Protein AF-0000000068234761 (afdb_homodimer)

pLDDT: mean 74.96, std 21.93, range [26.86, 98.69]

InterPro domains:
  IPR003615 HNH nuclease [PF13391] (82-172)

Radius of gyration: 23.42 Å; Cα contacts (8 Å, |Δi|>4): 892; chains: 2; bounding box: 44×59×68 Å

Structure (mmCIF, N/CA/C/O backbone):
data_AF-0000000068234761-model_v1
#
loop_
_entity.id
_entity.type
_entity.pdbx_description
1 polymer 'HNH nuclease domain-containing protein'
#
loop_
_atom_site.group_PDB
_atom_site.id
_atom_site.type_symbol
_atom_site.label_atom_id
_atom_site.label_alt_id
_atom_site.label_comp_id
_atom_site.label_asym_id
_atom_site.label_entity_id
_atom_site.label_seq_id
_atom_site.pdbx_PDB_ins_code
_atom_site.Cartn_x
_atom_site.Cartn_y
_atom_site.Cartn_z
_atom_site.occupancy
_atom_site.B_iso_or_equiv
_atom_site.auth_seq_id
_atom_site.auth_comp_id
_atom_site.auth_asym_id
_atom_site.auth_atom_id
_atom_site.pdbx_PDB_model_num
ATOM 1 N N . MET A 1 1 ? 6.27 -24.312 -23.391 1 26.86 1 MET A N 1
ATOM 2 C CA . MET A 1 1 ? 5.188 -24.828 -22.547 1 26.86 1 MET A CA 1
ATOM 3 C C . MET A 1 1 ? 3.932 -23.969 -22.719 1 26.86 1 MET A C 1
ATOM 5 O O . MET A 1 1 ? 2.818 -24.5 -22.719 1 26.86 1 MET A O 1
ATOM 9 N N . LEU A 1 2 ? 4.098 -22.625 -22.75 1 35.12 2 LEU A N 1
ATOM 10 C CA . LEU A 1 2 ? 2.963 -21.781 -23.094 1 35.12 2 LEU A CA 1
ATOM 11 C C . LEU A 1 2 ? 2.359 -22.203 -24.438 1 35.12 2 LEU A C 1
ATOM 13 O O . LEU A 1 2 ? 1.186 -21.922 -24.703 1 35.12 2 LEU A O 1
ATOM 17 N N . THR A 1 3 ? 3.229 -22.812 -25.172 1 36.31 3 THR A N 1
ATOM 18 C CA . THR A 1 3 ? 2.803 -23.234 -26.5 1 36.31 3 THR A CA 1
ATOM 19 C C . THR A 1 3 ? 1.613 -24.188 -26.406 1 36.31 3 THR A C 1
ATOM 21 O O . THR A 1 3 ? 0.847 -24.312 -27.375 1 36.31 3 THR A O 1
ATOM 24 N N . LYS A 1 4 ? 1.806 -24.984 -25.438 1 36.38 4 LYS A N 1
ATOM 25 C CA . LYS A 1 4 ? 0.816 -26.062 -25.562 1 36.38 4 LYS A CA 1
ATOM 26 C C . LYS A 1 4 ? -0.601 -25.5 -25.594 1 36.38 4 LYS A C 1
ATOM 28 O O . LYS A 1 4 ? -1.48 -26.047 -26.25 1 36.38 4 LYS A O 1
ATOM 33 N N . TYR A 1 5 ? -0.929 -24.75 -24.594 1 35.59 5 TYR A N 1
ATOM 34 C CA . TYR A 1 5 ? -2.352 -24.453 -24.484 1 35.59 5 TYR A CA 1
ATOM 35 C C . TYR A 1 5 ? -2.74 -23.344 -25.469 1 35.59 5 TYR A C 1
ATOM 37 O O . TYR A 1 5 ? -3.91 -23.219 -25.844 1 35.59 5 TYR A O 1
ATOM 45 N N . ILE A 1 6 ? -1.931 -22.234 -25.531 1 39.19 6 ILE A N 1
ATOM 46 C CA . ILE A 1 6 ? -2.455 -21.156 -26.375 1 39.19 6 ILE A CA 1
ATOM 47 C C . ILE A 1 6 ? -2.059 -21.391 -27.828 1 39.19 6 ILE A C 1
ATOM 49 O O . ILE A 1 6 ? -0.892 -21.234 -28.188 1 39.19 6 ILE A O 1
ATOM 53 N N . ASN A 1 7 ? -2.279 -22.438 -28.328 1 35.84 7 ASN A N 1
ATOM 54 C CA . ASN A 1 7 ? -2.266 -22.328 -29.781 1 35.84 7 ASN A CA 1
ATOM 55 C C . ASN A 1 7 ? -2.943 -21.047 -30.266 1 35.84 7 ASN A C 1
ATOM 57 O O . ASN A 1 7 ? -4.07 -21.078 -30.766 1 35.84 7 ASN A O 1
ATOM 61 N N . VAL A 1 8 ? -2.973 -20.031 -29.422 1 40.19 8 VAL A N 1
ATOM 62 C CA . VAL A 1 8 ? -3.609 -18.812 -29.906 1 40.19 8 VAL A CA 1
ATOM 63 C C . VAL A 1 8 ? -2.908 -18.328 -31.172 1 40.19 8 VAL A C 1
ATOM 65 O O . VAL A 1 8 ? -1.816 -17.766 -31.109 1 40.19 8 VAL A O 1
ATOM 68 N N . SER A 1 9 ? -2.857 -18.969 -32.125 1 40.12 9 SER A N 1
ATOM 69 C CA . SER A 1 9 ? -2.365 -18.516 -33.406 1 40.12 9 SER A CA 1
ATOM 70 C C . SER A 1 9 ? -2.744 -17.062 -33.688 1 40.12 9 SER A C 1
ATOM 72 O O . SER A 1 9 ? -2.074 -16.375 -34.438 1 40.12 9 SER A O 1
ATOM 74 N N . ASN A 1 10 ? -4.059 -16.641 -33.438 1 45 10 ASN A N 1
ATOM 75 C CA . ASN A 1 10 ? -4.453 -15.328 -33.938 1 45 10 ASN A CA 1
ATOM 76 C C . ASN A 1 10 ? -4.348 -14.273 -32.844 1 45 10 ASN A C 1
ATOM 78 O O . ASN A 1 10 ? -4.801 -14.492 -31.703 1 45 10 ASN A O 1
ATOM 82 N N . ASP A 1 11 ? -3.455 -13.242 -32.969 1 51.03 11 ASP A N 1
ATOM 83 C CA . ASP A 1 11 ? -3.203 -12.039 -32.156 1 51.03 11 ASP A CA 1
ATOM 84 C C . ASP A 1 11 ? -4.48 -11.562 -31.484 1 51.03 11 ASP A C 1
ATOM 86 O O . ASP A 1 11 ? -4.445 -11.125 -30.328 1 51.03 11 ASP A O 1
ATOM 90 N N . ASP A 1 12 ? -5.562 -11.695 -32.188 1 50.31 12 ASP A N 1
ATOM 91 C CA . ASP A 1 12 ? -6.84 -11.219 -31.672 1 50.31 12 ASP A CA 1
ATOM 92 C C . ASP A 1 12 ? -7.297 -12.062 -30.484 1 50.31 12 ASP A C 1
ATOM 94 O O . ASP A 1 12 ? -7.863 -11.539 -29.531 1 50.31 12 ASP A O 1
ATOM 98 N N . ASN A 1 13 ? -6.863 -13.312 -30.516 1 55.97 13 ASN A N 1
ATOM 99 C CA . ASN A 1 13 ? -7.305 -14.219 -29.469 1 55.97 13 ASN A CA 1
ATOM 100 C C . ASN A 1 13 ? -6.523 -14.008 -28.172 1 55.97 13 ASN A C 1
ATOM 102 O O . ASN A 1 13 ? -7.102 -14.031 -27.078 1 55.97 13 ASN A O 1
ATOM 106 N N . LEU A 1 14 ? -5.359 -13.688 -28.344 1 59.28 14 LEU A N 1
ATOM 107 C CA . LEU A 1 14 ? -4.543 -13.445 -27.156 1 59.28 14 LEU A CA 1
ATOM 108 C C . LEU A 1 14 ? -4.996 -12.18 -26.438 1 59.28 14 LEU A C 1
ATOM 110 O O . LEU A 1 14 ? -5.027 -12.148 -25.203 1 59.28 14 LEU A O 1
ATOM 114 N N . PHE A 1 15 ? -5.355 -11.273 -27.234 1 62.88 15 PHE A N 1
ATOM 115 C CA . PHE A 1 15 ? -5.848 -10.023 -26.656 1 62.88 15 PHE A CA 1
ATOM 116 C C . PHE A 1 15 ? -7.145 -10.25 -25.891 1 62.88 15 PHE A C 1
ATOM 118 O O . PHE A 1 15 ? -7.305 -9.742 -24.781 1 62.88 15 PHE A O 1
ATOM 125 N N . ASP A 1 16 ? -7.957 -10.977 -26.438 1 63.12 16 ASP A N 1
ATOM 126 C CA . ASP A 1 16 ? -9.234 -11.25 -25.781 1 63.12 16 ASP A CA 1
ATOM 127 C C . ASP A 1 16 ? -9.039 -12.062 -24.516 1 63.12 16 ASP A C 1
ATOM 129 O O . ASP A 1 16 ? -9.711 -11.828 -23.5 1 63.12 16 ASP A O 1
ATOM 133 N N . LEU A 1 17 ? -8.195 -12.906 -24.609 1 66.12 17 LEU A N 1
ATOM 134 C CA . LEU A 1 17 ? -7.895 -13.711 -23.438 1 66.12 17 LEU A CA 1
ATOM 135 C C . LEU A 1 17 ? -7.277 -12.859 -22.328 1 66.12 17 LEU A C 1
ATOM 137 O O . LEU A 1 17 ? -7.684 -12.945 -21.172 1 66.12 17 LEU A O 1
ATOM 141 N N . ALA A 1 18 ? -6.395 -12.125 -22.766 1 65.5 18 ALA A N 1
ATOM 142 C CA . ALA A 1 18 ? -5.746 -11.234 -21.812 1 65.5 18 ALA A CA 1
ATOM 143 C C . ALA A 1 18 ? -6.754 -10.289 -21.172 1 65.5 18 ALA A C 1
ATOM 145 O O . ALA A 1 18 ? -6.727 -10.07 -19.953 1 65.5 18 ALA A O 1
ATOM 146 N N . HIS A 1 19 ? -7.543 -9.852 -21.984 1 65.94 19 HIS A N 1
ATOM 147 C CA . HIS A 1 19 ? -8.578 -8.953 -21.5 1 65.94 19 HIS A CA 1
ATOM 148 C C . HIS A 1 19 ? -9.516 -9.664 -20.531 1 65.94 19 HIS A C 1
ATOM 150 O O . HIS A 1 19 ? -9.93 -9.094 -19.516 1 65.94 19 HIS A O 1
ATOM 156 N N . HIS A 1 20 ? -9.82 -10.781 -20.875 1 65.38 20 HIS A N 1
ATOM 157 C CA . HIS A 1 20 ? -10.648 -11.594 -19.984 1 65.38 20 HIS A CA 1
ATOM 158 C C . HIS A 1 20 ? -9.945 -11.859 -18.656 1 65.38 20 HIS A C 1
ATOM 160 O O . HIS A 1 20 ? -10.523 -11.672 -17.594 1 65.38 20 HIS A O 1
ATOM 166 N N . LEU A 1 21 ? -8.773 -12.242 -18.75 1 68.06 21 LEU A N 1
ATOM 167 C CA . LEU A 1 21 ? -8 -12.547 -17.562 1 68.06 21 LEU A CA 1
ATOM 168 C C . LEU A 1 21 ? -7.82 -11.305 -16.688 1 68.06 21 LEU A C 1
ATOM 170 O O . LEU A 1 21 ? -7.895 -11.383 -15.461 1 68.06 21 LEU A O 1
ATOM 174 N N . GLN A 1 22 ? -7.605 -10.242 -17.375 1 65.75 22 GLN A N 1
ATOM 175 C CA . GLN A 1 22 ? -7.453 -8.969 -16.688 1 65.75 22 GLN A CA 1
ATOM 176 C C . GLN A 1 22 ? -8.719 -8.617 -15.898 1 65.75 22 GLN A C 1
ATOM 178 O O . GLN A 1 22 ? -8.641 -8.234 -14.727 1 65.75 22 GLN A O 1
ATOM 183 N N . THR A 1 23 ? -9.734 -8.742 -16.516 1 63.03 23 THR A N 1
ATOM 184 C CA . THR A 1 23 ? -11 -8.352 -15.906 1 63.03 23 THR A CA 1
ATOM 185 C C . THR A 1 23 ? -11.422 -9.367 -14.844 1 63.03 23 THR A C 1
ATOM 187 O O . THR A 1 23 ? -12.07 -9.016 -13.859 1 63.03 23 THR A O 1
ATOM 190 N N . THR A 1 24 ? -11.078 -10.555 -15.102 1 60.44 24 THR A N 1
ATOM 191 C CA . THR A 1 24 ? -11.539 -11.617 -14.227 1 60.44 24 THR A CA 1
ATOM 192 C C . THR A 1 24 ? -10.641 -11.742 -13 1 60.44 24 THR A C 1
ATOM 194 O O . THR A 1 24 ? -11.117 -11.992 -11.891 1 60.44 24 THR A O 1
ATOM 197 N N . ILE A 1 25 ? -9.43 -11.68 -13.242 1 60.09 25 ILE A N 1
ATOM 198 C CA . ILE A 1 25 ? -8.5 -12 -12.164 1 60.09 25 ILE A CA 1
ATOM 199 C C . ILE A 1 25 ? -8.125 -10.727 -11.406 1 60.09 25 ILE A C 1
ATOM 201 O O . ILE A 1 25 ? -7.996 -10.75 -10.18 1 60.09 25 ILE A O 1
ATOM 205 N N . LEU A 1 26 ? -8.039 -9.688 -12.117 1 58.31 26 LEU A N 1
ATOM 206 C CA . LEU A 1 26 ? -7.516 -8.484 -11.484 1 58.31 26 LEU A CA 1
ATOM 207 C C . LEU A 1 26 ? -8.648 -7.641 -10.906 1 58.31 26 LEU A C 1
ATOM 209 O O . LEU A 1 26 ? -8.461 -6.938 -9.914 1 58.31 26 LEU A O 1
ATOM 213 N N . ILE A 1 27 ? -9.906 -7.711 -11.492 1 50.94 27 ILE A N 1
ATOM 214 C CA . ILE A 1 27 ? -10.906 -6.668 -11.281 1 50.94 27 ILE A CA 1
ATOM 215 C C . ILE A 1 27 ? -11.859 -7.09 -10.164 1 50.94 27 ILE A C 1
ATOM 217 O O . ILE A 1 27 ? -12.305 -6.254 -9.367 1 50.94 27 ILE A O 1
ATOM 221 N N . PRO A 1 28 ? -12.172 -8.398 -10.078 1 43.12 28 PRO A N 1
ATOM 222 C CA . PRO A 1 28 ? -13.367 -8.562 -9.25 1 43.12 28 PRO A CA 1
ATOM 223 C C . PRO A 1 28 ? -13.281 -7.82 -7.922 1 43.12 28 PRO A C 1
ATOM 225 O O . PRO A 1 28 ? -14.297 -7.617 -7.254 1 43.12 28 PRO A O 1
ATOM 228 N N . CYS A 1 29 ? -12.203 -7.723 -7.305 1 40.12 29 CYS A N 1
ATOM 229 C CA . CYS A 1 29 ? -12.234 -7.336 -5.898 1 40.12 29 CYS A CA 1
ATOM 230 C C . CYS A 1 29 ? -12.805 -5.934 -5.73 1 40.12 29 CYS A C 1
ATOM 232 O O . CYS A 1 29 ? -13.148 -5.527 -4.617 1 40.12 29 CYS A O 1
ATOM 234 N N . THR A 1 30 ? -12.734 -5.18 -6.695 1 36.56 30 THR A N 1
ATOM 235 C CA . THR A 1 30 ? -13.031 -3.766 -6.484 1 36.56 30 THR A CA 1
ATOM 236 C C . THR A 1 30 ? -14.539 -3.52 -6.523 1 36.56 30 THR A C 1
ATOM 238 O O . THR A 1 30 ? -14.992 -2.385 -6.352 1 36.56 30 THR A O 1
ATOM 241 N N . ALA A 1 31 ? -15.398 -4.41 -7.145 1 34.34 31 ALA A N 1
ATOM 242 C CA . ALA A 1 31 ? -16.766 -4.02 -7.477 1 34.34 31 ALA A CA 1
ATOM 243 C C . ALA A 1 31 ? -17.609 -3.818 -6.215 1 34.34 31 ALA A C 1
ATOM 245 O O . ALA A 1 31 ? -18.453 -4.652 -5.883 1 34.34 31 ALA A O 1
ATOM 246 N N . GLN A 1 32 ? -17.125 -3.811 -5.227 1 33.16 32 GLN A N 1
ATOM 247 C CA . GLN A 1 32 ? -18.25 -3.779 -4.297 1 33.16 32 GLN A CA 1
ATOM 248 C C . GLN A 1 32 ? -19.281 -2.744 -4.727 1 33.16 32 GLN A C 1
ATOM 250 O O . GLN A 1 32 ? -20.484 -3.012 -4.695 1 33.16 32 GLN A O 1
ATOM 255 N N . GLY A 1 33 ? -19.047 -1.447 -4.445 1 32.91 33 GLY A N 1
ATOM 256 C CA . GLY A 1 33 ? -20.172 -0.531 -4.539 1 32.91 33 GLY A CA 1
ATOM 257 C C . GLY A 1 33 ? -20.625 -0.273 -5.965 1 32.91 33 GLY A C 1
ATOM 258 O O . GLY A 1 33 ? -21.672 0.338 -6.195 1 32.91 33 GLY A O 1
ATOM 259 N N . GLY A 1 34 ? -19.625 -0.174 -6.93 1 34.91 34 GLY A N 1
ATOM 260 C CA . GLY A 1 34 ? -20.062 -0.025 -8.312 1 34.91 34 GLY A CA 1
ATOM 261 C C . GLY A 1 34 ? -20.125 -1.34 -9.062 1 34.91 34 GLY A C 1
ATOM 262 O O . GLY A 1 34 ? -19.797 -2.393 -8.508 1 34.91 34 GLY A O 1
ATOM 263 N N . LYS A 1 35 ? -20.719 -1.387 -10.453 1 37 35 LYS A N 1
ATOM 264 C CA . LYS A 1 35 ? -20.875 -2.551 -11.312 1 37 35 LYS A CA 1
ATOM 265 C C . LYS A 1 35 ? -19.547 -3.266 -11.531 1 37 35 LYS A C 1
ATOM 267 O O . LYS A 1 35 ? -18.562 -2.645 -11.938 1 37 35 LYS A O 1
ATOM 272 N N . THR A 1 36 ? -19.203 -4.168 -10.703 1 41.38 36 THR A N 1
ATOM 273 C CA . THR A 1 36 ? -18.125 -5.082 -11.055 1 41.38 36 THR A CA 1
ATOM 274 C C . THR A 1 36 ? -17.938 -5.152 -12.57 1 41.38 36 THR A C 1
ATOM 276 O O . THR A 1 36 ? -18.906 -5.375 -13.305 1 41.38 36 THR A O 1
ATOM 279 N N . PRO A 1 37 ? -16.891 -4.469 -13.141 1 43.72 37 PRO A N 1
ATOM 280 C CA . PRO A 1 37 ? -16.797 -4.715 -14.578 1 43.72 37 PRO A CA 1
ATOM 281 C C . PRO A 1 37 ? -17.219 -6.133 -14.969 1 43.72 37 PRO A C 1
ATOM 283 O O . PRO A 1 37 ? -17.016 -7.07 -14.195 1 43.72 37 PRO A O 1
ATOM 286 N N . GLN A 1 38 ? -18.234 -6.133 -15.781 1 46.78 38 GLN A N 1
ATOM 287 C CA . GLN A 1 38 ? -18.672 -7.434 -16.281 1 46.78 38 GLN A CA 1
ATOM 288 C C . GLN A 1 38 ? -17.5 -8.258 -16.797 1 46.78 38 GLN A C 1
ATOM 290 O O . GLN A 1 38 ? -16.641 -7.738 -17.516 1 46.78 38 GLN A O 1
ATOM 295 N N . VAL A 1 39 ? -17.109 -9.188 -15.961 1 51.81 39 VAL A N 1
ATOM 296 C CA . VAL A 1 39 ? -16.172 -10.172 -16.516 1 51.81 39 VAL A CA 1
ATOM 297 C C . VAL A 1 39 ? -16.5 -10.422 -17.984 1 51.81 39 VAL A C 1
ATOM 299 O O . VAL A 1 39 ? -17.672 -10.625 -18.344 1 51.81 39 VAL A O 1
ATOM 302 N N . THR A 1 40 ? -15.516 -9.906 -18.828 1 55.19 40 THR A N 1
ATOM 303 C CA . THR A 1 40 ? -15.727 -10.188 -20.234 1 55.19 40 THR A CA 1
ATOM 304 C C . THR A 1 40 ? -15.859 -11.688 -20.484 1 55.19 40 THR A C 1
ATOM 306 O O . THR A 1 40 ? -15.227 -12.492 -19.781 1 55.19 40 THR A O 1
ATOM 309 N N . ALA A 1 41 ? -16.719 -12.047 -21.484 1 56.19 41 ALA A N 1
ATOM 310 C CA . ALA A 1 41 ? -16.953 -13.453 -21.828 1 56.19 41 ALA A CA 1
ATOM 311 C C . ALA A 1 41 ? -15.641 -14.156 -22.188 1 56.19 41 ALA A C 1
ATOM 313 O O . ALA A 1 41 ? -14.781 -13.57 -22.844 1 56.19 41 ALA A O 1
ATOM 314 N N . SER A 1 42 ? -15.43 -15.273 -21.547 1 56.22 42 SER A N 1
ATOM 315 C CA . SER A 1 42 ? -14.258 -16.078 -21.891 1 56.22 42 SER A CA 1
ATOM 316 C C . SER A 1 42 ? -14.273 -16.469 -23.359 1 56.22 42 SER A C 1
ATOM 318 O O . SER A 1 42 ? -15.312 -16.844 -23.891 1 56.22 42 SER A O 1
ATOM 320 N N . PRO A 1 43 ? -13.18 -16.062 -24.016 1 53.12 43 PRO A N 1
ATOM 321 C CA . PRO A 1 43 ? -13.148 -16.531 -25.406 1 53.12 43 PRO A CA 1
ATOM 322 C C . PRO A 1 43 ? -13.125 -18.047 -25.531 1 53.12 43 PRO A C 1
ATOM 324 O O . PRO A 1 43 ? -13.25 -18.578 -26.625 1 53.12 43 PRO A O 1
ATOM 327 N N . LEU A 1 44 ? -12.844 -18.656 -24.422 1 54.75 44 LEU A N 1
ATOM 328 C CA . LEU A 1 44 ? -12.797 -20.109 -24.453 1 54.75 44 LEU A CA 1
ATOM 329 C C . LEU A 1 44 ? -14.188 -20.703 -24.25 1 54.75 44 LEU A C 1
ATOM 331 O O . LEU A 1 44 ? -15.039 -20.094 -23.609 1 54.75 44 LEU A O 1
ATOM 335 N N . SER A 1 45 ? -14.75 -21.547 -25.219 1 49.41 45 SER A N 1
ATOM 336 C CA . SER A 1 45 ? -16.062 -22.172 -25.297 1 49.41 45 SER A CA 1
ATOM 337 C C . SER A 1 45 ? -16.438 -22.812 -23.969 1 49.41 45 SER A C 1
ATOM 339 O O . SER A 1 45 ? -15.852 -23.828 -23.578 1 49.41 45 SER A O 1
ATOM 341 N N . ALA A 1 46 ? -16.406 -22.234 -22.906 1 54 46 ALA A N 1
ATOM 342 C CA . ALA A 1 46 ? -16.922 -22.922 -21.719 1 54 46 ALA A CA 1
ATOM 343 C C . ALA A 1 46 ? -18.438 -22.875 -21.672 1 54 46 ALA A C 1
ATOM 345 O O . ALA A 1 46 ? -19.062 -21.891 -22.109 1 54 46 ALA A O 1
ATOM 346 N N . THR A 1 47 ? -19.078 -24.109 -21.578 1 54.84 47 THR A N 1
ATOM 347 C CA . THR A 1 47 ? -20.531 -24.219 -21.516 1 54.84 47 THR A CA 1
ATOM 348 C C . THR A 1 47 ? -21.078 -23.625 -20.219 1 54.84 47 THR A C 1
ATOM 350 O O . THR A 1 47 ? -20.359 -23.547 -19.219 1 54.84 47 THR A O 1
ATOM 353 N N . ASP A 1 48 ? -22.188 -22.969 -20.328 1 56.88 48 ASP A N 1
ATOM 354 C CA . ASP A 1 48 ? -22.969 -22.5 -19.188 1 56.88 48 ASP A CA 1
ATOM 355 C C . ASP A 1 48 ? -23.031 -23.562 -18.094 1 56.88 48 ASP A C 1
ATOM 357 O O . ASP A 1 48 ? -23.094 -23.234 -16.906 1 56.88 48 ASP A O 1
ATOM 361 N N . ILE A 1 49 ? -22.859 -24.781 -18.484 1 51.03 49 ILE A N 1
ATOM 362 C CA . ILE A 1 49 ? -22.953 -25.875 -17.531 1 51.03 49 ILE A CA 1
ATOM 363 C C . ILE A 1 49 ? -21.734 -25.859 -16.594 1 51.03 49 ILE A C 1
ATOM 365 O O . ILE A 1 49 ? -21.875 -26 -15.383 1 51.03 49 ILE A O 1
ATOM 369 N N . THR A 1 50 ? -20.609 -25.594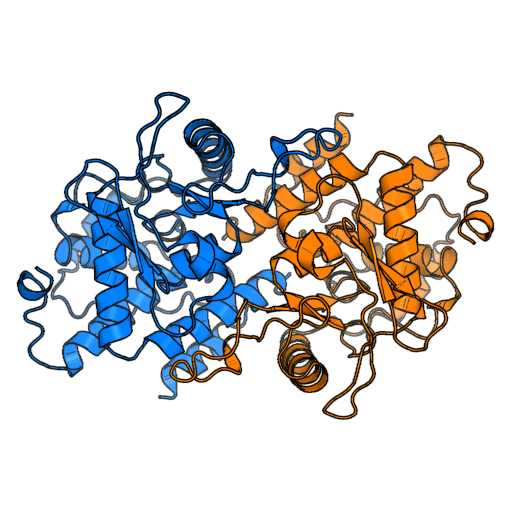 -17.109 1 60.72 50 THR A N 1
ATOM 370 C CA . THR A 1 50 ? -19.406 -25.609 -16.281 1 60.72 50 THR A CA 1
ATOM 371 C C . THR A 1 50 ? -19.391 -24.438 -15.312 1 60.72 50 THR A C 1
ATOM 373 O O . THR A 1 50 ? -18.984 -24.594 -14.156 1 60.72 50 THR A O 1
ATOM 376 N N . ARG A 1 51 ? -19.984 -23.422 -15.844 1 70 51 ARG A N 1
ATOM 377 C CA . ARG A 1 51 ? -20.062 -22.25 -14.984 1 70 51 ARG A CA 1
ATOM 378 C C . ARG A 1 51 ? -21 -22.5 -13.797 1 70 51 ARG A C 1
ATOM 380 O O . ARG A 1 51 ? -20.688 -22.125 -12.672 1 70 51 ARG A O 1
ATOM 387 N N . ASP A 1 52 ? -22.109 -23.047 -14.109 1 70.12 52 ASP A N 1
ATOM 388 C CA . ASP A 1 52 ? -23.078 -23.344 -13.062 1 70.12 52 ASP A CA 1
ATOM 389 C C . ASP A 1 52 ? -22.516 -24.328 -12.047 1 70.12 52 ASP A C 1
ATOM 391 O O . ASP A 1 52 ? -22.781 -24.203 -10.844 1 70.12 52 ASP A O 1
ATOM 395 N N . ASN A 1 53 ? -21.797 -25.297 -12.562 1 69.19 53 ASN A N 1
ATOM 396 C CA . ASN A 1 53 ? -21.172 -26.25 -11.664 1 69.19 53 ASN A CA 1
ATOM 397 C C . ASN A 1 53 ? -20.156 -25.578 -10.742 1 69.19 53 ASN A C 1
ATOM 399 O O . ASN A 1 53 ? -20.094 -25.891 -9.555 1 69.19 53 ASN A O 1
ATOM 403 N N . MET A 1 54 ? -19.469 -24.703 -11.383 1 72.81 54 MET A N 1
ATOM 404 C CA . MET A 1 54 ? -18.516 -23.953 -10.586 1 72.81 54 MET A CA 1
ATOM 405 C C . MET A 1 54 ? -19.219 -23.141 -9.516 1 72.81 54 MET A C 1
ATOM 407 O O . MET A 1 54 ? -18.828 -23.141 -8.352 1 72.81 54 MET A O 1
ATOM 411 N N . ALA A 1 55 ? -20.203 -22.484 -9.867 1 72.56 55 ALA A N 1
ATOM 412 C CA . ALA A 1 55 ? -20.953 -21.625 -8.961 1 72.56 55 ALA A CA 1
ATOM 413 C C . ALA A 1 55 ? -21.594 -22.438 -7.832 1 72.56 55 ALA A C 1
ATOM 415 O O . ALA A 1 55 ? -21.672 -21.969 -6.695 1 72.56 55 ALA A O 1
ATOM 416 N N . SER A 1 56 ? -22.047 -23.578 -8.203 1 69.69 56 SER A N 1
ATOM 417 C CA . SER A 1 56 ? -22.719 -24.422 -7.211 1 69.69 56 SER A CA 1
ATOM 418 C C . SER A 1 56 ? -21.766 -24.828 -6.09 1 69.69 56 SER A C 1
ATOM 420 O O . SER A 1 56 ? -22.188 -25.047 -4.957 1 69.69 56 SER A O 1
ATOM 422 N N . GLY A 1 57 ? -20.484 -24.844 -6.344 1 68.75 57 GLY A N 1
ATOM 423 C CA . GLY A 1 57 ? -19.5 -25.203 -5.336 1 68.75 57 GLY A CA 1
ATOM 424 C C . GLY A 1 57 ? -19.031 -24.016 -4.512 1 68.75 57 GLY A C 1
ATOM 425 O O . GLY A 1 57 ? -18.312 -24.188 -3.527 1 68.75 57 GLY A O 1
ATOM 426 N N . MET A 1 58 ? -19.469 -22.891 -4.938 1 72.56 58 MET A N 1
ATOM 427 C CA . MET A 1 58 ? -19.109 -21.656 -4.246 1 72.56 58 MET A CA 1
ATOM 428 C C . MET A 1 58 ? -20.062 -21.375 -3.09 1 72.56 58 MET A C 1
ATOM 430 O O . MET A 1 58 ? -20.875 -20.453 -3.16 1 72.56 58 MET A O 1
ATOM 434 N N . THR A 1 59 ? -19.938 -22.109 -1.997 1 67.44 59 THR A N 1
ATOM 435 C CA . THR A 1 59 ? -20.875 -22.188 -0.89 1 67.44 59 THR A CA 1
ATOM 436 C C . THR A 1 59 ? -20.609 -21.062 0.118 1 67.44 59 THR A C 1
ATOM 438 O O . THR A 1 59 ? -21.531 -20.578 0.762 1 67.44 59 THR A O 1
ATOM 441 N N . GLN A 1 60 ? -19.297 -20.797 0.392 1 66.44 60 GLN A N 1
ATOM 442 C CA . GLN A 1 60 ? -18.984 -19.766 1.379 1 66.44 60 GLN A CA 1
ATOM 443 C C . GLN A 1 60 ? -17.859 -18.859 0.888 1 66.44 60 GLN A C 1
ATOM 445 O O . GLN A 1 60 ? -16.797 -19.344 0.491 1 66.44 60 GLN A O 1
ATOM 450 N N . SER A 1 61 ? -18.188 -17.609 0.958 1 69.38 61 SER A N 1
ATOM 451 C CA . SER A 1 61 ? -17.188 -16.625 0.565 1 69.38 61 SER A CA 1
ATOM 452 C C . SER A 1 61 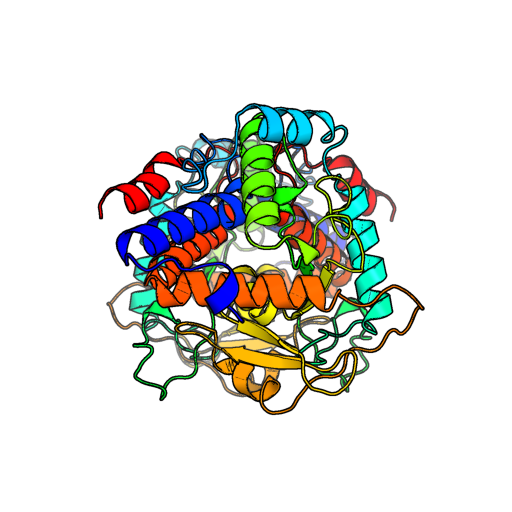? -16.141 -16.438 1.651 1 69.38 61 SER A C 1
ATOM 454 O O . SER A 1 61 ? -16.406 -16.703 2.828 1 69.38 61 SER A O 1
ATOM 456 N N . SER A 1 62 ? -14.922 -16.203 1.28 1 69.56 62 SER A N 1
ATOM 457 C CA . SER A 1 62 ? -13.82 -15.969 2.215 1 69.56 62 SER A CA 1
ATOM 458 C C . SER A 1 62 ? -14.172 -14.875 3.215 1 69.56 62 SER A C 1
ATOM 460 O O . SER A 1 62 ? -14.914 -13.938 2.889 1 69.56 62 SER A O 1
ATOM 462 N N . THR A 1 63 ? -13.664 -15.094 4.434 1 66.69 63 THR A N 1
ATOM 463 C CA . THR A 1 63 ? -13.953 -14.156 5.516 1 66.69 63 THR A CA 1
ATOM 464 C C . THR A 1 63 ? -12.68 -13.438 5.961 1 66.69 63 THR A C 1
ATOM 466 O O . THR A 1 63 ? -11.578 -13.914 5.715 1 66.69 63 THR A O 1
ATOM 469 N N . ARG A 1 64 ? -12.859 -12.414 6.625 1 64.25 64 ARG A N 1
ATOM 470 C CA . ARG A 1 64 ? -11.781 -11.625 7.211 1 64.25 64 ARG A CA 1
ATOM 471 C C . ARG A 1 64 ? -10.984 -12.453 8.211 1 64.25 64 ARG A C 1
ATOM 473 O O . ARG A 1 64 ? -9.758 -12.336 8.281 1 64.25 64 ARG A O 1
ATOM 480 N N . ASN A 1 65 ? -11.711 -13.148 8.945 1 69.25 65 ASN A N 1
ATOM 481 C CA . ASN A 1 65 ? -11.062 -13.977 9.945 1 69.25 65 ASN A CA 1
ATOM 482 C C . ASN A 1 65 ? -10.094 -14.969 9.305 1 69.25 65 ASN A C 1
ATOM 484 O O . ASN A 1 65 ? -9.008 -15.219 9.836 1 69.25 65 ASN A O 1
ATOM 488 N N . LEU A 1 66 ? -10.492 -15.43 8.195 1 78.31 66 LEU A N 1
ATOM 489 C CA . LEU A 1 66 ? -9.633 -16.375 7.5 1 78.31 66 LEU A CA 1
ATOM 490 C C . LEU A 1 66 ? -8.391 -15.68 6.961 1 78.31 66 LEU A C 1
ATOM 492 O O . LEU A 1 66 ? -7.297 -16.266 6.957 1 78.31 66 LEU A O 1
ATOM 496 N N . LEU A 1 67 ? -8.547 -14.477 6.621 1 79.38 67 LEU A N 1
ATOM 497 C CA . LEU A 1 67 ? -7.414 -13.711 6.109 1 79.38 67 LEU A CA 1
ATOM 498 C C . LEU A 1 67 ? -6.406 -13.422 7.219 1 79.38 67 LEU A C 1
ATOM 500 O O . LEU A 1 67 ? -5.195 -13.547 7.004 1 79.38 67 LEU A O 1
ATOM 504 N N . GLU A 1 68 ? -6.91 -13.031 8.336 1 78.56 68 GLU A N 1
ATOM 505 C CA . GLU A 1 68 ? -6.035 -12.758 9.469 1 78.56 68 GLU A CA 1
ATOM 506 C C . GLU A 1 68 ? -5.27 -14.016 9.891 1 78.56 68 GLU A C 1
ATOM 508 O O . GLU A 1 68 ? -4.07 -13.953 10.164 1 78.56 68 GLU A O 1
ATOM 513 N N . TRP A 1 69 ? -6.008 -15.07 9.953 1 87.44 69 TRP A N 1
ATOM 514 C CA . TRP A 1 69 ? -5.367 -16.344 10.25 1 87.44 69 TRP A CA 1
ATOM 515 C C . TRP A 1 69 ? -4.277 -16.656 9.234 1 87.44 69 TRP A C 1
ATOM 517 O O . TRP A 1 69 ? -3.15 -17 9.609 1 87.44 69 TRP A O 1
ATOM 527 N N . LEU A 1 70 ? -4.598 -16.547 7.988 1 92.38 70 LEU A N 1
ATOM 528 C CA . LEU A 1 70 ? -3.656 -16.859 6.922 1 92.38 70 LEU A CA 1
ATOM 529 C C . LEU A 1 70 ? -2.432 -15.961 6.98 1 92.38 70 LEU A C 1
ATOM 531 O O . LEU A 1 70 ? -1.303 -16.422 6.789 1 92.38 70 LEU A O 1
ATOM 535 N N . LYS A 1 71 ? -2.678 -14.719 7.27 1 89.12 71 LYS A N 1
ATOM 536 C CA . LYS A 1 71 ? -1.57 -13.773 7.387 1 89.12 71 LYS A CA 1
ATOM 537 C C . LYS A 1 71 ? -0.597 -14.195 8.477 1 89.12 71 LYS A C 1
ATOM 539 O O . LYS A 1 71 ? 0.618 -14.211 8.266 1 89.12 71 LYS A O 1
ATOM 544 N N . ASN A 1 72 ? -1.112 -14.609 9.562 1 90.56 72 ASN A N 1
ATOM 545 C CA . ASN A 1 72 ? -0.27 -15.008 10.688 1 90.56 72 ASN A CA 1
ATOM 546 C C . ASN A 1 72 ? 0.492 -16.297 10.391 1 90.56 72 ASN A C 1
ATOM 548 O O . ASN A 1 72 ? 1.68 -16.406 10.695 1 90.56 72 ASN A O 1
ATOM 552 N N . ILE A 1 73 ? -0.179 -17.203 9.773 1 95.94 73 ILE A N 1
ATOM 553 C CA . ILE A 1 73 ? 0.443 -18.469 9.445 1 95.94 73 ILE A CA 1
ATOM 554 C C . ILE A 1 73 ? 1.582 -18.25 8.453 1 95.94 73 ILE A C 1
ATOM 556 O O . ILE A 1 73 ? 2.65 -18.859 8.578 1 95.94 73 ILE A O 1
ATOM 560 N N . CYS A 1 74 ? 1.403 -17.406 7.5 1 97.06 74 CYS A N 1
ATOM 561 C CA . CYS A 1 74 ? 2.422 -17.156 6.488 1 97.06 74 CYS A CA 1
ATOM 562 C C . CYS A 1 74 ? 3.59 -16.359 7.074 1 97.06 74 CYS A C 1
ATOM 564 O O . CYS A 1 74 ? 4.746 -16.594 6.711 1 97.06 74 CYS A O 1
ATOM 566 N N . LEU A 1 75 ? 3.254 -15.445 7.961 1 95.94 75 LEU A N 1
ATOM 567 C CA . LEU A 1 75 ? 4.32 -14.719 8.641 1 95.94 75 LEU A CA 1
ATOM 568 C C . LEU A 1 75 ? 5.234 -15.672 9.398 1 95.94 75 LEU A C 1
ATOM 570 O O . LEU A 1 75 ? 6.457 -15.609 9.258 1 95.94 75 LEU A O 1
ATOM 574 N N . GLU A 1 76 ? 4.656 -16.562 10.117 1 97.25 76 GLU A N 1
ATOM 575 C CA . GLU A 1 76 ? 5.434 -17.531 10.867 1 97.25 76 GLU A CA 1
ATOM 576 C C . GLU A 1 76 ? 6.191 -18.469 9.93 1 97.25 76 GLU A C 1
ATOM 578 O O . GLU A 1 76 ? 7.375 -18.75 10.141 1 97.25 76 GLU A O 1
ATOM 583 N N . ARG A 1 77 ? 5.484 -18.922 8.953 1 98.31 77 ARG A N 1
ATOM 584 C CA . ARG A 1 77 ? 6.098 -19.828 7.988 1 98.31 77 ARG A CA 1
ATOM 585 C C . ARG A 1 77 ? 7.32 -19.188 7.34 1 98.31 77 ARG A C 1
ATOM 587 O O . ARG A 1 77 ? 8.352 -19.828 7.18 1 98.31 77 ARG A O 1
ATOM 594 N N . ASP A 1 78 ? 7.219 -17.891 6.988 1 98.06 78 ASP A N 1
ATOM 595 C CA . ASP A 1 78 ? 8.242 -17.172 6.234 1 98.06 78 ASP A CA 1
ATOM 596 C C . ASP A 1 78 ? 9.234 -16.484 7.168 1 98.06 78 ASP A C 1
ATOM 598 O O . ASP A 1 78 ? 9.961 -15.586 6.754 1 98.06 78 ASP A O 1
ATOM 602 N N . ASN A 1 79 ? 9.242 -16.844 8.461 1 97.38 79 ASN A N 1
ATOM 603 C CA . ASN A 1 79 ? 10.164 -16.344 9.477 1 97.38 79 ASN A CA 1
ATOM 604 C C . ASN A 1 79 ? 10 -14.836 9.688 1 97.38 79 ASN A C 1
ATOM 606 O O . ASN A 1 79 ? 10.984 -14.125 9.922 1 97.38 79 ASN A O 1
ATOM 610 N N . TYR A 1 80 ? 8.797 -14.312 9.43 1 95.88 80 TYR A N 1
ATOM 611 C CA . TYR A 1 80 ? 8.445 -12.906 9.586 1 95.88 80 TYR A CA 1
ATOM 612 C C . TYR A 1 80 ? 9.234 -12.031 8.625 1 95.88 80 TYR A C 1
ATOM 614 O O . TYR A 1 80 ? 9.547 -10.883 8.93 1 95.88 80 TYR A O 1
ATOM 622 N N . GLN A 1 81 ? 9.648 -12.656 7.551 1 97.44 81 GLN A N 1
ATOM 623 C CA . GLN A 1 81 ? 10.367 -11.953 6.496 1 97.44 81 GLN A CA 1
ATOM 624 C C . GLN A 1 81 ? 9.609 -12.016 5.176 1 97.44 81 GLN A C 1
ATOM 626 O O . GLN A 1 81 ? 8.82 -12.938 4.949 1 97.44 81 GLN A O 1
ATOM 631 N N . CYS A 1 82 ? 9.75 -10.977 4.391 1 98.06 82 CYS A N 1
ATOM 632 C CA . CYS A 1 82 ? 9.367 -11.148 2.992 1 98.06 82 CYS A CA 1
ATOM 633 C C . CYS A 1 82 ? 10.07 -12.359 2.379 1 98.06 82 CYS A C 1
ATOM 635 O O . CYS A 1 82 ? 11.289 -12.5 2.496 1 98.06 82 CYS A O 1
ATOM 637 N N . ILE A 1 83 ? 9.375 -13.164 1.687 1 97.88 83 ILE A N 1
ATOM 638 C CA . ILE A 1 83 ? 9.93 -14.406 1.174 1 97.88 83 ILE A CA 1
ATOM 639 C C . ILE A 1 83 ? 10.898 -14.109 0.036 1 97.88 83 ILE A C 1
ATOM 641 O O . ILE A 1 83 ? 11.773 -14.922 -0.271 1 97.88 83 ILE A O 1
ATOM 645 N N . VAL A 1 84 ? 10.844 -12.906 -0.569 1 97.88 84 VAL A N 1
ATOM 646 C CA . VAL A 1 84 ? 11.656 -12.531 -1.725 1 97.88 84 VAL A CA 1
ATOM 647 C C . VAL A 1 84 ? 12.844 -11.695 -1.271 1 97.88 84 VAL A C 1
ATOM 649 O O . VAL A 1 84 ? 14 -12.039 -1.552 1 97.88 84 VAL A O 1
ATOM 652 N N . THR A 1 85 ? 12.641 -10.641 -0.492 1 97.56 85 THR A N 1
ATOM 653 C CA . THR A 1 85 ? 13.688 -9.672 -0.18 1 97.56 85 THR A CA 1
ATOM 654 C C . THR A 1 85 ? 14.398 -10.047 1.116 1 97.56 85 THR A C 1
ATOM 656 O O . THR A 1 85 ? 15.484 -9.531 1.401 1 97.56 85 THR A O 1
ATOM 659 N N . LYS A 1 86 ? 13.75 -10.844 1.944 1 96.94 86 LYS A N 1
ATOM 660 C CA . LYS A 1 86 ? 14.227 -11.258 3.26 1 96.94 86 LYS A CA 1
ATOM 661 C C . LYS A 1 86 ? 14.242 -10.094 4.238 1 96.94 86 LYS A C 1
ATOM 663 O O . LYS A 1 86 ? 14.844 -10.18 5.312 1 96.94 86 LYS A O 1
ATOM 668 N N . LEU A 1 87 ? 13.641 -8.977 3.838 1 96.5 87 LEU A N 1
ATOM 669 C CA . LEU A 1 87 ? 13.398 -7.91 4.805 1 96.5 87 LEU A CA 1
ATOM 670 C C . LEU A 1 87 ? 12.477 -8.391 5.918 1 96.5 87 LEU A C 1
ATOM 672 O O . LEU A 1 87 ? 11.508 -9.117 5.664 1 96.5 87 LEU A O 1
ATOM 676 N N . TRP A 1 88 ? 12.727 -7.957 7.113 1 95.88 88 TRP A N 1
ATOM 677 C CA . TRP A 1 88 ? 11.922 -8.344 8.266 1 95.88 88 TRP A CA 1
ATOM 678 C C . TRP A 1 88 ? 10.664 -7.484 8.359 1 95.88 88 TRP A C 1
ATOM 680 O O . TRP A 1 88 ? 10.711 -6.273 8.125 1 95.88 88 TRP A O 1
ATOM 690 N N . ASP A 1 89 ? 9.57 -8.156 8.664 1 93.38 89 ASP A N 1
ATOM 691 C CA . ASP A 1 89 ? 8.398 -7.383 9.07 1 93.38 89 ASP A CA 1
ATOM 692 C C . ASP A 1 89 ? 8.656 -6.641 10.375 1 93.38 89 ASP A C 1
ATOM 694 O O . ASP A 1 89 ? 9.18 -7.219 11.328 1 93.38 89 ASP A O 1
ATOM 698 N N . PRO A 1 90 ? 8.273 -5.418 10.383 1 88.25 90 PRO A N 1
ATOM 699 C CA . PRO A 1 90 ? 8.555 -4.637 11.586 1 88.25 90 PRO A CA 1
ATOM 700 C C . PRO A 1 90 ? 7.977 -5.27 12.852 1 88.25 90 PRO A C 1
ATOM 702 O O . PRO A 1 90 ? 8.492 -5.047 13.953 1 88.25 90 PRO A O 1
ATOM 705 N N . VAL A 1 91 ? 6.957 -6.086 12.734 1 82.88 91 VAL A N 1
ATOM 706 C CA . VAL A 1 91 ? 6.293 -6.672 13.891 1 82.88 91 VAL A CA 1
ATOM 707 C C . VAL A 1 91 ? 7.242 -7.629 14.602 1 82.88 91 VAL A C 1
ATOM 709 O O . VAL A 1 91 ? 7.102 -7.875 15.805 1 82.88 91 VAL A O 1
ATOM 712 N N . ALA A 1 92 ? 8.172 -8.109 13.891 1 84.75 92 ALA A N 1
ATOM 713 C CA . ALA A 1 92 ? 9.055 -9.133 14.445 1 84.75 92 ALA A CA 1
ATOM 714 C C . ALA A 1 92 ? 10.273 -8.492 15.109 1 84.75 92 ALA A C 1
ATOM 716 O O . ALA A 1 92 ? 11.086 -9.188 15.734 1 84.75 92 ALA A O 1
ATOM 717 N N . VAL A 1 93 ? 10.367 -7.23 14.922 1 82.5 93 VAL A N 1
ATOM 718 C CA . VAL A 1 93 ? 11.633 -6.637 15.352 1 82.5 93 VAL A CA 1
ATOM 719 C C . VAL A 1 93 ? 11.398 -5.738 16.562 1 82.5 93 VAL A C 1
ATOM 721 O O . VAL A 1 93 ? 10.422 -4.984 16.609 1 82.5 93 VAL A O 1
ATOM 724 N N . ASN A 1 94 ? 12.211 -6.074 17.531 1 75.81 94 ASN A N 1
ATOM 725 C CA . ASN A 1 94 ? 12.289 -5.133 18.641 1 75.81 94 ASN A CA 1
ATOM 726 C C . ASN A 1 94 ? 12.922 -3.809 18.219 1 75.81 94 ASN A C 1
ATOM 728 O O . ASN A 1 94 ? 14.055 -3.779 17.75 1 75.81 94 ASN A O 1
ATOM 732 N N . PRO A 1 95 ? 12.133 -2.826 18.328 1 68.06 95 PRO A N 1
ATOM 733 C CA . PRO A 1 95 ? 12.633 -1.533 17.859 1 68.06 95 PRO A CA 1
ATOM 734 C C . PRO A 1 95 ? 13.992 -1.172 18.453 1 68.06 95 PRO A C 1
ATOM 736 O O . PRO A 1 95 ? 14.742 -0.404 17.844 1 68.06 95 PRO A O 1
ATOM 739 N N . GLN A 1 96 ? 14.312 -1.771 19.484 1 67.69 96 GLN A N 1
ATOM 740 C CA . GLN A 1 96 ? 15.578 -1.463 20.125 1 67.69 96 GLN A CA 1
ATOM 741 C C . GLN A 1 96 ? 16.719 -2.277 19.516 1 67.69 96 GLN A C 1
ATOM 743 O O . GLN A 1 96 ? 17.891 -1.93 19.672 1 67.69 96 GLN A O 1
ATOM 748 N N . GLU A 1 97 ? 16.375 -3.344 18.75 1 65.62 97 GLU A N 1
ATOM 749 C CA . GLU A 1 97 ? 17.406 -4.164 18.109 1 65.62 97 GLU A CA 1
ATOM 750 C C . GLU A 1 97 ? 17.609 -3.742 16.656 1 65.62 97 GLU A C 1
ATOM 752 O O . GLU A 1 97 ? 16.703 -3.867 15.828 1 65.62 97 GLU A O 1
ATOM 757 N N . GLN A 1 98 ? 18.453 -2.887 16.359 1 63.66 98 GLN A N 1
ATOM 758 C CA . GLN A 1 98 ? 18.609 -2.201 15.086 1 63.66 98 GLN A CA 1
ATOM 759 C C . GLN A 1 98 ? 19.359 -3.07 14.086 1 63.66 98 GLN A C 1
ATOM 761 O O . GLN A 1 98 ? 19.656 -2.631 12.969 1 63.66 98 GLN A O 1
ATOM 766 N N . CYS A 1 99 ? 19.375 -4.352 14.219 1 76.06 99 CYS A N 1
ATOM 767 C CA . CYS A 1 99 ? 20.266 -5.066 13.32 1 76.06 99 CYS A CA 1
ATOM 768 C C . CYS A 1 99 ? 19.5 -5.664 12.148 1 76.06 99 CYS A C 1
ATOM 770 O O . CYS A 1 99 ? 20.094 -6.082 11.156 1 76.06 99 CYS A O 1
ATOM 772 N N . LYS A 1 100 ? 18.266 -5.488 12.164 1 87.75 100 LYS A N 1
ATOM 773 C CA . LYS A 1 100 ? 17.469 -6.082 11.094 1 87.75 100 LYS A CA 1
ATOM 774 C C . LYS A 1 100 ? 16.844 -5.008 10.203 1 87.75 100 LYS A C 1
ATOM 776 O O . LYS A 1 100 ? 16.312 -4.02 10.711 1 87.75 100 LYS A O 1
ATOM 781 N N . MET A 1 101 ? 17.094 -5.156 8.914 1 93.31 101 MET A N 1
ATOM 782 C CA . MET A 1 101 ? 16.453 -4.246 7.973 1 93.31 101 MET A CA 1
ATOM 783 C C . MET A 1 101 ? 14.969 -4.582 7.82 1 93.31 101 MET A C 1
ATOM 785 O O . MET A 1 101 ? 14.617 -5.727 7.523 1 93.31 101 MET A O 1
ATOM 789 N N . THR A 1 102 ? 14.102 -3.568 8.055 1 94.88 102 THR A N 1
ATOM 790 C CA . THR A 1 102 ? 12.672 -3.842 8.117 1 94.88 102 THR A CA 1
ATOM 791 C C . THR A 1 102 ? 11.938 -3.141 6.977 1 94.88 102 THR A C 1
ATOM 793 O O . THR A 1 102 ? 12.359 -2.072 6.523 1 94.88 102 THR A O 1
ATOM 796 N N . GLY A 1 103 ? 10.938 -3.762 6.457 1 94.38 103 GLY A N 1
ATOM 797 C CA . GLY A 1 103 ? 9.93 -3.268 5.527 1 94.38 103 GLY A CA 1
ATOM 798 C C . GLY A 1 103 ? 8.57 -3.902 5.73 1 94.38 103 GLY A C 1
ATOM 799 O O . GLY A 1 103 ? 8.469 -5.094 6.031 1 94.38 103 GLY A O 1
ATOM 800 N N . ASN A 1 104 ? 7.539 -3.088 5.59 1 91.75 104 ASN A N 1
ATOM 801 C CA . ASN A 1 104 ? 6.191 -3.619 5.766 1 91.75 104 ASN A CA 1
ATOM 802 C C . ASN A 1 104 ? 5.902 -4.746 4.781 1 91.75 104 ASN A C 1
ATOM 804 O O . ASN A 1 104 ? 6.184 -4.625 3.588 1 91.75 104 ASN A O 1
ATOM 808 N N . THR A 1 105 ? 5.395 -5.805 5.336 1 93.12 105 THR A N 1
ATOM 809 C CA . THR A 1 105 ? 5.02 -6.922 4.473 1 93.12 105 THR A CA 1
ATOM 810 C C . THR A 1 105 ? 3.504 -7.066 4.406 1 93.12 105 THR A C 1
ATOM 812 O O . THR A 1 105 ? 2.787 -6.559 5.273 1 93.12 105 THR A O 1
ATOM 815 N N . GLN A 1 106 ? 3.068 -7.676 3.344 1 88.88 106 GLN A N 1
ATOM 816 C CA . GLN A 1 106 ? 1.662 -7.973 3.098 1 88.88 106 GLN A CA 1
ATOM 817 C C . GLN A 1 106 ? 1.474 -9.422 2.664 1 88.88 106 GLN A C 1
ATOM 819 O O . GLN A 1 106 ? 2.414 -10.062 2.186 1 88.88 106 GLN A O 1
ATOM 824 N N . LEU A 1 107 ? 0.268 -9.844 3.031 1 90.25 107 LEU A N 1
ATOM 825 C CA . LEU A 1 107 ? -0.12 -11.164 2.541 1 90.25 107 LEU A CA 1
ATOM 826 C C . LEU A 1 107 ? -0.417 -11.125 1.046 1 90.25 107 LEU A C 1
ATOM 828 O O . LEU A 1 107 ? -1.288 -10.375 0.602 1 90.25 107 LEU A O 1
ATOM 832 N N . ALA A 1 108 ? 0.36 -11.883 0.265 1 92 108 ALA A N 1
ATOM 833 C CA . ALA A 1 108 ? 0.187 -11.93 -1.185 1 92 108 ALA A CA 1
ATOM 834 C C . ALA A 1 108 ? -0.409 -13.266 -1.626 1 92 108 ALA A C 1
ATOM 836 O O . ALA A 1 108 ? 0.176 -14.32 -1.385 1 92 108 ALA A O 1
ATOM 837 N N . HIS A 1 109 ? -1.568 -13.188 -2.184 1 92.06 109 HIS A N 1
ATOM 838 C CA . HIS A 1 109 ? -2.143 -14.375 -2.799 1 92.06 109 HIS A CA 1
ATOM 839 C C . HIS A 1 109 ? -1.577 -14.602 -4.195 1 92.06 109 HIS A C 1
ATOM 841 O O . HIS A 1 109 ? -1.384 -13.648 -4.953 1 92.06 109 HIS A O 1
ATOM 847 N N . ILE A 1 110 ? -1.32 -15.836 -4.52 1 95.94 110 ILE A N 1
ATOM 848 C CA . ILE A 1 110 ? -0.882 -16.172 -5.871 1 95.94 110 ILE A CA 1
ATOM 849 C C . ILE A 1 110 ? -2.055 -16.047 -6.84 1 95.94 110 ILE A C 1
ATOM 851 O O . ILE A 1 110 ? -1.972 -15.305 -7.828 1 95.94 110 ILE A O 1
ATOM 855 N N . ILE A 1 111 ? -3.08 -16.844 -6.574 1 89.94 111 ILE A N 1
ATOM 856 C CA . ILE A 1 111 ? -4.391 -16.578 -7.152 1 89.94 111 ILE A CA 1
ATOM 857 C C . ILE A 1 111 ? -5.137 -15.562 -6.289 1 89.94 111 ILE A C 1
ATOM 859 O O . ILE A 1 111 ? -5.336 -15.781 -5.094 1 89.94 111 ILE A O 1
ATOM 863 N N . PRO A 1 112 ? -5.5 -14.5 -6.844 1 83.31 112 PRO A N 1
ATOM 864 C CA . PRO A 1 112 ? -5.965 -13.359 -6.055 1 83.31 112 PRO A CA 1
ATOM 865 C C . PRO A 1 112 ? -7.129 -13.711 -5.133 1 83.31 112 PRO A C 1
ATOM 867 O O . PRO A 1 112 ? -8.008 -14.484 -5.512 1 83.31 112 PRO A O 1
ATOM 870 N N . PHE A 1 113 ? -7.168 -13.023 -4.008 1 77.81 113 PHE A N 1
ATOM 871 C CA . PHE A 1 113 ? -8.195 -13.188 -2.982 1 77.81 113 PHE A CA 1
ATOM 872 C C . PHE A 1 113 ? -9.586 -12.969 -3.566 1 77.81 113 PHE A C 1
ATOM 874 O O . PHE A 1 113 ? -10.539 -13.633 -3.158 1 77.81 113 PHE A O 1
ATOM 881 N N . SER A 1 114 ? -9.648 -12.07 -4.496 1 70.75 114 SER A N 1
ATOM 882 C CA . SER A 1 114 ? -10.938 -11.703 -5.086 1 70.75 114 SER A CA 1
ATOM 883 C C . SER A 1 114 ? -11.586 -12.898 -5.773 1 70.75 114 SER A C 1
ATOM 885 O O . SER A 1 114 ? -12.805 -12.93 -5.949 1 70.75 114 SER A O 1
ATOM 887 N N . MET A 1 115 ? -10.82 -13.914 -6.125 1 80.94 115 MET A N 1
ATOM 888 C CA . MET A 1 115 ? -11.328 -15.102 -6.797 1 80.94 115 MET A CA 1
ATOM 889 C C . MET A 1 115 ? -12.039 -16.031 -5.812 1 80.94 115 MET A C 1
ATOM 891 O O . MET A 1 115 ? -12.711 -16.969 -6.219 1 80.94 115 MET A O 1
ATOM 895 N N . GLY A 1 116 ? -11.945 -15.758 -4.566 1 79.25 116 GLY A N 1
ATOM 896 C CA . GLY A 1 116 ? -12.609 -16.562 -3.551 1 79.25 116 GLY A CA 1
ATOM 897 C C . GLY A 1 116 ? -13.617 -15.781 -2.736 1 79.25 116 GLY A C 1
ATOM 898 O O . GLY A 1 116 ? -14.172 -16.297 -1.763 1 79.25 116 GLY A O 1
ATOM 899 N N . HIS A 1 117 ? -13.742 -14.555 -3.096 1 74.44 117 HIS A N 1
ATOM 900 C CA . HIS A 1 117 ? -14.688 -13.68 -2.424 1 74.44 117 HIS A CA 1
ATOM 901 C C . HIS A 1 117 ? -15.766 -13.188 -3.387 1 74.44 117 HIS A C 1
ATOM 903 O O . HIS A 1 117 ? -15.461 -12.586 -4.414 1 74.44 117 HIS A O 1
ATOM 909 N N . TRP A 1 118 ? -17.062 -13.57 -3.037 1 69.38 118 TRP A N 1
ATOM 910 C CA . TRP A 1 118 ? -18.125 -13.156 -3.938 1 69.38 118 TRP A CA 1
ATOM 911 C C . TRP A 1 118 ? -19.359 -12.727 -3.152 1 69.38 118 TRP A C 1
ATOM 913 O O . TRP A 1 118 ? -19.562 -13.172 -2.018 1 69.38 118 TRP A O 1
ATOM 923 N N . GLY A 1 119 ? -19.906 -11.703 -3.748 1 73 119 GLY A N 1
ATOM 924 C CA . GLY A 1 119 ? -21.25 -11.328 -3.395 1 73 119 GLY A CA 1
ATOM 925 C C . GLY A 1 119 ? -22.25 -11.555 -4.516 1 73 119 GLY A C 1
ATOM 926 O O . GLY A 1 119 ? -22.469 -12.695 -4.938 1 73 119 GLY A O 1
ATOM 927 N N . ASN A 1 120 ? -22.641 -10.391 -5.102 1 65 120 ASN A N 1
ATOM 928 C CA . ASN A 1 120 ? -23.578 -10.461 -6.215 1 65 120 ASN A CA 1
ATOM 929 C C . ASN A 1 120 ? -22.891 -10.867 -7.512 1 65 120 ASN A C 1
ATOM 931 O O . ASN A 1 120 ? -23.547 -11.133 -8.516 1 65 120 ASN A O 1
ATOM 935 N N . ASP A 1 121 ? -21.578 -11.023 -7.445 1 66.5 121 ASP A N 1
ATOM 936 C CA . ASP A 1 121 ? -20.781 -11.32 -8.633 1 66.5 121 ASP A CA 1
ATOM 937 C C . ASP A 1 121 ? -20.375 -12.789 -8.664 1 66.5 121 ASP A C 1
ATOM 939 O O . ASP A 1 121 ? -19.359 -13.141 -9.273 1 66.5 121 ASP A O 1
ATOM 943 N N . GLN A 1 122 ? -21.125 -13.641 -8.094 1 76.25 122 GLN A N 1
ATOM 944 C CA . GLN A 1 122 ? -20.812 -15.062 -7.984 1 76.25 122 GLN A CA 1
ATOM 945 C C . GLN A 1 122 ? -20.672 -15.703 -9.359 1 76.25 122 GLN A C 1
ATOM 947 O O . GLN A 1 122 ? -19.766 -16.5 -9.586 1 76.25 122 GLN A O 1
ATOM 952 N N . LYS A 1 123 ? -21.516 -15.367 -10.227 1 73.94 123 LYS A N 1
ATOM 953 C CA . LYS A 1 123 ? -21.5 -15.945 -11.562 1 73.94 123 LYS A CA 1
ATOM 954 C C . LYS A 1 123 ? -20.25 -15.523 -12.336 1 73.94 123 LYS A C 1
ATOM 956 O O . LYS A 1 123 ? -19.672 -16.328 -13.07 1 73.94 123 LYS A O 1
ATOM 961 N N . GLU A 1 124 ? -19.812 -14.266 -12.148 1 72.25 124 GLU A N 1
ATOM 962 C CA . GLU A 1 124 ? -18.609 -13.758 -12.805 1 72.25 124 GLU A CA 1
ATOM 963 C C . GLU A 1 124 ? -17.359 -14.461 -12.289 1 72.25 124 GLU A C 1
ATOM 965 O O . GLU A 1 124 ? -16.453 -14.797 -13.07 1 72.25 124 GLU A O 1
ATOM 970 N N . ILE A 1 125 ? -17.391 -14.656 -11.039 1 76.62 125 ILE A N 1
ATOM 971 C CA . ILE A 1 125 ? -16.25 -15.344 -10.438 1 76.62 125 ILE A CA 1
ATOM 972 C C . ILE A 1 125 ? -16.203 -16.797 -10.914 1 76.62 125 ILE A C 1
ATOM 974 O O . ILE A 1 125 ? -15.141 -17.312 -11.234 1 76.62 125 ILE A O 1
ATOM 978 N N . ALA A 1 126 ? -17.375 -17.406 -11 1 80.38 126 ALA A N 1
ATOM 979 C CA . ALA A 1 126 ? -17.453 -18.766 -11.492 1 80.38 126 ALA A CA 1
ATOM 980 C C . ALA A 1 126 ? -16.922 -18.875 -12.922 1 80.38 126 ALA A C 1
ATOM 982 O O . ALA A 1 126 ? -16.203 -19.812 -13.258 1 80.38 126 ALA A O 1
ATOM 983 N N . GLN A 1 127 ? -17.219 -17.922 -13.703 1 74.88 127 GLN A N 1
ATOM 984 C CA . GLN A 1 127 ? -16.75 -17.891 -15.078 1 74.88 127 GLN A CA 1
ATOM 985 C C . GLN A 1 127 ? -15.234 -17.75 -15.133 1 74.88 127 GLN A C 1
ATOM 987 O O . GLN A 1 127 ? -14.578 -18.359 -15.984 1 74.88 127 GLN A O 1
ATOM 992 N N . SER A 1 128 ? -14.742 -16.938 -14.266 1 77.56 128 SER A N 1
ATOM 993 C CA . SER A 1 128 ? -13.297 -16.75 -14.203 1 77.56 128 SER A CA 1
ATOM 994 C C . SER A 1 128 ? -12.586 -18.047 -13.844 1 77.56 128 SER A C 1
ATOM 996 O O . SER A 1 128 ? -11.547 -18.375 -14.422 1 77.56 128 SER A O 1
ATOM 998 N N . TRP A 1 129 ? -13.141 -18.766 -12.984 1 83.62 129 TRP A N 1
ATOM 999 C CA . TRP A 1 129 ? -12.547 -20.031 -12.57 1 83.62 129 TRP A CA 1
ATOM 1000 C C . TRP A 1 129 ? -12.625 -21.062 -13.703 1 83.62 129 TRP A C 1
ATOM 1002 O O . TRP A 1 129 ? -11.68 -21.828 -13.922 1 83.62 129 TRP A O 1
ATOM 1012 N N . GLU A 1 130 ? -13.711 -21.016 -14.344 1 78.69 130 GLU A N 1
ATOM 1013 C CA . GLU A 1 130 ? -13.836 -21.906 -15.492 1 78.69 130 GLU A CA 1
ATOM 1014 C C . GLU A 1 130 ? -12.727 -21.672 -16.516 1 78.69 130 GLU A C 1
ATOM 1016 O O . GLU A 1 130 ? -12.086 -22.609 -16.969 1 78.69 130 GLU A O 1
ATOM 1021 N N . THR A 1 131 ? -12.5 -20.453 -16.828 1 75.62 131 THR A N 1
ATOM 1022 C CA . THR A 1 131 ? -11.453 -20.078 -17.766 1 75.62 131 THR A CA 1
ATOM 1023 C C . THR A 1 131 ? -10.078 -20.484 -17.234 1 75.62 131 THR A C 1
ATOM 1025 O O . THR A 1 131 ? -9.25 -21.016 -17.984 1 75.62 131 THR A O 1
ATOM 1028 N N . LEU A 1 132 ? -9.906 -20.234 -15.992 1 83.12 132 LEU A N 1
ATOM 1029 C CA . LEU A 1 132 ? -8.625 -20.531 -15.367 1 83.12 132 LEU A CA 1
ATOM 1030 C C . LEU A 1 132 ? -8.32 -22.031 -15.445 1 83.12 132 LEU A C 1
ATOM 1032 O O . LEU A 1 132 ? -7.211 -22.422 -15.812 1 83.12 132 LEU A O 1
ATOM 1036 N N . TYR A 1 133 ? -9.32 -22.859 -15.172 1 83 133 TYR A N 1
ATOM 1037 C CA . TYR A 1 133 ? -9.133 -24.297 -15.18 1 83 133 TYR A CA 1
ATOM 1038 C C . TYR A 1 133 ? -8.93 -24.812 -16.609 1 83 133 TYR A C 1
ATOM 1040 O O . TYR A 1 133 ? -8.188 -25.781 -16.828 1 83 133 TYR A O 1
ATOM 1048 N N . LEU A 1 134 ? -9.562 -24.188 -17.516 1 77.5 134 LEU A N 1
ATOM 1049 C CA . LEU A 1 134 ? -9.391 -24.578 -18.906 1 77.5 134 LEU A CA 1
ATOM 1050 C C . LEU A 1 134 ? -7.977 -24.281 -19.391 1 77.5 134 LEU A C 1
ATOM 1052 O O . LEU A 1 134 ? -7.371 -25.109 -20.094 1 77.5 134 LEU A O 1
ATOM 1056 N N . LEU A 1 135 ? -7.445 -23.172 -18.984 1 78.31 135 LEU A N 1
ATOM 1057 C CA . LEU A 1 135 ? -6.125 -22.734 -19.438 1 78.31 135 LEU A CA 1
ATOM 1058 C C . LEU A 1 135 ? -5.027 -23.453 -18.656 1 78.31 135 LEU A C 1
ATOM 1060 O O . LEU A 1 135 ? -3.939 -23.688 -19.188 1 78.31 135 LEU A O 1
ATOM 1064 N N . PHE A 1 136 ? -5.375 -23.703 -17.422 1 84.62 136 PHE A N 1
ATOM 1065 C CA . PHE A 1 136 ? -4.395 -24.312 -16.531 1 84.62 136 PHE A CA 1
ATOM 1066 C C . PHE A 1 136 ? -5 -25.484 -15.773 1 84.62 136 PHE A C 1
ATOM 1068 O O . PHE A 1 136 ? -5.215 -25.391 -14.562 1 84.62 136 PHE A O 1
ATOM 1075 N N . PRO A 1 137 ? -5.121 -26.609 -16.375 1 86.81 137 PRO A N 1
ATOM 1076 C CA . PRO A 1 137 ? -5.801 -27.75 -15.75 1 86.81 137 PRO A CA 1
ATOM 1077 C C . PRO A 1 137 ? -5.043 -28.312 -14.555 1 86.81 137 PRO A C 1
ATOM 1079 O O . PRO A 1 137 ? -5.652 -28.906 -13.656 1 86.81 137 PRO A O 1
ATOM 1082 N N . ASP A 1 138 ? -3.752 -28.062 -14.43 1 87.81 138 ASP A N 1
ATOM 1083 C CA . ASP A 1 138 ? -2.914 -28.609 -13.367 1 87.81 138 ASP A CA 1
ATOM 1084 C C . ASP A 1 138 ? -3.305 -28.047 -12.008 1 87.81 138 ASP A C 1
ATOM 1086 O O . ASP A 1 138 ? -2.965 -28.625 -10.969 1 87.81 138 ASP A O 1
ATOM 1090 N N . ILE A 1 139 ? -4.012 -26.891 -12.039 1 91 139 ILE A N 1
ATOM 1091 C CA . ILE A 1 139 ? -4.316 -26.312 -10.742 1 91 139 ILE A CA 1
ATOM 1092 C C . ILE A 1 139 ? -5.719 -26.719 -10.305 1 91 139 ILE A C 1
ATOM 1094 O O . ILE A 1 139 ? -6.152 -26.406 -9.195 1 91 139 ILE A O 1
ATOM 1098 N N . GLN A 1 140 ? -6.34 -27.469 -11.258 1 88.69 140 GLN A N 1
ATOM 1099 C CA . GLN A 1 140 ? -7.629 -28.016 -10.859 1 88.69 140 GLN A CA 1
ATOM 1100 C C . GLN A 1 140 ? -7.465 -29.031 -9.727 1 88.69 140 GLN A C 1
ATOM 1102 O O . GLN A 1 140 ? -6.617 -29.922 -9.797 1 88.69 140 GLN A O 1
ATOM 1107 N N . GLY A 1 141 ? -8.203 -28.891 -8.609 1 90.5 141 GLY A N 1
ATOM 1108 C CA . GLY A 1 141 ? -8.055 -29.75 -7.445 1 90.5 141 GLY A CA 1
ATOM 1109 C C . GLY A 1 141 ? -7.078 -29.203 -6.422 1 90.5 141 GLY A C 1
ATOM 1110 O O . GLY A 1 141 ? -7.156 -29.547 -5.238 1 90.5 141 GLY A O 1
ATOM 1111 N N . LEU A 1 142 ? -6.129 -28.438 -6.891 1 93.69 142 LEU A N 1
ATOM 1112 C CA . LEU A 1 142 ? -5.137 -27.844 -6 1 93.69 142 LEU A CA 1
ATOM 1113 C C . LEU A 1 142 ? -5.703 -26.609 -5.297 1 93.69 142 LEU A C 1
ATOM 1115 O O . LEU A 1 142 ? -5.398 -26.375 -4.129 1 93.69 142 LEU A O 1
ATOM 1119 N N . ILE A 1 143 ? -6.531 -25.859 -6.062 1 93.62 143 ILE A N 1
ATOM 1120 C CA . ILE A 1 143 ? -7.109 -24.625 -5.531 1 93.62 143 ILE A CA 1
ATOM 1121 C C . ILE A 1 143 ? -8.531 -24.453 -6.062 1 93.62 143 ILE A C 1
ATOM 1123 O O . ILE A 1 143 ? -8.82 -24.797 -7.211 1 93.62 143 ILE A O 1
ATOM 1127 N N . GLU A 1 144 ? -9.383 -24.031 -5.207 1 90.81 144 GLU A N 1
ATOM 1128 C CA . GLU A 1 144 ? -10.789 -23.781 -5.5 1 90.81 144 GLU A CA 1
ATOM 1129 C C . GLU A 1 144 ? -11.234 -22.438 -4.914 1 90.81 144 GLU A C 1
ATOM 1131 O O . GLU A 1 144 ? -10.547 -21.859 -4.078 1 90.81 144 GLU A O 1
ATOM 1136 N N . PRO A 1 145 ? -12.336 -21.938 -5.352 1 86.06 145 PRO A N 1
ATOM 1137 C CA . PRO A 1 145 ? -12.812 -20.672 -4.805 1 86.06 145 PRO A CA 1
ATOM 1138 C C . PRO A 1 145 ? -12.898 -20.688 -3.277 1 86.06 145 PRO A C 1
ATOM 1140 O O . PRO A 1 145 ? -12.562 -19.688 -2.631 1 86.06 145 PRO A O 1
ATOM 1143 N N . THR A 1 146 ? -13.211 -21.797 -2.715 1 88.25 146 THR A N 1
ATOM 1144 C CA . THR A 1 146 ? -13.438 -21.875 -1.275 1 88.25 146 THR A CA 1
ATOM 1145 C C . THR A 1 146 ? -12.125 -22.094 -0.531 1 88.25 146 THR A C 1
ATOM 1147 O O . THR A 1 146 ? -12.07 -21.953 0.694 1 88.25 146 THR A O 1
ATOM 1150 N N . THR A 1 147 ? -11.102 -22.391 -1.273 1 91.44 147 THR A N 1
ATOM 1151 C CA . THR A 1 147 ? -9.828 -22.672 -0.616 1 91.44 147 THR A CA 1
ATOM 1152 C C . THR A 1 147 ? -8.766 -21.656 -1.034 1 91.44 147 THR A C 1
ATOM 1154 O O . THR A 1 147 ? -7.574 -21.953 -1.022 1 91.44 147 THR A O 1
ATOM 1157 N N . ILE A 1 148 ? -9.219 -20.484 -1.44 1 89.88 148 ILE A N 1
ATOM 1158 C CA . ILE A 1 148 ? -8.328 -19.422 -1.895 1 89.88 148 ILE A CA 1
ATOM 1159 C C . ILE A 1 148 ? -7.383 -19.016 -0.765 1 89.88 148 ILE A C 1
ATOM 1161 O O . ILE A 1 148 ? -6.242 -18.625 -1.013 1 89.88 148 ILE A O 1
ATOM 1165 N N . ASN A 1 149 ? -7.898 -19.125 0.485 1 90.19 149 ASN A N 1
ATOM 1166 C CA . ASN A 1 149 ? -7.113 -18.75 1.658 1 90.19 149 ASN A CA 1
ATOM 1167 C C . ASN A 1 149 ? -6.363 -19.953 2.23 1 90.19 149 ASN A C 1
ATOM 1169 O O . ASN A 1 149 ? -6.691 -20.438 3.318 1 90.19 149 ASN A O 1
ATOM 1173 N N . SER A 1 150 ? -5.465 -20.422 1.539 1 95.25 150 SER A N 1
ATOM 1174 C CA . SER A 1 150 ? -4.586 -21.5 1.97 1 95.25 150 SER A CA 1
ATOM 1175 C C . SER A 1 150 ? -3.123 -21.078 1.923 1 95.25 150 SER A C 1
ATOM 1177 O O . SER A 1 150 ? -2.738 -20.25 1.105 1 95.25 150 SER A O 1
ATOM 1179 N N . PRO A 1 151 ? -2.264 -21.656 2.768 1 97.12 151 PRO A N 1
ATOM 1180 C CA . PRO A 1 151 ? -0.839 -21.312 2.76 1 97.12 151 PRO A CA 1
ATOM 1181 C C . PRO A 1 151 ? -0.174 -21.578 1.411 1 97.12 151 PRO A C 1
ATOM 1183 O O . PRO A 1 151 ? 0.74 -20.859 1.014 1 97.12 151 PRO A O 1
ATOM 1186 N N . ALA A 1 152 ? -0.671 -22.562 0.693 1 97.81 152 ALA A N 1
ATOM 1187 C CA . ALA A 1 152 ? -0.106 -22.922 -0.607 1 97.81 152 ALA A CA 1
ATOM 1188 C C . ALA A 1 152 ? -0.366 -21.812 -1.633 1 97.81 152 ALA A C 1
ATOM 1190 O O . ALA A 1 152 ? 0.298 -21.766 -2.67 1 97.81 152 ALA A O 1
ATOM 1191 N N . ASN A 1 153 ? -1.365 -20.906 -1.374 1 96.81 153 ASN A N 1
ATOM 1192 C CA . ASN A 1 153 ? -1.732 -19.844 -2.301 1 96.81 153 ASN A CA 1
ATOM 1193 C C . ASN A 1 153 ? -1.345 -18.469 -1.761 1 96.81 153 ASN A C 1
ATOM 1195 O O . ASN A 1 153 ? -1.858 -17.453 -2.221 1 96.81 153 ASN A O 1
ATOM 1199 N N . ALA A 1 154 ? -0.524 -18.453 -0.722 1 96.5 154 ALA A N 1
ATOM 1200 C CA . ALA A 1 154 ? -0.22 -17.156 -0.112 1 96.5 154 ALA A CA 1
ATOM 1201 C C . ALA A 1 154 ? 1.228 -17.109 0.367 1 96.5 154 ALA A C 1
ATOM 1203 O O . ALA A 1 154 ? 1.839 -18.141 0.631 1 96.5 154 ALA A O 1
ATOM 1204 N N . MET A 1 155 ? 1.726 -15.93 0.483 1 97.31 155 MET A N 1
ATOM 1205 C CA . MET A 1 155 ? 3.086 -15.734 0.975 1 97.31 155 MET A CA 1
ATOM 1206 C C . MET A 1 155 ? 3.266 -14.312 1.511 1 97.31 155 MET A C 1
ATOM 1208 O O . MET A 1 155 ? 2.455 -13.43 1.226 1 97.31 155 MET A O 1
ATOM 1212 N N . THR A 1 156 ? 4.297 -14.117 2.27 1 96.88 156 THR A N 1
ATOM 1213 C CA . THR A 1 156 ? 4.617 -12.82 2.867 1 96.88 156 THR A CA 1
ATOM 1214 C C . THR A 1 156 ? 5.531 -12.016 1.948 1 96.88 156 THR A C 1
ATOM 1216 O O . THR A 1 156 ? 6.66 -12.422 1.669 1 96.88 156 THR A O 1
ATOM 1219 N N . MET A 1 157 ? 4.996 -10.836 1.54 1 96.62 157 MET A N 1
ATOM 1220 C CA . MET A 1 157 ? 5.816 -10.062 0.611 1 96.62 157 MET A CA 1
ATOM 1221 C C . MET A 1 157 ? 5.957 -8.617 1.079 1 96.62 157 MET A C 1
ATOM 1223 O O . MET A 1 157 ? 5.004 -8.031 1.594 1 96.62 157 MET A O 1
ATOM 1227 N N . PHE A 1 158 ? 7.242 -8.156 0.887 1 97.12 158 PHE A N 1
ATOM 1228 C CA . PHE A 1 158 ? 7.477 -6.719 1.01 1 97.12 158 PHE A CA 1
ATOM 1229 C C . PHE A 1 158 ? 6.492 -5.934 0.152 1 97.12 158 PHE A C 1
ATOM 1231 O O . PHE A 1 158 ? 6.191 -6.328 -0.977 1 97.12 158 PHE A O 1
ATOM 1238 N N . SER A 1 159 ? 5.949 -4.84 0.649 1 90.5 159 SER A N 1
ATOM 1239 C CA . SER A 1 159 ? 4.812 -4.137 0.058 1 90.5 159 SER A CA 1
ATOM 1240 C C . SER A 1 159 ? 5.074 -3.803 -1.407 1 90.5 159 SER A C 1
ATOM 1242 O O . SER A 1 159 ? 4.23 -4.066 -2.268 1 90.5 159 SER A O 1
ATOM 1244 N N . PRO A 1 160 ? 6.262 -3.229 -1.795 1 92.56 160 PRO A N 1
ATOM 1245 C CA . PRO A 1 160 ? 6.508 -2.971 -3.217 1 92.56 160 PRO A CA 1
ATOM 1246 C C . PRO A 1 160 ? 6.539 -4.25 -4.051 1 92.56 160 PRO A C 1
ATOM 1248 O O . PRO A 1 160 ? 6.035 -4.27 -5.176 1 92.56 160 PRO A O 1
ATOM 1251 N N . VAL A 1 161 ? 7.07 -5.305 -3.482 1 96.5 161 VAL A N 1
ATOM 1252 C CA . VAL A 1 161 ? 7.125 -6.586 -4.18 1 96.5 161 VAL A CA 1
ATOM 1253 C C . VAL A 1 161 ? 5.715 -7.156 -4.32 1 96.5 161 VAL A C 1
ATOM 1255 O O . VAL A 1 161 ? 5.348 -7.668 -5.379 1 96.5 161 VAL A O 1
ATOM 1258 N N . HIS A 1 162 ? 4.957 -7.012 -3.273 1 93.44 162 HIS A N 1
ATOM 1259 C CA . HIS A 1 162 ? 3.562 -7.434 -3.283 1 93.44 162 HIS A CA 1
ATOM 1260 C C . HIS A 1 162 ? 2.783 -6.738 -4.395 1 93.44 162 HIS A C 1
ATOM 1262 O O . HIS A 1 162 ? 2.029 -7.383 -5.129 1 93.44 162 HIS A O 1
ATOM 1268 N N . GLN A 1 163 ? 3.014 -5.465 -4.477 1 87.31 163 GLN A N 1
ATOM 1269 C CA . GLN A 1 163 ? 2.32 -4.684 -5.496 1 87.31 163 GLN A CA 1
ATOM 1270 C C . GLN A 1 163 ? 2.693 -5.16 -6.898 1 87.31 163 GLN A C 1
ATOM 1272 O O . GLN A 1 163 ? 1.818 -5.367 -7.742 1 87.31 163 GLN A O 1
ATOM 1277 N N . ASP A 1 164 ? 3.994 -5.324 -7.168 1 92 164 ASP A N 1
ATOM 1278 C CA . ASP A 1 164 ? 4.449 -5.77 -8.477 1 92 164 ASP A CA 1
ATOM 1279 C C . ASP A 1 164 ? 3.947 -7.18 -8.781 1 92 164 ASP A C 1
ATOM 1281 O O . ASP A 1 164 ? 3.547 -7.473 -9.914 1 92 164 ASP A O 1
ATOM 1285 N N . PHE A 1 165 ? 3.971 -8.055 -7.75 1 93.88 165 PHE A N 1
ATOM 1286 C CA . PHE A 1 165 ? 3.506 -9.43 -7.926 1 93.88 165 PHE A CA 1
ATOM 1287 C C . PHE A 1 165 ? 2.012 -9.453 -8.227 1 93.88 165 PHE A C 1
ATOM 1289 O O . PHE A 1 165 ? 1.573 -10.148 -9.148 1 93.88 165 PHE A O 1
ATOM 1296 N N . GLY A 1 166 ? 1.283 -8.664 -7.477 1 87.25 166 GLY A N 1
ATOM 1297 C CA . GLY A 1 166 ? -0.159 -8.602 -7.656 1 87.25 166 GLY A CA 1
ATOM 1298 C C . GLY A 1 166 ? -0.568 -8.016 -9 1 87.25 166 GLY A C 1
ATOM 1299 O O . GLY A 1 166 ? -1.646 -8.328 -9.508 1 87.25 166 GLY A O 1
ATOM 1300 N N . SER A 1 167 ? 0.294 -7.242 -9.555 1 83.88 167 SER A N 1
ATOM 1301 C CA . SER A 1 167 ? -0.009 -6.613 -10.836 1 83.88 167 SER A CA 1
ATOM 1302 C C . SER A 1 167 ? 0.706 -7.32 -11.984 1 83.88 167 SER A C 1
ATOM 1304 O O . SER A 1 167 ? 0.816 -6.777 -13.086 1 83.88 167 SER A O 1
ATOM 1306 N N . PHE A 1 168 ? 1.283 -8.422 -11.719 1 89.06 168 PHE A N 1
ATOM 1307 C CA . PHE A 1 168 ? 1.901 -9.297 -12.711 1 89.06 168 PHE A CA 1
ATOM 1308 C C . PHE A 1 168 ? 3.09 -8.609 -13.375 1 89.06 168 PHE A C 1
ATOM 1310 O O . PHE A 1 168 ? 3.354 -8.82 -14.562 1 89.06 168 PHE A O 1
ATOM 1317 N N . LYS A 1 169 ? 3.738 -7.766 -12.609 1 92 169 LYS A N 1
ATOM 1318 C CA . LYS A 1 169 ? 4.934 -7.105 -13.125 1 92 169 LYS A CA 1
ATOM 1319 C C . LYS A 1 169 ? 6.195 -7.871 -12.734 1 92 169 LYS A C 1
ATOM 1321 O O . LYS A 1 169 ? 7.289 -7.562 -13.211 1 92 169 LYS A O 1
ATOM 1326 N N . ILE A 1 170 ? 5.988 -8.82 -11.859 1 96 170 ILE A N 1
ATOM 1327 C CA . ILE A 1 170 ? 7.039 -9.797 -11.578 1 96 170 ILE A CA 1
ATOM 1328 C C . ILE A 1 170 ? 6.426 -11.188 -11.461 1 96 170 ILE A C 1
ATOM 1330 O O . ILE A 1 170 ? 5.227 -11.328 -11.219 1 96 170 ILE A O 1
ATOM 1334 N N . ALA A 1 171 ? 7.199 -12.172 -11.68 1 97.31 171 ALA A N 1
ATOM 1335 C CA . ALA A 1 171 ? 6.789 -13.562 -11.539 1 97.31 171 ALA A CA 1
ATOM 1336 C C . ALA A 1 171 ? 7.922 -14.414 -10.977 1 97.31 171 ALA A C 1
ATOM 1338 O O . ALA A 1 171 ? 9.102 -14.078 -11.125 1 97.31 171 ALA A O 1
ATOM 1339 N N . LEU A 1 172 ? 7.598 -15.422 -10.266 1 98.62 172 LEU A N 1
ATOM 1340 C CA . LEU A 1 172 ? 8.547 -16.391 -9.75 1 98.62 172 LEU A CA 1
ATOM 1341 C C . LEU A 1 172 ? 8.633 -17.609 -10.672 1 98.62 172 LEU A C 1
ATOM 1343 O O . LEU A 1 172 ? 7.66 -18.359 -10.812 1 98.62 172 LEU A O 1
ATOM 1347 N N . ILE A 1 173 ? 9.797 -17.828 -11.242 1 98.25 173 ILE A N 1
ATOM 1348 C CA . ILE A 1 173 ? 10.031 -18.906 -12.18 1 98.25 173 ILE A CA 1
ATOM 1349 C C . ILE A 1 173 ? 10.758 -20.062 -11.477 1 98.25 173 ILE A C 1
ATOM 1351 O O . ILE A 1 173 ? 11.852 -19.859 -10.938 1 98.25 173 ILE A O 1
ATOM 1355 N N . PRO A 1 174 ? 10.133 -21.219 -11.508 1 97.44 174 PRO A N 1
ATOM 1356 C CA . PRO A 1 174 ? 10.797 -22.328 -10.836 1 97.44 174 PRO A CA 1
ATOM 1357 C C . PRO A 1 174 ? 12.141 -22.688 -11.484 1 97.44 174 PRO A C 1
ATOM 1359 O O . PRO A 1 174 ? 12.289 -22.594 -12.703 1 97.44 174 PRO A O 1
ATOM 1362 N N . THR A 1 175 ? 13.07 -23.016 -10.633 1 97.81 175 THR A N 1
ATOM 1363 C CA . THR A 1 175 ? 14.344 -23.547 -11.086 1 97.81 175 THR A CA 1
ATOM 1364 C C . THR A 1 175 ? 14.359 -25.078 -10.992 1 97.81 175 THR A C 1
ATOM 1366 O O . THR A 1 175 ? 13.32 -25.703 -10.758 1 97.81 175 THR A O 1
ATOM 1369 N N . ASP A 1 176 ? 15.539 -25.688 -11.219 1 96.56 176 ASP A N 1
ATOM 1370 C CA . ASP A 1 176 ? 15.695 -27.141 -11.117 1 96.56 176 ASP A CA 1
ATOM 1371 C C . ASP A 1 176 ? 15.773 -27.594 -9.664 1 96.56 176 ASP A C 1
ATOM 1373 O O . ASP A 1 176 ? 15.656 -28.781 -9.367 1 96.56 176 ASP A O 1
ATOM 1377 N N . THR A 1 177 ? 15.969 -26.672 -8.781 1 97.25 177 THR A N 1
ATOM 1378 C CA . THR A 1 177 ? 16 -26.953 -7.352 1 97.25 177 THR A CA 1
ATOM 1379 C C . THR A 1 177 ? 14.625 -26.75 -6.723 1 97.25 177 THR A C 1
ATOM 1381 O O . THR A 1 177 ? 13.977 -25.719 -6.953 1 97.25 177 THR A O 1
ATOM 1384 N N . ASP A 1 178 ? 14.211 -27.703 -5.938 1 97 178 ASP A N 1
ATOM 1385 C CA . ASP A 1 178 ? 12.891 -27.656 -5.324 1 97 178 ASP A CA 1
ATOM 1386 C C . ASP A 1 178 ? 12.711 -26.375 -4.512 1 97 178 ASP A C 1
ATOM 1388 O O . ASP A 1 178 ? 13.609 -25.969 -3.777 1 97 178 ASP A O 1
ATOM 1392 N N . ASN A 1 179 ? 11.555 -25.75 -4.691 1 98.12 179 ASN A N 1
ATOM 1393 C CA . ASN A 1 179 ? 11.125 -24.578 -3.928 1 98.12 179 ASN A CA 1
ATOM 1394 C C . ASN A 1 179 ? 12.078 -23.406 -4.125 1 98.12 179 ASN A C 1
ATOM 1396 O O . ASN A 1 179 ? 12.227 -22.562 -3.236 1 98.12 179 ASN A O 1
ATOM 1400 N N . THR A 1 180 ? 12.758 -23.406 -5.254 1 98.69 180 THR A N 1
ATOM 1401 C CA . THR A 1 180 ? 13.688 -22.344 -5.598 1 98.69 180 THR A CA 1
ATOM 1402 C C . THR A 1 180 ? 13.25 -21.641 -6.879 1 98.69 180 THR A C 1
ATOM 1404 O O . THR A 1 180 ? 12.93 -22.297 -7.871 1 98.69 180 THR A O 1
ATOM 1407 N N . TYR A 1 181 ? 13.25 -20.312 -6.824 1 98.69 181 TYR A N 1
ATOM 1408 C CA . TYR A 1 181 ? 12.656 -19.547 -7.914 1 98.69 181 TYR A CA 1
ATOM 1409 C C . TYR A 1 181 ? 13.555 -18.391 -8.312 1 98.69 181 TYR A C 1
ATOM 1411 O O . TYR A 1 181 ? 14.281 -17.844 -7.484 1 98.69 181 TYR A O 1
ATOM 1419 N N . LYS A 1 182 ? 13.516 -18.062 -9.547 1 98.56 182 LYS A N 1
ATOM 1420 C CA . LYS A 1 182 ? 14.062 -16.812 -10.07 1 98.56 182 LYS A CA 1
ATOM 1421 C C . LYS A 1 182 ? 12.953 -15.789 -10.336 1 98.56 182 LYS A C 1
ATOM 1423 O O . LYS A 1 182 ? 11.852 -16.156 -10.75 1 98.56 182 LYS A O 1
ATOM 1428 N N . ILE A 1 183 ? 13.328 -14.555 -10.078 1 98.62 183 ILE A N 1
ATOM 1429 C CA . ILE A 1 183 ? 12.344 -13.508 -10.336 1 98.62 183 ILE A CA 1
ATOM 1430 C C . ILE A 1 183 ? 12.461 -13.039 -11.789 1 98.62 183 ILE A C 1
ATOM 1432 O O . ILE A 1 183 ? 13.555 -12.68 -12.242 1 98.62 183 ILE A O 1
ATOM 1436 N N . LYS A 1 184 ? 11.391 -13.117 -12.523 1 97.75 184 LYS A N 1
ATOM 1437 C CA . LYS A 1 184 ? 11.281 -12.477 -13.828 1 97.75 184 LYS A CA 1
ATOM 1438 C C . LYS A 1 184 ? 10.555 -11.133 -13.719 1 97.75 184 LYS A C 1
ATOM 1440 O O . LYS A 1 184 ? 9.516 -11.031 -13.07 1 97.75 184 LYS A O 1
ATOM 1445 N N . THR A 1 185 ? 11.156 -10.141 -14.305 1 95.38 185 THR A N 1
ATOM 1446 C CA . THR A 1 185 ? 10.562 -8.805 -14.258 1 95.38 185 THR A CA 1
ATOM 1447 C C . THR A 1 185 ? 9.961 -8.438 -15.609 1 95.38 185 THR A C 1
ATOM 1449 O O . THR A 1 185 ? 10.391 -8.945 -16.641 1 95.38 185 THR A O 1
ATOM 1452 N N . TYR A 1 186 ? 8.906 -7.609 -15.617 1 91.44 186 TYR A N 1
ATOM 1453 C CA . TYR A 1 186 ? 8.227 -7.074 -16.781 1 91.44 186 TYR A CA 1
ATOM 1454 C C . TYR A 1 186 ? 8.25 -5.551 -16.781 1 91.44 186 TYR A C 1
ATOM 1456 O O . TYR A 1 186 ? 8.625 -4.934 -15.789 1 91.44 186 TYR A O 1
ATOM 1464 N N . PRO A 1 187 ? 7.93 -4.961 -17.844 1 87.31 187 PRO A N 1
ATOM 1465 C CA . PRO A 1 187 ? 7.961 -3.496 -17.906 1 87.31 187 PRO A CA 1
ATOM 1466 C C . PRO A 1 187 ? 7.145 -2.84 -16.797 1 87.31 187 PRO A C 1
ATOM 1468 O O . PRO A 1 187 ? 6.086 -3.355 -16.422 1 87.31 187 PRO A O 1
ATOM 1471 N N . TRP A 1 188 ? 7.703 -1.729 -16.219 1 86.31 188 TRP A N 1
ATOM 1472 C CA . TRP A 1 188 ? 7.055 -0.828 -15.266 1 86.31 188 TRP A CA 1
ATOM 1473 C C . TRP A 1 188 ? 7.047 -1.429 -13.867 1 86.31 188 TRP A C 1
ATOM 1475 O O . TRP A 1 188 ? 6.387 -0.906 -12.961 1 86.31 188 TRP A O 1
ATOM 1485 N N . HIS A 1 189 ? 7.797 -2.578 -13.742 1 91.44 189 HIS A N 1
ATOM 1486 C CA . HIS A 1 189 ? 7.988 -2.99 -12.352 1 91.44 189 HIS A CA 1
ATOM 1487 C C . HIS A 1 189 ? 8.844 -1.982 -11.594 1 91.44 189 HIS A C 1
ATOM 1489 O O . HIS A 1 189 ? 9.5 -1.138 -12.203 1 91.44 189 HIS A O 1
ATOM 1495 N N . GLN A 1 190 ? 8.797 -1.992 -10.32 1 93.88 190 GLN A N 1
ATOM 1496 C CA . GLN A 1 190 ? 9.648 -1.146 -9.484 1 93.88 190 GLN A CA 1
ATOM 1497 C C . GLN A 1 190 ? 11.086 -1.65 -9.469 1 93.88 190 GLN A C 1
ATOM 1499 O O . GLN A 1 190 ? 11.422 -2.562 -8.711 1 93.88 190 GLN A O 1
ATOM 1504 N N . ASN A 1 191 ? 11.953 -1.014 -10.188 1 93.56 191 ASN A N 1
ATOM 1505 C CA . ASN A 1 191 ? 13.281 -1.588 -10.383 1 93.56 191 ASN A CA 1
ATOM 1506 C C . ASN A 1 191 ? 14.188 -1.323 -9.188 1 93.56 191 ASN A C 1
ATOM 1508 O O . ASN A 1 191 ? 15.281 -1.893 -9.086 1 93.56 191 ASN A O 1
ATOM 1512 N N . PHE A 1 192 ? 13.758 -0.484 -8.289 1 93.81 192 PHE A N 1
ATOM 1513 C CA . PHE A 1 192 ? 14.492 -0.362 -7.035 1 93.81 192 PHE A CA 1
ATOM 1514 C C . PHE A 1 192 ? 14.586 -1.71 -6.332 1 93.81 192 PHE A C 1
ATOM 1516 O O . PHE A 1 192 ? 15.523 -1.957 -5.574 1 93.81 192 PHE A O 1
ATOM 1523 N N . CYS A 1 193 ? 13.688 -2.605 -6.586 1 95.62 193 CYS A N 1
ATOM 1524 C CA . CYS A 1 193 ? 13.656 -3.92 -5.957 1 95.62 193 CYS A CA 1
ATOM 1525 C C . CYS A 1 193 ? 14.594 -4.891 -6.668 1 95.62 193 CYS A C 1
ATOM 1527 O O . CYS A 1 193 ? 14.828 -6 -6.188 1 95.62 193 CYS A O 1
ATOM 1529 N N . ASP A 1 194 ? 15.203 -4.543 -7.77 1 95.5 194 ASP A N 1
ATOM 1530 C CA . ASP A 1 194 ? 16.016 -5.449 -8.57 1 95.5 194 ASP A CA 1
ATOM 1531 C C . ASP A 1 194 ? 17.203 -5.973 -7.766 1 95.5 194 ASP A C 1
ATOM 1533 O O . ASP A 1 194 ? 17.672 -7.09 -8 1 95.5 194 ASP A O 1
ATOM 1537 N N . GLN A 1 195 ? 17.609 -5.164 -6.871 1 94.69 195 GLN A N 1
ATOM 1538 C CA . GLN A 1 195 ? 18.75 -5.574 -6.043 1 94.69 195 GLN A CA 1
ATOM 1539 C C . GLN A 1 195 ? 18.438 -6.875 -5.301 1 94.69 195 GLN A C 1
ATOM 1541 O O . GLN A 1 195 ? 19.359 -7.617 -4.938 1 94.69 195 GLN A O 1
ATOM 1546 N N . PHE A 1 196 ? 17.188 -7.172 -5.117 1 96.25 196 PHE A N 1
ATOM 1547 C CA . PHE A 1 196 ? 16.781 -8.367 -4.391 1 96.25 196 PHE A CA 1
ATOM 1548 C C . PHE A 1 196 ? 16.562 -9.531 -5.344 1 96.25 196 PHE A C 1
ATOM 1550 O O . PHE A 1 196 ? 16.297 -10.656 -4.91 1 96.25 196 PHE A O 1
ATOM 1557 N N . TYR A 1 197 ? 16.578 -9.289 -6.66 1 97.12 197 TYR A N 1
ATOM 1558 C CA . TYR A 1 197 ? 16.188 -10.297 -7.641 1 97.12 197 TYR A CA 1
ATOM 1559 C C . TYR A 1 197 ? 17.406 -10.961 -8.273 1 97.12 197 TYR A C 1
ATOM 1561 O O . TYR A 1 197 ? 17.266 -11.789 -9.172 1 97.12 197 TYR A O 1
ATOM 1569 N N . GLU A 1 198 ? 18.562 -10.703 -7.902 1 95.88 198 GLU A N 1
ATOM 1570 C CA . GLU A 1 198 ? 19.797 -11.094 -8.578 1 95.88 198 GLU A CA 1
ATOM 1571 C C . GLU A 1 198 ? 20.031 -12.594 -8.469 1 95.88 198 GLU A C 1
ATOM 1573 O O . GLU A 1 198 ? 20.547 -13.219 -9.398 1 95.88 198 GLU A O 1
ATOM 1578 N N . LYS A 1 199 ? 19.672 -13.195 -7.375 1 97 199 LYS A N 1
ATOM 1579 C CA . LYS A 1 199 ? 19.922 -14.617 -7.141 1 97 199 LYS A CA 1
ATOM 1580 C C . LYS A 1 199 ? 18.625 -15.383 -6.953 1 97 199 LYS A C 1
ATOM 1582 O O . LYS A 1 199 ? 17.609 -14.805 -6.551 1 97 199 LYS A O 1
ATOM 1587 N N . PRO A 1 200 ? 18.688 -16.703 -7.305 1 98.06 200 PRO A N 1
ATOM 1588 C CA . PRO A 1 200 ? 17.516 -17.516 -7.016 1 98.06 200 PRO A CA 1
ATOM 1589 C C . PRO A 1 200 ? 17.141 -17.516 -5.535 1 98.06 200 PRO A C 1
ATOM 1591 O O . PRO A 1 200 ? 18.016 -17.391 -4.676 1 98.06 200 PRO A O 1
ATOM 1594 N N . ILE A 1 201 ? 15.922 -17.641 -5.27 1 98.12 201 ILE A N 1
ATOM 1595 C CA . ILE A 1 201 ? 15.391 -17.594 -3.912 1 98.12 201 ILE A CA 1
ATOM 1596 C C . ILE A 1 201 ? 14.797 -18.953 -3.541 1 98.12 201 ILE A C 1
ATOM 1598 O O . ILE A 1 201 ? 13.93 -19.484 -4.25 1 98.12 201 ILE A O 1
ATOM 1602 N N . THR A 1 202 ? 15.227 -19.516 -2.473 1 98.38 202 THR A N 1
ATOM 1603 C CA . THR A 1 202 ? 14.695 -20.781 -1.985 1 98.38 202 THR A CA 1
ATOM 1604 C C . THR A 1 202 ? 13.695 -20.547 -0.854 1 98.38 202 THR A C 1
ATOM 1606 O O . THR A 1 202 ? 14 -19.859 0.116 1 98.38 202 THR A O 1
ATOM 1609 N N . PHE A 1 203 ? 12.508 -21.047 -0.996 1 98.38 203 PHE A N 1
ATOM 1610 C CA . PHE A 1 203 ? 11.477 -20.969 0.034 1 98.38 203 PHE A CA 1
ATOM 1611 C C . PHE A 1 203 ? 11.688 -22.047 1.098 1 98.38 203 PHE A C 1
ATOM 1613 O O . PHE A 1 203 ? 11.922 -23.203 0.775 1 98.38 203 PHE A O 1
ATOM 1620 N N . THR A 1 204 ? 11.641 -21.641 2.318 1 97.38 204 THR A N 1
ATOM 1621 C CA . THR A 1 204 ? 11.758 -22.562 3.451 1 97.38 204 THR A CA 1
ATOM 1622 C C . THR A 1 204 ? 10.625 -22.344 4.445 1 97.38 204 THR A C 1
ATOM 1624 O O . THR A 1 204 ? 10.141 -21.219 4.605 1 97.38 204 THR A O 1
ATOM 1627 N N . THR A 1 205 ? 10.172 -23.406 5.039 1 97.62 205 THR A N 1
ATOM 1628 C CA . THR A 1 205 ? 9.125 -23.312 6.051 1 97.62 205 THR A CA 1
ATOM 1629 C C . THR A 1 205 ? 9.734 -23.297 7.453 1 97.62 205 THR A C 1
ATOM 1631 O O . THR A 1 205 ? 10.688 -24.031 7.734 1 97.62 205 THR A O 1
ATOM 1634 N N . HIS A 1 206 ? 9.203 -22.438 8.352 1 97.38 206 HIS A N 1
ATOM 1635 C CA . HIS A 1 206 ? 9.711 -22.328 9.711 1 97.38 206 HIS A CA 1
ATOM 1636 C C . HIS A 1 206 ? 8.656 -22.766 10.727 1 97.38 206 HIS A C 1
ATOM 1638 O O . HIS A 1 206 ? 8.914 -22.781 11.93 1 97.38 206 HIS A O 1
ATOM 1644 N N . ASN A 1 207 ? 7.473 -23.141 10.289 1 96.5 207 ASN A N 1
ATOM 1645 C CA . ASN A 1 207 ? 6.422 -23.609 11.188 1 96.5 207 ASN A CA 1
ATOM 1646 C C . ASN A 1 207 ? 5.773 -24.891 10.68 1 96.5 207 ASN A C 1
ATOM 1648 O O . ASN A 1 207 ? 4.73 -25.297 11.188 1 96.5 207 ASN A O 1
ATOM 1652 N N . GLY A 1 208 ? 6.242 -25.391 9.594 1 96.5 208 GLY A N 1
ATOM 1653 C CA . GLY A 1 208 ? 5.738 -26.641 9.062 1 96.5 208 GLY A CA 1
ATOM 1654 C C . GLY A 1 208 ? 4.594 -26.469 8.086 1 96.5 208 GLY A C 1
ATOM 1655 O O . GLY A 1 208 ? 4.141 -27.438 7.469 1 96.5 208 GLY A O 1
ATOM 1656 N N . SER A 1 209 ? 4.156 -25.25 7.898 1 96.81 209 SER A N 1
ATOM 1657 C CA . SER A 1 209 ? 3.057 -25 6.973 1 96.81 209 SER A CA 1
ATOM 1658 C C . SER A 1 209 ? 3.498 -25.203 5.523 1 96.81 209 SER A C 1
ATOM 1660 O O . SER A 1 209 ? 4.688 -25.094 5.211 1 96.81 209 SER A O 1
ATOM 1662 N N . GLU A 1 210 ? 2.525 -25.484 4.691 1 97.31 210 GLU A N 1
ATOM 1663 C CA . GLU A 1 210 ? 2.783 -25.719 3.273 1 97.31 210 GLU A CA 1
ATOM 1664 C C . GLU A 1 210 ? 3.396 -24.484 2.619 1 97.31 210 GLU A C 1
ATOM 1666 O O . GLU A 1 210 ? 2.986 -23.359 2.9 1 97.31 210 GLU A O 1
ATOM 1671 N N . LEU A 1 211 ? 4.371 -24.75 1.787 1 98.38 211 LEU A N 1
ATOM 1672 C CA . LEU A 1 211 ? 4.969 -23.672 1.003 1 98.38 211 LEU A CA 1
ATOM 1673 C C . LEU A 1 211 ? 4.082 -23.312 -0.186 1 98.38 211 LEU A C 1
ATOM 1675 O O . LEU A 1 211 ? 3.211 -24.094 -0.576 1 98.38 211 LEU A O 1
ATOM 1679 N N . PRO A 1 212 ? 4.25 -22.078 -0.741 1 98.12 212 PRO A N 1
ATOM 1680 C CA . PRO A 1 212 ? 3.521 -21.75 -1.967 1 98.12 212 PRO A CA 1
ATOM 1681 C C . PRO A 1 212 ? 3.682 -22.812 -3.055 1 98.12 212 PRO A C 1
ATOM 1683 O O . PRO A 1 212 ? 4.793 -23.297 -3.291 1 98.12 212 PRO A O 1
ATOM 1686 N N . SER A 1 213 ? 2.561 -23.141 -3.658 1 97.94 213 SER A N 1
ATOM 1687 C CA . SER A 1 213 ? 2.541 -24.203 -4.652 1 97.94 213 SER A CA 1
ATOM 1688 C C . SER A 1 213 ? 3.318 -23.812 -5.902 1 97.94 213 SER A C 1
ATOM 1690 O O . SER A 1 213 ? 3.082 -22.75 -6.48 1 97.94 213 SER A O 1
ATOM 1692 N N . LYS A 1 214 ? 4.223 -24.75 -6.285 1 97.38 214 LYS A N 1
ATOM 1693 C CA . LYS A 1 214 ? 4.977 -24.562 -7.523 1 97.38 214 LYS A CA 1
ATOM 1694 C C . LYS A 1 214 ? 4.043 -24.391 -8.719 1 97.38 214 LYS A C 1
ATOM 1696 O O . LYS A 1 214 ? 4.266 -23.531 -9.57 1 97.38 214 LYS A O 1
ATOM 1701 N N . PHE A 1 215 ? 2.998 -25.109 -8.695 1 96.56 215 PHE A N 1
ATOM 1702 C CA . PHE A 1 215 ? 2.064 -25.109 -9.82 1 96.56 215 PHE A CA 1
ATOM 1703 C C . PHE A 1 215 ? 1.286 -23.797 -9.867 1 96.56 215 PHE A C 1
ATOM 1705 O O . PHE A 1 215 ? 1.019 -23.266 -10.945 1 96.56 215 PHE A O 1
ATOM 1712 N N . LEU A 1 216 ? 0.938 -23.281 -8.719 1 97.5 216 LEU A N 1
ATOM 1713 C CA . LEU A 1 216 ? 0.247 -22 -8.68 1 97.5 216 LEU A CA 1
ATOM 1714 C C . LEU A 1 216 ? 1.171 -20.859 -9.133 1 97.5 216 LEU A C 1
ATOM 1716 O O . LEU A 1 216 ? 0.749 -19.969 -9.852 1 97.5 216 LEU A O 1
ATOM 1720 N N . LEU A 1 217 ? 2.402 -20.953 -8.695 1 97.81 217 LEU A N 1
ATOM 1721 C CA . LEU A 1 217 ? 3.373 -19.953 -9.102 1 97.81 217 LEU A CA 1
ATOM 1722 C C . LEU A 1 217 ? 3.617 -20 -10.609 1 97.81 217 LEU A C 1
ATOM 1724 O O . LEU A 1 217 ? 3.732 -18.953 -11.266 1 97.81 217 LEU A O 1
ATOM 1728 N N . GLU A 1 218 ? 3.623 -21.188 -11.156 1 95.56 218 GLU A N 1
ATOM 1729 C CA . GLU A 1 218 ? 3.76 -21.359 -12.594 1 95.56 218 GLU A CA 1
ATOM 1730 C C . GLU A 1 218 ? 2.559 -20.766 -13.336 1 95.56 218 GLU A C 1
ATOM 1732 O O . GLU A 1 218 ? 2.711 -20.172 -14.398 1 95.56 218 GLU A O 1
ATOM 1737 N N . THR A 1 219 ? 1.45 -21 -12.773 1 93.25 219 THR A N 1
ATOM 1738 C CA . THR A 1 219 ? 0.234 -20.438 -13.352 1 93.25 219 THR A CA 1
ATOM 1739 C C . THR A 1 219 ? 0.297 -18.906 -13.352 1 93.25 219 THR A C 1
ATOM 1741 O O . THR A 1 219 ? 0.017 -18.281 -14.375 1 93.25 219 THR A O 1
ATOM 1744 N N . HIS A 1 220 ? 0.662 -18.328 -12.219 1 94.31 220 HIS A N 1
ATOM 1745 C CA . HIS A 1 220 ? 0.825 -16.875 -12.117 1 94.31 220 HIS A CA 1
ATOM 1746 C C . HIS A 1 220 ? 1.806 -16.359 -13.164 1 94.31 220 HIS A C 1
ATOM 1748 O O . HIS A 1 220 ? 1.535 -15.367 -13.836 1 94.31 220 HIS A O 1
ATOM 1754 N N . ALA A 1 221 ? 2.885 -17.078 -13.305 1 94.56 221 ALA A N 1
ATOM 1755 C CA . ALA A 1 221 ? 3.906 -16.703 -14.273 1 94.56 221 ALA A CA 1
ATOM 1756 C C . ALA A 1 221 ? 3.363 -16.766 -15.703 1 94.56 221 ALA A C 1
ATOM 1758 O O . ALA A 1 221 ? 3.631 -15.875 -16.516 1 94.56 221 ALA A O 1
ATOM 1759 N N . ALA A 1 222 ? 2.637 -17.781 -15.977 1 91 222 ALA A N 1
ATOM 1760 C CA . ALA A 1 222 ? 2.049 -17.938 -17.297 1 91 222 ALA A CA 1
ATOM 1761 C C . ALA A 1 222 ? 1.073 -16.812 -17.609 1 91 222 ALA A C 1
ATOM 1763 O O . ALA A 1 222 ? 1.058 -16.281 -18.719 1 91 222 ALA A O 1
ATOM 1764 N N . ILE A 1 223 ? 0.281 -16.453 -16.656 1 87.5 223 ILE A N 1
ATOM 1765 C CA . ILE A 1 223 ? -0.666 -15.367 -16.828 1 87.5 223 ILE A CA 1
ATOM 1766 C C . ILE A 1 223 ? 0.093 -14.062 -17.094 1 87.5 223 ILE A C 1
ATOM 1768 O O . ILE A 1 223 ? -0.272 -13.297 -17.984 1 87.5 223 ILE A O 1
ATOM 1772 N N . ALA A 1 224 ? 1.118 -13.797 -16.328 1 89 224 ALA A N 1
ATOM 1773 C CA . ALA A 1 224 ? 1.946 -12.617 -16.547 1 89 224 ALA A CA 1
ATOM 1774 C C . ALA A 1 224 ? 2.473 -12.57 -17.969 1 89 224 ALA A C 1
ATOM 1776 O O . ALA A 1 224 ? 2.428 -11.523 -18.625 1 89 224 ALA A O 1
ATOM 1777 N N . GLU A 1 225 ? 2.914 -13.742 -18.484 1 88.75 225 GLU A N 1
ATOM 1778 C CA . GLU A 1 225 ? 3.43 -13.828 -19.844 1 88.75 225 GLU A CA 1
ATOM 1779 C C . GLU A 1 225 ? 2.354 -13.469 -20.875 1 88.75 225 GLU A C 1
ATOM 1781 O O . GLU A 1 225 ? 2.615 -12.727 -21.812 1 88.75 225 GLU A O 1
ATOM 1786 N N . ILE A 1 226 ? 1.186 -13.961 -20.672 1 82.12 226 ILE A N 1
ATOM 1787 C CA . ILE A 1 226 ? 0.071 -13.719 -21.578 1 82.12 226 ILE A CA 1
ATOM 1788 C C . ILE A 1 226 ? -0.276 -12.227 -21.578 1 82.12 226 ILE A C 1
ATOM 1790 O O . ILE A 1 226 ? -0.441 -11.625 -22.641 1 82.12 226 ILE A O 1
ATOM 1794 N N . LEU A 1 227 ? -0.362 -11.633 -20.406 1 81.81 227 LEU A N 1
ATOM 1795 C CA . LEU A 1 227 ? -0.754 -10.234 -20.266 1 81.81 227 LEU A CA 1
ATOM 1796 C C . LEU A 1 227 ? 0.264 -9.312 -20.938 1 81.81 227 LEU A C 1
ATOM 1798 O O . LEU A 1 227 ? -0.108 -8.328 -21.578 1 81.81 227 LEU A O 1
ATOM 1802 N N . HIS A 1 228 ? 1.506 -9.617 -20.812 1 83.12 228 HIS A N 1
ATOM 1803 C CA . HIS A 1 228 ? 2.543 -8.734 -21.344 1 83.12 228 HIS A CA 1
ATOM 1804 C C . HIS A 1 228 ? 2.803 -9 -22.812 1 83.12 228 HIS A C 1
ATOM 1806 O O . HIS A 1 228 ? 3.189 -8.086 -23.562 1 83.12 228 HIS A O 1
ATOM 1812 N N . ALA A 1 229 ? 2.547 -10.203 -23.234 1 79.69 229 ALA A N 1
ATOM 1813 C CA . ALA A 1 229 ? 2.684 -10.516 -24.656 1 79.69 229 ALA A CA 1
ATOM 1814 C C . ALA A 1 229 ? 1.572 -9.859 -25.469 1 79.69 229 ALA A C 1
ATOM 1816 O O . ALA A 1 229 ? 1.776 -9.492 -26.641 1 79.69 229 ALA A O 1
ATOM 1817 N N . SER A 1 230 ? 0.428 -9.695 -24.875 1 75 230 SER A N 1
ATOM 1818 C CA . SER A 1 230 ? -0.732 -9.141 -25.562 1 75 230 SER A CA 1
ATOM 1819 C C . SER A 1 230 ? -0.648 -7.621 -25.641 1 75 230 SER A C 1
ATOM 1821 O O . SER A 1 230 ? -1.454 -6.984 -26.312 1 75 230 SER A O 1
ATOM 1823 N N . GLY A 1 231 ? 0.338 -6.988 -24.969 1 72.88 231 GLY A N 1
ATOM 1824 C CA . GLY A 1 231 ? 0.459 -5.543 -24.938 1 72.88 231 GLY A CA 1
ATOM 1825 C C . GLY A 1 231 ? -0.465 -4.891 -23.938 1 72.88 231 GLY A C 1
ATOM 1826 O O . GLY A 1 231 ? -0.63 -3.668 -23.938 1 72.88 231 GLY A O 1
ATOM 1827 N N . GLN A 1 232 ? -1.106 -5.613 -23.109 1 65.44 232 GLN A N 1
ATOM 1828 C CA . GLN A 1 232 ? -2.051 -5.066 -22.141 1 65.44 232 GLN A CA 1
ATOM 1829 C C . GLN A 1 232 ? -1.351 -4.711 -20.844 1 65.44 232 GLN A C 1
ATOM 1831 O O . GLN A 1 232 ? -1.989 -4.238 -19.891 1 65.44 232 GLN A O 1
ATOM 1836 N N . GLY A 1 233 ? -0.072 -4.855 -20.797 1 65.12 233 GLY A N 1
ATOM 1837 C CA . GLY A 1 233 ? 0.658 -4.574 -19.578 1 65.12 233 GLY A CA 1
ATOM 1838 C C . GLY A 1 233 ? 0.441 -3.162 -19.062 1 65.12 233 GLY A C 1
ATOM 1839 O O . GLY A 1 233 ? 0.174 -2.961 -17.875 1 65.12 233 GLY A O 1
ATOM 1840 N N . GLU A 1 234 ? 0.535 -2.223 -20.016 1 67 234 GLU A N 1
ATOM 1841 C CA . GLU A 1 234 ? 0.36 -0.825 -19.625 1 67 234 GLU A CA 1
ATOM 1842 C C . GLU A 1 234 ? -1.055 -0.567 -19.109 1 67 234 GLU A C 1
ATOM 1844 O O . GLU A 1 234 ? -1.245 0.181 -18.156 1 67 234 GLU A O 1
ATOM 1849 N N . LYS A 1 235 ? -1.985 -1.162 -19.734 1 64.81 235 LYS A N 1
ATOM 1850 C CA . LYS A 1 235 ? -3.379 -0.99 -19.328 1 64.81 235 LYS A CA 1
ATOM 1851 C C . LYS A 1 235 ? -3.635 -1.607 -17.953 1 64.81 235 LYS A C 1
ATOM 1853 O O . LYS A 1 235 ? -4.359 -1.035 -17.141 1 64.81 235 LYS A O 1
ATOM 1858 N N . ILE A 1 236 ? -3.041 -2.672 -17.766 1 62.69 236 ILE A N 1
ATOM 1859 C CA . ILE A 1 236 ? -3.17 -3.342 -16.484 1 62.69 236 ILE A CA 1
ATOM 1860 C C . ILE A 1 236 ? -2.586 -2.461 -15.383 1 62.69 236 ILE A C 1
ATOM 1862 O O . ILE A 1 236 ? -3.195 -2.295 -14.32 1 62.69 236 ILE A O 1
ATOM 1866 N N . ASP A 1 237 ? -1.451 -1.893 -15.75 1 65.25 237 ASP A N 1
ATOM 1867 C CA . ASP A 1 237 ? -0.789 -1.026 -14.781 1 65.25 237 ASP A CA 1
ATOM 1868 C C . ASP A 1 237 ? -1.672 0.164 -14.414 1 65.25 237 ASP A C 1
ATOM 1870 O O . ASP A 1 237 ? -1.785 0.523 -13.242 1 65.25 237 ASP A O 1
ATOM 1874 N N . GLU A 1 238 ? -2.189 0.73 -15.391 1 66.38 238 GLU A N 1
ATOM 1875 C CA . GLU A 1 238 ? -3.059 1.883 -15.18 1 66.38 238 GLU A CA 1
ATOM 1876 C C . GLU A 1 238 ? -4.266 1.513 -14.32 1 66.38 238 GLU A C 1
ATOM 1878 O O . GLU A 1 238 ? -4.637 2.256 -13.406 1 66.38 238 GLU A O 1
ATOM 1883 N N . LEU A 1 239 ? -4.797 0.398 -14.578 1 61.81 239 LEU A N 1
ATOM 1884 C CA . LEU A 1 239 ? -5.973 -0.063 -13.844 1 61.81 239 LEU A CA 1
ATOM 1885 C C . LEU A 1 239 ? -5.629 -0.336 -12.383 1 61.81 239 LEU A C 1
ATOM 1887 O O . LEU A 1 239 ? -6.379 0.047 -11.477 1 61.81 239 LEU A O 1
ATOM 1891 N N . LEU A 1 240 ? -4.582 -0.923 -12.242 1 61.53 240 LEU A N 1
ATOM 1892 C CA . LEU A 1 240 ? -4.188 -1.289 -10.891 1 61.53 240 LEU A CA 1
ATOM 1893 C C . LEU A 1 240 ? -3.801 -0.053 -10.086 1 61.53 240 LEU A C 1
ATOM 1895 O O . LEU A 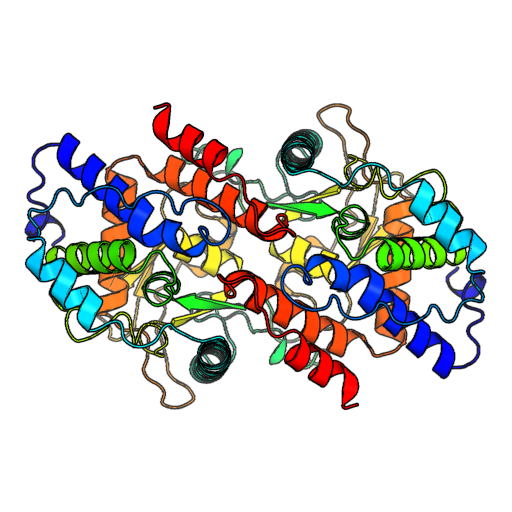1 240 ? -4.102 0.033 -8.891 1 61.53 240 LEU A O 1
ATOM 1899 N N . ARG A 1 241 ? -3.104 0.845 -10.734 1 62.88 241 ARG A N 1
ATOM 1900 C CA . ARG A 1 241 ? -2.762 2.102 -10.07 1 62.88 241 ARG A CA 1
ATOM 1901 C C . ARG A 1 241 ? -4.02 2.854 -9.641 1 62.88 241 ARG A C 1
ATOM 1903 O O . ARG A 1 241 ? -4.078 3.395 -8.539 1 62.88 241 ARG A O 1
ATOM 1910 N N . GLU A 1 242 ? -4.906 2.85 -10.555 1 57.06 242 GLU A N 1
ATOM 1911 C CA . GLU A 1 242 ? -6.168 3.514 -10.25 1 57.06 242 GLU A CA 1
ATOM 1912 C C . GLU A 1 242 ? -6.883 2.842 -9.078 1 57.06 242 GLU A C 1
ATOM 1914 O O . GLU A 1 242 ? -7.465 3.518 -8.227 1 57.06 242 GLU A O 1
ATOM 1919 N N . TRP A 1 243 ? -6.754 1.618 -9.133 1 54.25 243 TRP A N 1
ATOM 1920 C CA . TRP A 1 243 ? -7.363 0.848 -8.055 1 54.25 243 TRP A CA 1
ATOM 1921 C C . TRP A 1 243 ? -6.695 1.16 -6.719 1 54.25 243 TRP A C 1
ATOM 1923 O O . TRP A 1 243 ? -7.371 1.341 -5.703 1 54.25 243 TRP A O 1
ATOM 1933 N N . GLU A 1 244 ? -5.418 1.105 -6.73 1 55.44 244 GLU A N 1
ATOM 1934 C CA . GLU A 1 244 ? -4.66 1.385 -5.512 1 55.44 244 GLU A CA 1
ATOM 1935 C C . GLU A 1 244 ? -4.938 2.795 -5 1 55.44 244 GLU A C 1
ATOM 1937 O O . GLU A 1 244 ? -5.012 3.018 -3.791 1 55.44 244 GLU A O 1
ATOM 1942 N N . ASP A 1 245 ? -5.059 3.646 -6.039 1 51.38 245 ASP A N 1
ATOM 1943 C CA . ASP A 1 245 ? -5.328 5.035 -5.684 1 51.38 245 ASP A CA 1
ATOM 1944 C C . ASP A 1 245 ? -6.727 5.195 -5.098 1 51.38 245 ASP A C 1
ATOM 1946 O O . ASP A 1 245 ? -6.938 5.984 -4.176 1 51.38 245 ASP A O 1
ATOM 1950 N N . ILE A 1 246 ? -7.625 4.531 -5.773 1 45.31 246 ILE A N 1
ATOM 1951 C CA . ILE A 1 246 ? -9.023 4.605 -5.375 1 45.31 246 ILE A CA 1
ATOM 1952 C C . ILE A 1 246 ? -9.227 3.857 -4.059 1 45.31 246 ILE A C 1
ATOM 1954 O O . ILE A 1 246 ? -10.023 4.273 -3.215 1 45.31 246 ILE A O 1
ATOM 1958 N N . GLY A 1 247 ? -8.828 2.684 -4.082 1 43.03 247 GLY A N 1
ATOM 1959 C CA . GLY A 1 247 ? -9.031 1.912 -2.867 1 43.03 247 GLY A CA 1
ATOM 1960 C C . GLY A 1 247 ? -8.797 2.717 -1.604 1 43.03 247 GLY A C 1
ATOM 1961 O O . GLY A 1 247 ? -9.32 2.385 -0.542 1 43.03 247 GLY A O 1
ATOM 1962 N N . CYS A 1 248 ? -7.926 3.797 -1.704 1 38.28 248 CYS A N 1
ATOM 1963 C CA . CYS A 1 248 ? -7.766 4.645 -0.529 1 38.28 248 CYS A CA 1
ATOM 1964 C C . CYS A 1 248 ? -8.961 5.57 -0.354 1 38.28 248 CYS A C 1
ATOM 1966 O O . CYS A 1 248 ? -9.117 6.199 0.694 1 38.28 248 CYS A O 1
ATOM 1968 N N . LEU A 1 249 ? -9.68 5.957 -1.435 1 35.66 249 LEU A N 1
ATOM 1969 C CA . LEU A 1 249 ? -10.609 7.074 -1.335 1 35.66 249 LEU A CA 1
ATOM 1970 C C . LEU A 1 249 ? -11.992 6.598 -0.906 1 35.66 249 LEU A C 1
ATOM 1972 O O . LEU A 1 249 ? -12.781 7.371 -0.367 1 35.66 249 LEU A O 1
ATOM 1976 N N . ALA A 1 250 ? -12.688 5.746 -1.769 1 32.91 250 ALA A N 1
ATOM 1977 C CA . ALA A 1 250 ? -14.141 5.906 -1.705 1 32.91 250 ALA A CA 1
ATOM 1978 C C . ALA A 1 250 ? -14.68 5.461 -0.349 1 32.91 250 ALA A C 1
ATOM 1980 O O . ALA A 1 250 ? -14.562 4.289 0.019 1 32.91 250 ALA A O 1
ATOM 1981 N N . SER A 1 251 ? -14.805 6.375 0.372 1 30.81 251 SER A N 1
ATOM 1982 C CA . SER A 1 251 ? -15.461 6.148 1.658 1 30.81 251 SER A CA 1
ATOM 1983 C C . SER A 1 251 ? -16.797 5.434 1.481 1 30.81 251 SER A C 1
ATOM 1985 O O . SER A 1 251 ? -17.203 4.664 2.35 1 30.81 251 SER A O 1
ATOM 1987 N N . ASP A 1 252 ? -17.656 6.168 0.595 1 30.8 252 ASP A N 1
ATOM 1988 C CA . ASP A 1 252 ? -19.016 5.684 0.471 1 30.8 252 ASP A CA 1
ATOM 1989 C C . ASP A 1 252 ? -19.094 4.438 -0.407 1 30.8 252 ASP A C 1
ATOM 1991 O O . ASP A 1 252 ? -20.172 3.957 -0.735 1 30.8 252 ASP A O 1
ATOM 1995 N N . GLY A 1 253 ? -18.094 3.797 -0.593 1 31.67 253 GLY A N 1
ATOM 1996 C CA . GLY A 1 253 ? -18.078 2.578 -1.386 1 31.67 253 GLY A CA 1
ATOM 1997 C C . GLY A 1 253 ? -18.359 2.818 -2.855 1 31.67 253 GLY A C 1
ATOM 1998 O O . GLY A 1 253 ? -18.422 1.873 -3.646 1 31.67 253 GLY A O 1
ATOM 1999 N N . SER A 1 254 ? -19.031 4.047 -3.178 1 29.67 254 SER A N 1
ATOM 2000 C CA . SER A 1 254 ? -19.469 4.223 -4.559 1 29.67 254 SER A CA 1
ATOM 2001 C C . SER A 1 254 ? -18.281 4.516 -5.477 1 29.67 254 SER A C 1
ATOM 2003 O O . SER A 1 254 ? -17.578 5.512 -5.297 1 29.67 254 SER A O 1
ATOM 2005 N N . THR A 1 255 ? -17.359 3.799 -5.652 1 34.16 255 THR A N 1
ATOM 2006 C CA . THR A 1 255 ? -16.406 4.031 -6.723 1 34.16 255 THR A CA 1
ATOM 2007 C C . THR A 1 255 ? -17.094 4.078 -8.078 1 34.16 255 THR A C 1
ATOM 2009 O O . THR A 1 255 ? -17.844 3.168 -8.43 1 34.16 255 THR A O 1
ATOM 2012 N N . ASP A 1 256 ? -17.344 5.227 -8.602 1 31.58 256 ASP A N 1
ATOM 2013 C CA . ASP A 1 256 ? -17.875 5.324 -9.961 1 31.58 256 ASP A CA 1
ATOM 2014 C C . ASP A 1 256 ? -16.984 4.559 -10.938 1 31.58 256 ASP A C 1
ATOM 2016 O O . ASP A 1 256 ? -16.062 5.125 -11.531 1 31.58 256 ASP A O 1
ATOM 2020 N N . LEU A 1 257 ? -16.953 3.312 -10.852 1 33.75 257 LEU A N 1
ATOM 2021 C CA . LEU A 1 257 ? -16.359 2.344 -11.766 1 33.75 257 LEU A CA 1
ATOM 2022 C C . LEU A 1 257 ? -16.656 2.703 -13.219 1 33.75 257 LEU A C 1
ATOM 2024 O O . LEU A 1 257 ? -15.852 2.445 -14.109 1 33.75 257 LEU A O 1
ATOM 2028 N N . GLU A 1 258 ? -17.734 3.445 -13.398 1 33.16 258 GLU A N 1
ATOM 2029 C CA . GLU A 1 258 ? -18.047 3.762 -14.789 1 33.16 258 GLU A CA 1
ATOM 2030 C C . GLU A 1 258 ? -16.891 4.523 -15.438 1 33.16 258 GLU A C 1
ATOM 2032 O O . GLU A 1 258 ? -16.531 4.25 -16.594 1 33.16 258 GLU A O 1
ATOM 2037 N N . SER A 1 259 ? -16.469 5.312 -14.711 1 35.81 259 SER A N 1
ATOM 2038 C CA . SER A 1 259 ? -15.438 6.105 -15.375 1 35.81 259 SER A CA 1
ATOM 2039 C C . SER A 1 259 ? -14.156 5.297 -15.562 1 35.81 259 SER A C 1
ATOM 2041 O O . SER A 1 259 ? -13.438 5.488 -16.547 1 35.81 259 SER A O 1
ATOM 2043 N N . LEU A 1 260 ? -13.844 4.406 -14.656 1 35.19 260 LEU A N 1
ATOM 2044 C CA . LEU A 1 260 ? -12.672 3.561 -14.836 1 35.19 260 LEU A CA 1
ATOM 2045 C C . LEU A 1 260 ? -12.852 2.615 -16.016 1 35.19 260 LEU A C 1
ATOM 2047 O O . LEU A 1 260 ? -11.922 2.41 -16.797 1 35.19 260 LEU A O 1
ATOM 2051 N N . LEU A 1 261 ? -14.047 2.068 -16.141 1 36.66 261 LEU A N 1
ATOM 2052 C CA . LEU A 1 261 ? -14.359 1.217 -17.281 1 36.66 261 LEU A CA 1
ATOM 2053 C C . LEU A 1 261 ? -14.25 1.996 -18.594 1 36.66 261 LEU A C 1
ATOM 2055 O O . LEU A 1 261 ? -13.922 1.427 -19.641 1 36.66 261 LEU A O 1
ATOM 2059 N N . LEU A 1 262 ? -14.602 3.197 -18.547 1 34.09 262 LEU A N 1
ATOM 2060 C CA . LEU A 1 262 ? -14.477 3.986 -19.766 1 34.09 262 LEU A CA 1
ATOM 2061 C C . LEU A 1 262 ? -13.023 4.027 -20.234 1 34.09 262 LEU A C 1
ATOM 2063 O O . LEU A 1 262 ? -12.758 4.129 -21.438 1 34.09 262 LEU A O 1
ATOM 2067 N N . LEU A 1 263 ? -12.242 4.004 -19.328 1 34.12 263 LEU A N 1
ATOM 2068 C CA . LEU A 1 263 ? -10.852 3.971 -19.766 1 34.12 263 LEU A CA 1
ATOM 2069 C C . LEU A 1 263 ? -10.539 2.67 -20.5 1 34.12 263 LEU A C 1
ATOM 2071 O O . LEU A 1 263 ? -9.664 2.633 -21.375 1 34.12 263 LEU A O 1
ATOM 2075 N N . LEU A 1 264 ? -11.219 1.644 -20.125 1 35.31 264 LEU A N 1
ATOM 2076 C CA . LEU A 1 264 ? -11.031 0.356 -20.797 1 35.31 264 LEU A CA 1
ATOM 2077 C C . LEU A 1 264 ? -11.703 0.351 -22.156 1 35.31 264 LEU A C 1
ATOM 2079 O O . LEU A 1 264 ? -11.266 -0.354 -23.078 1 35.31 264 LEU A O 1
ATOM 2083 N N . SER A 1 265 ? -12.922 0.958 -22.297 1 29.73 265 SER A N 1
ATOM 2084 C CA . SER A 1 265 ? -13.68 0.923 -23.547 1 29.73 265 SER A CA 1
ATOM 2085 C C . SER A 1 265 ? -13.055 1.833 -24.594 1 29.73 265 SER A C 1
ATOM 2087 O O . SER A 1 265 ? -13.492 1.858 -25.75 1 29.73 265 SER A O 1
ATOM 2089 N N . VAL A 1 266 ? -12.469 2.834 -24.25 1 29.19 266 VAL A N 1
ATOM 2090 C CA . VAL A 1 266 ? -12.094 3.766 -25.312 1 29.19 266 VAL A CA 1
ATOM 2091 C C . VAL A 1 266 ? -11 3.152 -26.188 1 29.19 266 VAL A C 1
ATOM 2093 O O . VAL A 1 266 ? -10.594 3.74 -27.188 1 29.19 266 VAL A O 1
ATOM 2096 N N . HIS A 1 267 ? -10.156 2.307 -25.828 1 29.45 267 HIS A N 1
ATOM 2097 C CA . HIS A 1 267 ? -9.383 1.938 -27.016 1 29.45 267 HIS A CA 1
ATOM 2098 C C . HIS A 1 267 ? -9.977 0.722 -27.719 1 29.45 267 HIS A C 1
ATOM 2100 O O . HIS A 1 267 ? -10.398 -0.233 -27.047 1 29.45 267 HIS A O 1
ATOM 2106 N N . MET B 1 1 ? 9.289 23.859 21.953 1 27.16 1 MET B N 1
ATOM 2107 C CA . MET B 1 1 ? 8.125 24.344 21.219 1 27.16 1 MET B CA 1
ATOM 2108 C C . MET B 1 1 ? 6.883 23.531 21.547 1 27.16 1 MET B C 1
ATOM 2110 O O . MET B 1 1 ? 5.789 24.078 21.672 1 27.16 1 MET B O 1
ATOM 2114 N N . LEU B 1 2 ? 7.027 22.188 21.594 1 35.41 2 LEU B N 1
ATOM 2115 C CA . LEU B 1 2 ? 5.926 21.375 22.094 1 35.41 2 LEU B CA 1
ATOM 2116 C C . LEU B 1 2 ? 5.488 21.828 23.484 1 35.41 2 LEU B C 1
ATOM 2118 O O . LEU B 1 2 ? 4.363 21.547 23.906 1 35.41 2 LEU B O 1
ATOM 2122 N N . THR B 1 3 ? 6.469 22.406 24.109 1 36.59 3 THR B N 1
ATOM 2123 C CA . THR B 1 3 ? 6.195 22.875 25.469 1 36.59 3 THR B CA 1
ATOM 2124 C C . THR B 1 3 ? 5.031 23.859 25.469 1 36.59 3 THR B C 1
ATOM 2126 O O . THR B 1 3 ? 4.359 24.031 26.5 1 36.59 3 THR B O 1
ATOM 2129 N N . LYS B 1 4 ? 5.145 24.641 24.453 1 36.5 4 LYS B N 1
ATOM 2130 C CA . LYS B 1 4 ? 4.184 25.719 24.641 1 36.5 4 LYS B CA 1
ATOM 2131 C C . LYS B 1 4 ? 2.768 25.172 24.812 1 36.5 4 LYS B C 1
ATOM 2133 O O . LYS B 1 4 ? 1.953 25.766 25.516 1 36.5 4 LYS B O 1
ATOM 2138 N N . TYR B 1 5 ? 2.354 24.422 23.859 1 35.47 5 TYR B N 1
ATOM 2139 C CA . TYR B 1 5 ? 0.925 24.125 23.891 1 35.47 5 TYR B CA 1
ATOM 2140 C C . TYR B 1 5 ? 0.61 23.062 24.938 1 35.47 5 TYR B C 1
ATOM 2142 O O . TYR B 1 5 ? -0.52 22.984 25.422 1 35.47 5 TYR B O 1
ATOM 2150 N N . ILE B 1 6 ? 1.407 21.938 24.969 1 39.12 6 ILE B N 1
ATOM 2151 C CA . ILE B 1 6 ? 0.949 20.891 25.891 1 39.12 6 ILE B CA 1
ATOM 2152 C C . ILE B 1 6 ? 1.51 21.156 27.281 1 39.12 6 ILE B C 1
ATOM 2154 O O . ILE B 1 6 ? 2.707 20.969 27.531 1 39.12 6 ILE B O 1
ATOM 2158 N N . ASN B 1 7 ? 1.374 22.203 27.797 1 35.81 7 ASN B N 1
ATOM 2159 C CA . ASN B 1 7 ? 1.538 22.109 29.234 1 35.81 7 ASN B CA 1
ATOM 2160 C C . ASN B 1 7 ? 0.868 20.859 29.797 1 35.81 7 ASN B C 1
ATOM 2162 O O . ASN B 1 7 ? -0.205 20.938 30.406 1 35.81 7 ASN B O 1
ATOM 2166 N N . VAL B 1 8 ? 0.697 19.844 28.984 1 39.88 8 VAL B N 1
ATOM 2167 C CA . VAL B 1 8 ? 0.063 18.656 29.547 1 39.88 8 VAL B CA 1
ATOM 2168 C C . VAL B 1 8 ? 0.883 18.141 30.719 1 39.88 8 VAL B C 1
ATOM 2170 O O . VAL B 1 8 ? 1.941 17.531 30.531 1 39.88 8 VAL B O 1
ATOM 2173 N N . SER B 1 9 ? 1.064 18.766 31.688 1 39.78 9 SER B N 1
ATOM 2174 C CA . SER B 1 9 ? 1.682 18.297 32.906 1 39.78 9 SER B CA 1
ATOM 2175 C C . SER B 1 9 ? 1.293 16.844 33.219 1 39.78 9 SER B C 1
ATOM 2177 O O . SER B 1 9 ? 2.014 16.141 33.938 1 39.78 9 SER B O 1
ATOM 2179 N N . ASN B 1 10 ? -0.057 16.469 33.156 1 43.75 10 ASN B N 1
ATOM 2180 C CA . ASN B 1 10 ? -0.427 15.164 33.688 1 43.75 10 ASN B CA 1
ATOM 2181 C C . ASN B 1 10 ? -0.463 14.109 32.562 1 43.75 10 ASN B C 1
ATOM 2183 O O . ASN B 1 10 ? -1.009 14.344 31.5 1 43.75 10 ASN B O 1
ATOM 2187 N N . ASP B 1 11 ? 0.417 13.078 32.594 1 50.5 11 ASP B N 1
ATOM 2188 C CA . ASP B 1 11 ? 0.558 11.875 31.781 1 50.5 11 ASP B CA 1
ATOM 2189 C C . ASP B 1 11 ? -0.794 11.414 31.25 1 50.5 11 ASP B C 1
ATOM 2191 O O . ASP B 1 11 ? -0.897 10.984 30.094 1 50.5 11 ASP B O 1
ATOM 2195 N N . ASP B 1 12 ? -1.784 11.555 32.062 1 49.75 12 ASP B N 1
ATOM 2196 C CA . ASP B 1 12 ? -3.119 11.102 31.703 1 49.75 12 ASP B CA 1
ATOM 2197 C C . ASP B 1 12 ? -3.691 11.961 30.562 1 49.75 12 ASP B C 1
ATOM 2199 O O . ASP B 1 12 ? -4.375 11.445 29.688 1 49.75 12 ASP B O 1
ATOM 2203 N N . ASN B 1 13 ? -3.225 13.195 30.531 1 55.22 13 ASN B N 1
ATOM 2204 C CA . ASN B 1 13 ? -3.766 14.117 29.547 1 55.22 13 ASN B CA 1
ATOM 2205 C C . ASN B 1 13 ? -3.139 13.891 28.172 1 55.22 13 ASN B C 1
ATOM 2207 O O . ASN B 1 13 ? -3.832 13.922 27.156 1 55.22 13 ASN B O 1
ATOM 2211 N N . LEU B 1 14 ? -1.982 13.539 28.203 1 58.03 14 LEU B N 1
ATOM 2212 C CA . LEU B 1 14 ? -1.306 13.281 26.938 1 58.03 14 LEU B CA 1
ATOM 2213 C C . LEU B 1 14 ? -1.86 12.023 26.266 1 58.03 14 LEU B C 1
ATOM 2215 O O . LEU B 1 14 ? -2.031 11.992 25.047 1 58.03 14 LEU B O 1
ATOM 2219 N N . PHE B 1 15 ? -2.137 11.125 27.094 1 62.06 15 PHE B N 1
ATOM 2220 C CA . PHE B 1 15 ? -2.711 9.883 26.594 1 62.06 15 PHE B CA 1
ATOM 2221 C C . PHE B 1 15 ? -4.078 10.133 25.969 1 62.06 15 PHE B C 1
ATOM 2223 O O . PHE B 1 15 ? -4.375 9.625 24.891 1 62.06 15 PHE B O 1
ATOM 2230 N N . ASP B 1 16 ? -4.824 10.867 26.609 1 62.09 16 ASP B N 1
ATOM 2231 C CA . ASP B 1 16 ? -6.16 11.164 26.109 1 62.09 16 ASP B CA 1
ATOM 2232 C C . ASP B 1 16 ? -6.098 11.977 24.828 1 62.09 16 ASP B C 1
ATOM 2234 O O . ASP B 1 16 ? -6.879 11.75 23.891 1 62.09 16 ASP B O 1
ATOM 2238 N N . LEU B 1 17 ? -5.223 12.797 24.828 1 65.31 17 LEU B N 1
ATOM 2239 C CA . LEU B 1 17 ? -5.039 13.602 23.625 1 65.31 17 LEU B CA 1
ATOM 2240 C C . LEU B 1 17 ? -4.566 12.734 22.469 1 65.31 17 LEU B C 1
ATOM 2242 O O . LEU B 1 17 ? -5.098 12.836 21.359 1 65.31 17 LEU B O 1
ATOM 2246 N N . ALA B 1 18 ? -3.656 11.984 22.797 1 64.81 18 ALA B N 1
ATOM 2247 C CA . ALA B 1 18 ? -3.133 11.086 21.781 1 64.81 18 ALA B CA 1
ATOM 2248 C C . ALA B 1 18 ? -4.223 10.156 21.25 1 64.81 18 ALA B C 1
ATOM 2250 O O . ALA B 1 18 ? -4.336 9.938 20.047 1 64.81 18 ALA B O 1
ATOM 2251 N N . HIS B 1 19 ? -4.918 9.734 22.141 1 65.38 19 HIS B N 1
ATOM 2252 C CA . HIS B 1 19 ? -6.02 8.852 21.781 1 65.38 19 HIS B CA 1
ATOM 2253 C C . HIS B 1 19 ? -7.051 9.586 20.922 1 65.38 19 HIS B C 1
ATOM 2255 O O . HIS B 1 19 ? -7.57 9.023 19.953 1 65.38 19 HIS B O 1
ATOM 2261 N N . HIS B 1 20 ? -7.289 10.695 21.297 1 64.44 20 HIS B N 1
ATOM 2262 C CA . HIS B 1 20 ? -8.203 11.516 20.516 1 64.44 20 HIS B CA 1
ATOM 2263 C C . HIS B 1 20 ? -7.645 11.781 19.125 1 64.44 20 HIS B C 1
ATOM 2265 O O . HIS B 1 20 ? -8.352 11.609 18.125 1 64.44 20 HIS B O 1
ATOM 2271 N N . LEU B 1 21 ? -6.461 12.156 19.094 1 67.75 21 LEU B N 1
ATOM 2272 C CA . LEU B 1 21 ? -5.82 12.453 17.812 1 67.75 21 LEU B CA 1
ATOM 2273 C C . LEU B 1 21 ? -5.762 11.211 16.938 1 67.75 21 LEU B C 1
ATOM 2275 O O . LEU B 1 21 ? -5.973 11.297 15.727 1 67.75 21 LEU B O 1
ATOM 2279 N N . GLN B 1 22 ? -5.488 10.141 17.594 1 65.25 22 GLN B N 1
ATOM 2280 C CA . GLN B 1 22 ? -5.438 8.867 16.875 1 65.25 22 GLN B CA 1
ATOM 2281 C C . GLN B 1 22 ? -6.785 8.539 16.234 1 65.25 22 GLN B C 1
ATOM 2283 O O . GLN B 1 22 ? -6.848 8.156 15.07 1 65.25 22 GLN B O 1
ATOM 2288 N N . THR B 1 23 ? -7.727 8.68 16.969 1 62.12 23 THR B N 1
ATOM 2289 C CA . THR B 1 23 ? -9.055 8.312 16.5 1 62.12 23 THR B CA 1
ATOM 2290 C C . THR B 1 23 ? -9.586 9.336 15.5 1 62.12 23 THR B C 1
ATOM 2292 O O . THR B 1 23 ? -10.344 9 14.594 1 62.12 23 THR B O 1
ATOM 2295 N N . THR B 1 24 ? -9.18 10.5 15.727 1 59.88 24 THR B N 1
ATOM 2296 C CA . THR B 1 24 ? -9.719 11.578 14.914 1 59.88 24 THR B CA 1
ATOM 2297 C C . THR B 1 24 ? -8.961 11.703 13.594 1 59.88 24 THR B C 1
ATOM 2299 O O . THR B 1 24 ? -9.562 11.961 12.547 1 59.88 24 THR B O 1
ATOM 2302 N N . ILE B 1 25 ? -7.738 11.617 13.711 1 59.22 25 ILE B N 1
ATOM 2303 C CA . ILE B 1 25 ? -6.93 11.938 12.539 1 59.22 25 ILE B CA 1
ATOM 2304 C C . ILE B 1 25 ? -6.676 10.664 11.734 1 59.22 25 ILE B C 1
ATOM 2306 O O . ILE B 1 25 ? -6.68 10.695 10.5 1 59.22 25 ILE B O 1
ATOM 2310 N N . LEU B 1 26 ? -6.488 9.617 12.414 1 57.47 26 LEU B N 1
ATOM 2311 C CA . LEU B 1 26 ? -6.062 8.414 11.711 1 57.47 26 LEU B CA 1
ATOM 2312 C C . LEU B 1 26 ? -7.266 7.582 11.273 1 57.47 26 LEU B C 1
ATOM 2314 O O . LEU B 1 26 ? -7.207 6.887 10.25 1 57.47 26 LEU B O 1
ATOM 2318 N N . ILE B 1 27 ? -8.43 7.66 12 1 50.12 27 ILE B N 1
ATOM 2319 C CA . ILE B 1 27 ? -9.453 6.629 11.906 1 50.12 27 ILE B CA 1
ATOM 2320 C C . ILE B 1 27 ? -10.523 7.055 10.898 1 50.12 27 ILE B C 1
ATOM 2322 O O . ILE B 1 27 ? -11.062 6.223 10.172 1 50.12 27 ILE B O 1
ATOM 2326 N N . PRO B 1 28 ? -10.812 8.367 10.859 1 42.62 28 PRO B N 1
ATOM 2327 C CA . PRO B 1 28 ? -12.078 8.539 10.141 1 42.62 28 PRO B CA 1
ATOM 2328 C C . PRO B 1 28 ? -12.109 7.789 8.805 1 42.62 28 PRO B C 1
ATOM 2330 O O . PRO B 1 28 ? -13.18 7.559 8.25 1 42.62 28 PRO B O 1
ATOM 2333 N N . CYS B 1 29 ? -11.07 7.695 8.156 1 39.25 29 CYS B N 1
ATOM 2334 C CA . CYS B 1 29 ? -11.203 7.297 6.758 1 39.25 29 CYS B CA 1
ATOM 2335 C C . CYS B 1 29 ? -11.797 5.898 6.645 1 39.25 29 CYS B C 1
ATOM 2337 O O . CYS B 1 29 ? -12.234 5.492 5.566 1 39.25 29 CYS B O 1
ATOM 2339 N N . THR B 1 30 ? -11.586 5.133 7.605 1 36.53 30 THR B N 1
ATOM 2340 C CA . THR B 1 30 ? -11.883 3.719 7.398 1 36.53 30 THR B CA 1
ATOM 2341 C C . THR B 1 30 ? -13.383 3.453 7.547 1 36.53 30 THR B C 1
ATOM 2343 O O . THR B 1 30 ? -13.828 2.311 7.422 1 36.53 30 THR B O 1
ATOM 2346 N N . ALA B 1 31 ? -14.188 4.328 8.266 1 34.34 31 ALA B N 1
ATOM 2347 C CA . ALA B 1 31 ? -15.508 3.898 8.711 1 34.34 31 ALA B CA 1
ATOM 2348 C C . ALA B 1 31 ? -16.453 3.725 7.531 1 34.34 31 ALA B C 1
ATOM 2350 O O . ALA B 1 31 ? -17.312 4.574 7.289 1 34.34 31 ALA B O 1
ATOM 2351 N N . GLN B 1 32 ? -16.125 3.746 6.5 1 33.12 32 GLN B N 1
ATOM 2352 C CA . GLN B 1 32 ? -17.328 3.754 5.688 1 33.12 32 GLN B CA 1
ATOM 2353 C C . GLN B 1 32 ? -18.375 2.773 6.23 1 33.12 32 GLN B C 1
ATOM 2355 O O . GLN B 1 32 ? -19.562 3.086 6.281 1 33.12 32 GLN B O 1
ATOM 2360 N N . GLY B 1 33 ? -18.219 1.453 5.961 1 32.16 33 GLY B N 1
ATOM 2361 C CA . GLY B 1 33 ? -19.375 0.591 6.199 1 32.16 33 GLY B CA 1
ATOM 2362 C C . GLY B 1 33 ? -19.688 0.412 7.672 1 32.16 33 GLY B C 1
ATOM 2363 O O . GLY B 1 33 ? -20.719 -0.146 8.023 1 32.16 33 GLY B O 1
ATOM 2364 N N . GLY B 1 34 ? -18.609 0.329 8.539 1 34.09 34 GLY B N 1
ATOM 2365 C CA . GLY B 1 34 ? -18.938 0.228 9.953 1 34.09 34 GLY B CA 1
ATOM 2366 C C . GLY B 1 34 ? -18.906 1.563 10.672 1 34.09 34 GLY B C 1
ATOM 2367 O O . GLY B 1 34 ? -18.609 2.596 10.055 1 34.09 34 GLY B O 1
ATOM 2368 N N . LYS B 1 35 ? -19.391 1.652 12.062 1 36.97 35 LYS B N 1
ATOM 2369 C CA . LYS B 1 35 ? -19.453 2.834 12.922 1 36.97 35 LYS B CA 1
ATOM 2370 C C . LYS B 1 35 ? -18.078 3.494 13.023 1 36.97 35 LYS B C 1
ATOM 2372 O O . LYS B 1 35 ? -17.078 2.834 13.336 1 36.97 35 LYS B O 1
ATOM 2377 N N . THR B 1 36 ? -17.766 4.387 12.164 1 41.06 36 THR B N 1
ATOM 2378 C CA . THR B 1 36 ? -16.625 5.25 12.438 1 41.06 36 THR B CA 1
ATOM 2379 C C . THR B 1 36 ? -16.328 5.297 13.93 1 41.06 36 THR B C 1
ATOM 2381 O O . THR B 1 36 ? -17.219 5.539 14.742 1 41.06 36 THR B O 1
ATOM 2384 N N . PRO B 1 37 ? -15.242 4.582 14.414 1 43.38 37 PRO B N 1
ATOM 2385 C CA . PRO B 1 37 ? -15.023 4.809 15.844 1 43.38 37 PRO B CA 1
ATOM 2386 C C . PRO B 1 37 ? -15.383 6.227 16.281 1 43.38 37 PRO B C 1
ATOM 2388 O O . PRO B 1 37 ? -15.227 7.172 15.5 1 43.38 37 PRO B O 1
ATOM 2391 N N . GLN B 1 38 ? -16.312 6.238 17.188 1 46.22 38 GLN B N 1
ATOM 2392 C CA . GLN B 1 38 ? -16.672 7.543 17.734 1 46.22 38 GLN B CA 1
ATOM 2393 C C . GLN B 1 38 ? -15.43 8.336 18.109 1 46.22 38 GLN B C 1
ATOM 2395 O O . GLN B 1 38 ? -14.516 7.805 18.75 1 46.22 38 GLN B O 1
ATOM 2400 N N . VAL B 1 39 ? -15.109 9.258 17.25 1 51.47 39 VAL B N 1
ATOM 2401 C CA . VAL B 1 39 ? -14.117 10.234 17.688 1 51.47 39 VAL B CA 1
ATOM 2402 C C . VAL B 1 39 ? -14.273 10.492 19.188 1 51.47 39 VAL B C 1
ATOM 2404 O O . VAL B 1 39 ? -15.383 10.719 19.672 1 51.47 39 VAL B O 1
ATOM 2407 N N . THR B 1 40 ? -13.219 9.953 19.922 1 54.91 40 THR B N 1
ATOM 2408 C CA . THR B 1 40 ? -13.273 10.242 21.359 1 54.91 40 THR B CA 1
ATOM 2409 C C . THR B 1 40 ? -13.352 11.75 21.594 1 54.91 40 THR B C 1
ATOM 2411 O O . THR B 1 40 ? -12.805 12.539 20.812 1 54.91 40 THR B O 1
ATOM 2414 N N . ALA B 1 41 ? -14.086 12.117 22.688 1 55.56 41 ALA B N 1
ATOM 2415 C CA . ALA B 1 41 ? -14.258 13.523 23.047 1 55.56 41 ALA B CA 1
ATOM 2416 C C . ALA B 1 41 ? -12.906 14.203 23.25 1 55.56 41 ALA B C 1
ATOM 2418 O O . ALA B 1 41 ? -11.977 13.602 23.797 1 55.56 41 ALA B O 1
ATOM 2419 N N . SER B 1 42 ? -12.758 15.312 22.562 1 55.56 42 SER B N 1
ATOM 2420 C CA . SER B 1 42 ? -11.547 16.094 22.781 1 55.56 42 SER B CA 1
ATOM 2421 C C . SER B 1 42 ? -11.375 16.469 24.25 1 55.56 42 SER B C 1
ATOM 2423 O O . SER B 1 42 ? -12.336 16.891 24.906 1 55.56 42 SER B O 1
ATOM 2425 N N . PRO B 1 43 ? -10.242 16.047 24.766 1 52.53 43 PRO B N 1
ATOM 2426 C CA . PRO B 1 43 ? -10.039 16.5 26.156 1 52.53 43 PRO B CA 1
ATOM 2427 C C . PRO B 1 43 ? -9.969 18.016 26.281 1 52.53 43 PRO B C 1
ATOM 2429 O O . PRO B 1 43 ? -9.938 18.547 27.391 1 52.53 43 PRO B O 1
ATOM 2432 N N . LEU B 1 44 ? -9.852 18.609 25.141 1 54.28 44 LEU B N 1
ATOM 2433 C CA . LEU B 1 44 ? -9.789 20.062 25.188 1 54.28 44 LEU B CA 1
ATOM 2434 C C . LEU B 1 44 ? -11.188 20.672 25.156 1 54.28 44 LEU B C 1
ATOM 2436 O O . LEU B 1 44 ? -12.117 20.078 24.625 1 54.28 44 LEU B O 1
ATOM 2440 N N . SER B 1 45 ? -11.609 21.547 26.203 1 49.56 45 SER B N 1
ATOM 2441 C CA . SER B 1 45 ? -12.898 22.188 26.422 1 49.56 45 SER B CA 1
ATOM 2442 C C . SER B 1 45 ? -13.453 22.781 25.141 1 49.56 45 SER B C 1
ATOM 2444 O O . SER B 1 45 ? -13.023 23.844 24.703 1 49.56 45 SER B O 1
ATOM 2446 N N . ALA B 1 46 ? -13.57 22.156 24.109 1 54.34 46 ALA B N 1
ATOM 2447 C CA . ALA B 1 46 ? -14.211 22.766 22.938 1 54.34 46 ALA B CA 1
ATOM 2448 C C . ALA B 1 46 ? -15.727 22.828 23.125 1 54.34 46 ALA B C 1
ATOM 2450 O O . ALA B 1 46 ? -16.328 21.922 23.688 1 54.34 46 ALA B O 1
ATOM 2451 N N . THR B 1 47 ? -16.266 24.078 23.062 1 55.25 47 THR B N 1
ATOM 2452 C CA . THR B 1 47 ? -17.703 24.25 23.172 1 55.25 47 THR B CA 1
ATOM 2453 C C . THR B 1 47 ? -18.422 23.672 21.953 1 55.25 47 THR B C 1
ATOM 2455 O O . THR B 1 47 ? -17.828 23.578 20.875 1 55.25 47 THR B O 1
ATOM 2458 N N . ASP B 1 48 ? -19.547 23.047 22.188 1 57.47 48 ASP B N 1
ATOM 2459 C CA . ASP B 1 48 ? -20.469 22.609 21.141 1 57.47 48 ASP B CA 1
ATOM 2460 C C . ASP B 1 48 ? -20.609 23.672 20.047 1 57.47 48 ASP B C 1
ATOM 2462 O O . ASP B 1 48 ? -20.781 23.344 18.875 1 57.47 48 ASP B O 1
ATOM 2466 N N . ILE B 1 49 ? -20.359 24.875 20.422 1 51.06 49 ILE B N 1
ATOM 2467 C CA . ILE B 1 49 ? -20.531 25.969 19.484 1 51.06 49 ILE B CA 1
ATOM 2468 C C . ILE B 1 49 ? -19.422 25.938 18.438 1 51.06 49 ILE B C 1
ATOM 2470 O O . ILE B 1 49 ? -19.688 26.094 17.234 1 51.06 49 ILE B O 1
ATOM 2474 N N . THR B 1 50 ? -18.266 25.688 18.828 1 61.09 50 THR B N 1
ATOM 2475 C CA . THR B 1 50 ? -17.141 25.688 17.906 1 61.09 50 THR B CA 1
ATOM 2476 C C . THR B 1 50 ? -17.25 24.516 16.938 1 61.09 50 THR B C 1
ATOM 2478 O O . THR B 1 50 ? -16.969 24.656 15.742 1 61.09 50 THR B O 1
ATOM 2481 N N . ARG B 1 51 ? -17.766 23.5 17.516 1 69.81 51 ARG B N 1
ATOM 2482 C CA . ARG B 1 51 ? -17.953 22.312 16.672 1 69.81 51 ARG B CA 1
ATOM 2483 C C . ARG B 1 51 ? -19.016 22.562 15.602 1 69.81 51 ARG B C 1
ATOM 2485 O O . ARG B 1 51 ? -18.828 22.188 14.445 1 69.81 51 ARG B O 1
ATOM 2492 N N . ASP B 1 52 ? -20.094 23.141 16.031 1 70.12 52 ASP B N 1
ATOM 2493 C CA . ASP B 1 52 ? -21.172 23.438 15.109 1 70.12 52 ASP B CA 1
ATOM 2494 C C . ASP B 1 52 ? -20.719 24.406 14.023 1 70.12 52 ASP B C 1
ATOM 2496 O O . ASP B 1 52 ? -21.109 24.281 12.859 1 70.12 52 ASP B O 1
ATOM 2500 N N . ASN B 1 53 ? -19.953 25.375 14.438 1 69.12 53 ASN B N 1
ATOM 2501 C CA . ASN B 1 53 ? -19.406 26.312 13.469 1 69.12 53 ASN B CA 1
ATOM 2502 C C . ASN B 1 53 ? -18.531 25.625 12.438 1 69.12 53 ASN B C 1
ATOM 2504 O O . ASN B 1 53 ? -18.594 25.938 11.25 1 69.12 53 ASN B O 1
ATOM 2508 N N . MET B 1 54 ? -17.766 24.766 13.016 1 72.5 54 MET B N 1
ATOM 2509 C CA . MET B 1 54 ? -16.906 24 12.109 1 72.5 54 MET B CA 1
ATOM 2510 C C . MET B 1 54 ? -17.734 23.188 11.133 1 72.5 54 MET B C 1
ATOM 2512 O O . MET B 1 54 ? -17.484 23.188 9.93 1 72.5 54 MET B O 1
ATOM 2516 N N . ALA B 1 55 ? -18.688 22.562 11.594 1 72.56 55 ALA B N 1
ATOM 2517 C CA . ALA B 1 55 ? -19.547 21.703 10.781 1 72.56 55 ALA B CA 1
ATOM 2518 C C . ALA B 1 55 ? -20.297 22.516 9.734 1 72.56 55 ALA B C 1
ATOM 2520 O O . ALA B 1 55 ? -20.5 22.047 8.609 1 72.56 55 ALA B O 1
ATOM 2521 N N . SER B 1 56 ? -20.703 23.656 10.141 1 69.31 56 SER B N 1
ATOM 2522 C CA . SER B 1 56 ? -21.469 24.5 9.234 1 69.31 56 SER B CA 1
ATOM 2523 C C . SER B 1 56 ? -20.641 24.906 8.016 1 69.31 56 SER B C 1
ATOM 2525 O O . SER B 1 56 ? -21.203 25.141 6.938 1 69.31 56 SER B O 1
ATOM 2527 N N . GLY B 1 57 ? -19.344 24.922 8.125 1 68.44 57 GLY B N 1
ATOM 2528 C CA . GLY B 1 57 ? -18.469 25.266 7.008 1 68.44 57 GLY B CA 1
ATOM 2529 C C . GLY B 1 57 ? -18.109 24.078 6.137 1 68.44 57 GLY B C 1
ATOM 2530 O O . GLY B 1 57 ? -17.5 24.234 5.074 1 68.44 57 GLY B O 1
ATOM 2531 N N . MET B 1 58 ? -18.5 22.953 6.602 1 72.38 58 MET B N 1
ATOM 2532 C CA . MET B 1 58 ? -18.234 21.719 5.875 1 72.38 58 MET B CA 1
ATOM 2533 C C . MET B 1 58 ? -19.312 21.453 4.836 1 72.38 58 MET B C 1
ATOM 2535 O O . MET B 1 58 ? -20.109 20.531 4.996 1 72.38 58 MET B O 1
ATOM 2539 N N . THR B 1 59 ? -19.312 22.188 3.727 1 67 59 THR B N 1
ATOM 2540 C CA . THR B 1 59 ? -20.375 22.266 2.738 1 67 59 THR B CA 1
ATOM 2541 C C . THR B 1 59 ? -20.234 21.156 1.698 1 67 59 THR B C 1
ATOM 2543 O O . THR B 1 59 ? -21.234 20.672 1.15 1 67 59 THR B O 1
ATOM 2546 N N . GLN B 1 60 ? -18.938 20.875 1.3 1 66.31 60 GLN B N 1
ATOM 2547 C CA . GLN B 1 60 ? -18.75 19.859 0.278 1 66.31 60 GLN B CA 1
ATOM 2548 C C . GLN B 1 60 ? -17.594 18.922 0.641 1 66.31 60 GLN B C 1
ATOM 2550 O O . GLN B 1 60 ? -16.484 19.375 0.92 1 66.31 60 GLN B O 1
ATOM 2555 N N . SER B 1 61 ? -17.969 17.672 0.602 1 69.19 61 SER B N 1
ATOM 2556 C CA . SER B 1 61 ? -16.953 16.672 0.88 1 69.19 61 SER B CA 1
ATOM 2557 C C . SER B 1 61 ? -16.031 16.469 -0.319 1 69.19 61 SER B C 1
ATOM 2559 O O . SER B 1 61 ? -16.422 16.719 -1.46 1 69.19 61 SER B O 1
ATOM 2561 N N . SER B 1 62 ? -14.773 16.234 -0.087 1 69.5 62 SER B N 1
ATOM 2562 C CA . SER B 1 62 ? -13.797 15.977 -1.142 1 69.5 62 SER B CA 1
ATOM 2563 C C . SER B 1 62 ? -14.266 14.875 -2.082 1 69.5 62 SER B C 1
ATOM 2565 O O . SER B 1 62 ? -14.961 13.953 -1.661 1 69.5 62 SER B O 1
ATOM 2567 N N . THR B 1 63 ? -13.914 15.078 -3.361 1 66.5 63 THR B N 1
ATOM 2568 C CA . THR B 1 63 ? -14.328 14.141 -4.395 1 66.5 63 THR B CA 1
ATOM 2569 C C . THR B 1 63 ? -13.125 13.414 -4.984 1 66.5 63 THR B C 1
ATOM 2571 O O . THR B 1 63 ? -11.992 13.883 -4.871 1 66.5 63 THR B O 1
ATOM 2574 N N . ARG B 1 64 ? -13.375 12.383 -5.621 1 64.19 64 ARG B N 1
ATOM 2575 C CA . ARG B 1 64 ? -12.383 11.578 -6.324 1 64.19 64 ARG B CA 1
ATOM 2576 C C . ARG B 1 64 ? -11.695 12.398 -7.414 1 64.19 64 ARG B C 1
ATOM 2578 O O . ARG B 1 64 ? -10.484 12.266 -7.629 1 64.19 64 ARG B O 1
ATOM 2585 N N . ASN B 1 65 ? -12.492 13.109 -8.062 1 69.06 65 ASN B N 1
ATOM 2586 C CA . ASN B 1 65 ? -11.945 13.938 -9.133 1 69.06 65 ASN B CA 1
ATOM 2587 C C . ASN B 1 65 ? -10.898 14.914 -8.617 1 69.06 65 ASN B C 1
ATOM 2589 O O . ASN B 1 65 ? -9.883 15.148 -9.273 1 69.06 65 ASN B O 1
ATOM 2593 N N . LEU B 1 66 ? -11.156 15.375 -7.469 1 78.44 66 LEU B N 1
ATOM 2594 C CA . LEU B 1 66 ? -10.211 16.312 -6.879 1 78.44 66 LEU B CA 1
ATOM 2595 C C . LEU B 1 66 ? -8.922 15.602 -6.484 1 78.44 66 LEU B C 1
ATOM 2597 O O . LEU B 1 66 ? -7.832 16.172 -6.605 1 78.44 66 LEU B O 1
ATOM 2601 N N . LEU B 1 67 ? -9.055 14.391 -6.137 1 79.25 67 LEU B N 1
ATOM 2602 C CA . LEU B 1 67 ? -7.879 13.609 -5.754 1 79.25 67 LEU B CA 1
ATOM 2603 C C . LEU B 1 67 ? -7.004 13.32 -6.969 1 79.25 67 LEU B C 1
ATOM 2605 O O . LEU B 1 67 ? -5.777 13.422 -6.895 1 79.25 67 LEU B O 1
ATOM 2609 N N . GLU B 1 68 ? -7.645 12.93 -8.023 1 78.31 68 GLU B N 1
ATOM 2610 C CA . GLU B 1 68 ? -6.906 12.648 -9.25 1 78.31 68 GLU B CA 1
ATOM 2611 C C . GLU B 1 68 ? -6.18 13.898 -9.75 1 78.31 68 GLU B C 1
ATOM 2613 O O . GLU B 1 68 ? -5.02 13.82 -10.156 1 78.31 68 GLU B O 1
ATOM 2618 N N . TRP B 1 69 ? -6.898 14.969 -9.742 1 87.31 69 TRP B N 1
ATOM 2619 C CA . TRP B 1 69 ? -6.281 16.234 -10.109 1 87.31 69 TRP B CA 1
ATOM 2620 C C . TRP B 1 69 ? -5.078 16.547 -9.227 1 87.31 69 TRP B C 1
ATOM 2622 O O . TRP B 1 69 ? -3.998 16.859 -9.719 1 87.31 69 TRP B O 1
ATOM 2632 N N . LEU B 1 70 ? -5.254 16.422 -7.938 1 92.38 70 LEU B N 1
ATOM 2633 C CA . LEU B 1 70 ? -4.199 16.734 -6.984 1 92.38 70 LEU B CA 1
ATOM 2634 C C . LEU B 1 70 ? -2.998 15.82 -7.18 1 92.38 70 LEU B C 1
ATOM 2636 O O . LEU B 1 70 ? -1.851 16.266 -7.117 1 92.38 70 LEU B O 1
ATOM 2640 N N . LYS B 1 71 ? -3.299 14.578 -7.441 1 88.94 71 LYS B N 1
ATOM 2641 C CA . LYS B 1 71 ? -2.225 13.617 -7.676 1 88.94 71 LYS B CA 1
ATOM 2642 C C . LYS B 1 71 ? -1.374 14.031 -8.875 1 88.94 71 LYS B C 1
ATOM 2644 O O . LYS B 1 71 ? -0.144 14.016 -8.805 1 88.94 71 LYS B O 1
ATOM 2649 N N . ASN B 1 72 ? -1.996 14.445 -9.891 1 90.62 72 ASN B N 1
ATOM 2650 C CA . ASN B 1 72 ? -1.279 14.836 -11.102 1 90.62 72 ASN B CA 1
ATOM 2651 C C . ASN B 1 72 ? -0.474 16.109 -10.891 1 90.62 72 ASN B C 1
ATOM 2653 O O . ASN B 1 72 ? 0.674 16.203 -11.328 1 90.62 72 ASN B O 1
ATOM 2657 N N . ILE B 1 73 ? -1.05 17.031 -10.203 1 95.81 73 ILE B N 1
ATOM 2658 C CA . ILE B 1 73 ? -0.38 18.297 -9.953 1 95.81 73 ILE B CA 1
ATOM 2659 C C . ILE B 1 73 ? 0.861 18.062 -9.094 1 95.81 73 ILE B C 1
ATOM 2661 O O . ILE B 1 73 ? 1.916 18.641 -9.344 1 95.81 73 ILE B O 1
ATOM 2665 N N . CYS B 1 74 ? 0.767 17.219 -8.125 1 97.06 74 CYS B N 1
ATOM 2666 C CA . CYS B 1 74 ? 1.89 16.938 -7.234 1 97.06 74 CYS B CA 1
ATOM 2667 C C . CYS B 1 74 ? 2.973 16.141 -7.949 1 97.06 74 CYS B C 1
ATOM 2669 O O . CYS B 1 74 ? 4.164 16.359 -7.719 1 97.06 74 CYS B O 1
ATOM 2671 N N . LEU B 1 75 ? 2.531 15.227 -8.789 1 95.94 75 LEU B N 1
ATOM 2672 C CA . LEU B 1 75 ? 3.506 14.484 -9.578 1 95.94 75 LEU B CA 1
ATOM 2673 C C . LEU B 1 75 ? 4.34 15.43 -10.438 1 95.94 75 LEU B C 1
ATOM 2675 O O . LEU B 1 75 ? 5.57 15.344 -10.438 1 95.94 75 LEU B O 1
ATOM 2679 N N . GLU B 1 76 ? 3.699 16.312 -11.086 1 97.25 76 GLU B N 1
ATOM 2680 C CA . GLU B 1 76 ? 4.402 17.281 -11.922 1 97.25 76 GLU B CA 1
ATOM 2681 C C . GLU B 1 76 ? 5.277 18.203 -11.078 1 97.25 76 GLU B C 1
ATOM 2683 O O . GLU B 1 76 ? 6.43 18.469 -11.422 1 97.25 76 GLU B O 1
ATOM 2688 N N . ARG B 1 77 ? 4.688 18.672 -10.031 1 98.31 77 ARG B N 1
ATOM 2689 C CA . ARG B 1 77 ? 5.422 19.562 -9.141 1 98.31 77 ARG B CA 1
ATOM 2690 C C . ARG B 1 77 ? 6.699 18.906 -8.633 1 98.31 77 ARG B C 1
ATOM 2692 O O . ARG B 1 77 ? 7.758 19.531 -8.594 1 98.31 77 ARG B O 1
ATOM 2699 N N . ASP B 1 78 ? 6.617 17.625 -8.273 1 98.06 78 ASP B N 1
ATOM 2700 C CA . ASP B 1 78 ? 7.703 16.891 -7.633 1 98.06 78 ASP B CA 1
ATOM 2701 C C . ASP B 1 78 ? 8.578 16.188 -8.672 1 98.06 78 ASP B C 1
ATOM 2703 O O . ASP B 1 78 ? 9.336 15.273 -8.336 1 98.06 78 ASP B O 1
ATOM 2707 N N . ASN B 1 79 ? 8.445 16.531 -9.961 1 97.38 79 ASN B N 1
ATOM 2708 C CA . ASN B 1 79 ? 9.242 16.016 -11.07 1 97.38 79 ASN B CA 1
ATOM 2709 C C . ASN B 1 79 ? 9.039 14.516 -11.273 1 97.38 79 ASN B C 1
ATOM 2711 O O . ASN B 1 79 ? 9.977 13.797 -11.609 1 97.38 79 ASN B O 1
ATOM 2715 N N . TYR B 1 80 ? 7.859 14.016 -10.875 1 95.81 80 TYR B N 1
ATOM 2716 C CA . TYR B 1 80 ? 7.473 12.609 -11 1 95.81 80 TYR B CA 1
ATOM 2717 C C . TYR B 1 80 ? 8.352 11.727 -10.125 1 95.81 80 TYR B C 1
ATOM 2719 O O . TYR B 1 80 ? 8.617 10.57 -10.469 1 95.81 80 TYR B O 1
ATOM 2727 N N . GLN B 1 81 ? 8.883 12.336 -9.109 1 97.44 81 GLN B N 1
ATOM 2728 C CA . GLN B 1 81 ? 9.711 11.617 -8.148 1 97.44 81 GLN B CA 1
ATOM 2729 C C . GLN B 1 81 ? 9.102 11.695 -6.746 1 97.44 81 GLN B C 1
ATOM 2731 O O . GLN B 1 81 ? 8.359 12.625 -6.434 1 97.44 81 GLN B O 1
ATOM 2736 N N . CYS B 1 82 ? 9.32 10.648 -5.98 1 98.06 82 CYS B N 1
ATOM 2737 C CA . CYS B 1 82 ? 9.102 10.82 -4.551 1 98.06 82 CYS B CA 1
ATOM 2738 C C . CYS B 1 82 ? 9.883 12.016 -4.02 1 98.06 82 CYS B C 1
ATOM 2740 O O . CYS B 1 82 ? 11.086 12.141 -4.27 1 98.06 82 CYS B O 1
ATOM 2742 N N . ILE B 1 83 ? 9.273 12.836 -3.254 1 97.94 83 ILE B N 1
ATOM 2743 C CA . ILE B 1 83 ? 9.898 14.078 -2.807 1 97.94 83 ILE B CA 1
ATOM 2744 C C . ILE B 1 83 ? 10.984 13.766 -1.785 1 97.94 83 ILE B C 1
ATOM 2746 O O . ILE B 1 83 ? 11.898 14.57 -1.578 1 97.94 83 ILE B O 1
ATOM 2750 N N . VAL B 1 84 ? 10.992 12.562 -1.172 1 97.88 84 VAL B N 1
ATOM 2751 C CA . VAL B 1 84 ? 11.922 12.18 -0.114 1 97.88 84 VAL B CA 1
ATOM 2752 C C . VAL B 1 84 ? 13.047 11.328 -0.699 1 97.88 84 VAL B C 1
ATOM 2754 O O . VAL B 1 84 ? 14.227 11.656 -0.548 1 97.88 84 VAL B O 1
ATOM 2757 N N . THR B 1 85 ? 12.734 10.281 -1.455 1 97.56 85 THR B N 1
ATOM 2758 C CA . THR B 1 85 ? 13.727 9.297 -1.879 1 97.56 85 THR B CA 1
ATOM 2759 C C . THR B 1 85 ? 14.297 9.656 -3.25 1 97.56 85 THR B C 1
ATOM 2761 O O . THR B 1 85 ? 15.336 9.133 -3.654 1 97.56 85 THR B O 1
ATOM 2764 N N . LYS B 1 86 ? 13.57 10.461 -4.004 1 96.94 86 LYS B N 1
ATOM 2765 C CA . LYS B 1 86 ? 13.898 10.875 -5.367 1 96.94 86 LYS B CA 1
ATOM 2766 C C . LYS B 1 86 ? 13.789 9.703 -6.336 1 96.94 86 LYS B C 1
ATOM 2768 O O . LYS B 1 86 ? 14.258 9.789 -7.473 1 96.94 86 LYS B O 1
ATOM 2773 N N . LEU B 1 87 ? 13.227 8.602 -5.871 1 96.5 87 LEU B N 1
ATOM 2774 C CA . LEU B 1 87 ? 12.859 7.539 -6.801 1 96.5 87 LEU B CA 1
ATOM 2775 C C . LEU B 1 87 ? 11.82 8.031 -7.809 1 96.5 87 LEU B C 1
ATOM 2777 O O . LEU B 1 87 ? 10.898 8.766 -7.445 1 96.5 87 LEU B O 1
ATOM 2781 N N . TRP B 1 88 ? 11.93 7.594 -9.023 1 95.81 88 TRP B N 1
ATOM 2782 C CA . TRP B 1 88 ? 11 7.992 -10.078 1 95.81 88 TRP B CA 1
ATOM 2783 C C . TRP B 1 88 ? 9.727 7.152 -10.023 1 95.81 88 TRP B C 1
ATOM 2785 O O . TRP B 1 88 ? 9.781 5.941 -9.789 1 95.81 88 TRP B O 1
ATOM 2795 N N . ASP B 1 89 ? 8.625 7.84 -10.203 1 93.38 89 ASP B N 1
ATOM 2796 C CA . ASP B 1 89 ? 7.398 7.086 -10.469 1 93.38 89 ASP B CA 1
ATOM 2797 C C . ASP B 1 89 ? 7.496 6.344 -11.797 1 93.38 89 ASP B C 1
ATOM 2799 O O . ASP B 1 89 ? 7.918 6.91 -12.805 1 93.38 89 ASP B O 1
ATOM 2803 N N . PRO B 1 90 ? 7.098 5.121 -11.758 1 88.38 90 PRO B N 1
ATOM 2804 C CA . PRO B 1 90 ? 7.23 4.34 -12.992 1 88.38 90 PRO B CA 1
ATOM 2805 C C . PRO B 1 90 ? 6.52 4.98 -14.18 1 88.38 90 PRO B C 1
ATOM 2807 O O . PRO B 1 90 ? 6.906 4.754 -15.328 1 88.38 90 PRO B O 1
ATOM 2810 N N . VAL B 1 91 ? 5.527 5.816 -13.945 1 83 91 VAL B N 1
ATOM 2811 C CA . VAL B 1 91 ? 4.746 6.414 -15.023 1 83 91 VAL B CA 1
ATOM 2812 C C . VAL B 1 91 ? 5.629 7.352 -15.844 1 83 91 VAL B C 1
ATOM 2814 O O . VAL B 1 91 ? 5.355 7.605 -17.016 1 83 91 VAL B O 1
ATOM 2817 N N . ALA B 1 92 ? 6.641 7.824 -15.234 1 84.75 92 ALA B N 1
ATOM 2818 C CA . ALA B 1 92 ? 7.477 8.828 -15.891 1 84.75 92 ALA B CA 1
ATOM 2819 C C . ALA B 1 92 ? 8.602 8.172 -16.688 1 84.75 92 ALA B C 1
ATOM 2821 O O . ALA B 1 92 ? 9.344 8.852 -17.406 1 84.75 92 ALA B O 1
ATOM 2822 N N . VAL B 1 93 ? 8.703 6.906 -16.5 1 82.69 93 VAL B N 1
ATOM 2823 C CA . VAL B 1 93 ? 9.898 6.293 -17.078 1 82.69 93 VAL B CA 1
ATOM 2824 C C . VAL B 1 93 ? 9.508 5.398 -18.25 1 82.69 93 VAL B C 1
ATOM 2826 O O . VAL B 1 93 ? 8.523 4.652 -18.172 1 82.69 93 VAL B O 1
ATOM 2829 N N . ASN B 1 94 ? 10.195 5.727 -19.312 1 75.88 94 ASN B N 1
ATOM 2830 C CA . ASN B 1 94 ? 10.133 4.785 -20.422 1 75.88 94 ASN B CA 1
ATOM 2831 C C . ASN B 1 94 ? 10.797 3.455 -20.078 1 75.88 94 ASN B C 1
ATOM 2833 O O . ASN B 1 94 ? 11.977 3.416 -19.734 1 75.88 94 ASN B O 1
ATOM 2837 N N . PRO B 1 95 ? 9.992 2.473 -20.094 1 68.69 95 PRO B N 1
ATOM 2838 C CA . PRO B 1 95 ? 10.531 1.174 -19.688 1 68.69 95 PRO B CA 1
ATOM 2839 C C . PRO B 1 95 ? 11.812 0.798 -20.422 1 68.69 95 PRO B C 1
ATOM 2841 O O . PRO B 1 95 ? 12.617 0.022 -19.906 1 68.69 95 PRO B O 1
ATOM 2844 N N . GLN B 1 96 ? 12 1.388 -21.484 1 67.75 96 GLN B N 1
ATOM 2845 C CA . GLN B 1 96 ? 13.188 1.062 -22.266 1 67.75 96 GLN B CA 1
ATOM 2846 C C . GLN B 1 96 ? 14.398 1.862 -21.797 1 67.75 96 GLN B C 1
ATOM 2848 O O . GLN B 1 96 ? 15.539 1.498 -22.078 1 67.75 96 GLN B O 1
ATOM 2853 N N . GLU B 1 97 ? 14.164 2.943 -21 1 65.5 97 GLU B N 1
ATOM 2854 C CA . GLU B 1 97 ? 15.266 3.752 -20.484 1 65.5 97 GLU B CA 1
ATOM 2855 C C . GLU B 1 97 ? 15.633 3.332 -19.078 1 65.5 97 GLU B C 1
ATOM 2857 O O . GLU B 1 97 ? 14.828 3.463 -18.141 1 65.5 97 GLU B O 1
ATOM 2862 N N . GLN B 1 98 ? 16.5 2.461 -18.875 1 63.59 98 GLN B N 1
ATOM 2863 C CA . GLN B 1 98 ? 16.781 1.775 -17.625 1 63.59 98 GLN B CA 1
ATOM 2864 C C . GLN B 1 98 ? 17.656 2.637 -16.719 1 63.59 98 GLN B C 1
ATOM 2866 O O . GLN B 1 98 ? 18.078 2.195 -15.641 1 63.59 98 GLN B O 1
ATOM 2871 N N . CYS B 1 99 ? 17.656 3.924 -16.844 1 76.12 99 CYS B N 1
ATOM 2872 C CA . CYS B 1 99 ? 18.656 4.625 -16.047 1 76.12 99 CYS B CA 1
ATOM 2873 C C . CYS B 1 99 ? 18.031 5.223 -14.797 1 76.12 99 CYS B C 1
ATOM 2875 O O . CYS B 1 99 ? 18.734 5.613 -13.867 1 76.12 99 CYS B O 1
ATOM 2877 N N . LYS B 1 100 ? 16.812 5.074 -14.672 1 87.94 100 LYS B N 1
ATOM 2878 C CA . LYS B 1 100 ? 16.156 5.676 -13.516 1 87.94 100 LYS B CA 1
ATOM 2879 C C . LYS B 1 100 ? 15.617 4.605 -12.562 1 87.94 100 LYS B C 1
ATOM 2881 O O . LYS B 1 100 ? 15.016 3.627 -13.008 1 87.94 100 LYS B O 1
ATOM 2886 N N . MET B 1 101 ? 16.016 4.742 -11.305 1 93.5 101 MET B N 1
ATOM 2887 C CA . MET B 1 101 ? 15.469 3.836 -10.297 1 93.5 101 MET B CA 1
ATOM 2888 C C . MET B 1 101 ? 14.023 4.191 -9.977 1 93.5 101 MET B C 1
ATOM 2890 O O . MET B 1 101 ? 13.719 5.34 -9.648 1 93.5 101 MET B O 1
ATOM 2894 N N . THR B 1 102 ? 13.125 3.184 -10.109 1 94.94 102 THR B N 1
ATOM 2895 C CA . THR B 1 102 ? 11.695 3.477 -10.008 1 94.94 102 THR B CA 1
ATOM 2896 C C . THR B 1 102 ? 11.086 2.785 -8.789 1 94.94 102 THR B C 1
ATOM 2898 O O . THR B 1 102 ? 11.539 1.709 -8.391 1 94.94 102 THR B O 1
ATOM 2901 N N . GLY B 1 103 ? 10.164 3.43 -8.164 1 94.38 103 GLY B N 1
ATOM 2902 C CA . GLY B 1 103 ? 9.266 2.949 -7.125 1 94.38 103 GLY B CA 1
ATOM 2903 C C . GLY B 1 103 ? 7.895 3.605 -7.172 1 94.38 103 GLY B C 1
ATOM 2904 O O . GLY B 1 103 ? 7.781 4.797 -7.465 1 94.38 103 GLY B O 1
ATOM 2905 N N . ASN B 1 104 ? 6.883 2.799 -6.914 1 91.75 104 ASN B N 1
ATOM 2906 C CA . ASN B 1 104 ? 5.531 3.35 -6.938 1 91.75 104 ASN B CA 1
ATOM 2907 C C . ASN B 1 104 ? 5.367 4.484 -5.93 1 91.75 104 ASN B C 1
ATOM 2909 O O . ASN B 1 104 ? 5.781 4.355 -4.777 1 91.75 104 ASN B O 1
ATOM 2913 N N . THR B 1 105 ? 4.824 5.555 -6.434 1 93.06 105 THR B N 1
ATOM 2914 C CA . THR B 1 105 ? 4.562 6.676 -5.535 1 93.06 105 THR B CA 1
ATOM 2915 C C . THR B 1 105 ? 3.064 6.844 -5.301 1 93.06 105 THR B C 1
ATOM 2917 O O . THR B 1 105 ? 2.25 6.352 -6.086 1 93.06 105 THR B O 1
ATOM 2920 N N . GLN B 1 106 ? 2.762 7.461 -4.191 1 88.81 106 GLN B N 1
ATOM 2921 C CA . GLN B 1 106 ? 1.396 7.773 -3.791 1 88.81 106 GLN B CA 1
ATOM 2922 C C . GLN B 1 106 ? 1.275 9.227 -3.338 1 88.81 106 GLN B C 1
ATOM 2924 O O . GLN B 1 106 ? 2.271 9.852 -2.965 1 88.81 106 GLN B O 1
ATOM 2929 N N . LEU B 1 107 ? 0.039 9.656 -3.564 1 90.12 107 LEU B N 1
ATOM 2930 C CA . LEU B 1 107 ? -0.272 10.984 -3.033 1 90.12 107 LEU B CA 1
ATOM 2931 C C . LEU B 1 107 ? -0.399 10.938 -1.514 1 90.12 107 LEU B C 1
ATOM 2933 O O . LEU B 1 107 ? -1.221 10.195 -0.975 1 90.12 107 LEU B O 1
ATOM 2937 N N . ALA B 1 108 ? 0.471 11.695 -0.823 1 92 108 ALA B N 1
ATOM 2938 C CA . ALA B 1 108 ? 0.458 11.734 0.637 1 92 108 ALA B CA 1
ATOM 2939 C C . ALA B 1 108 ? -0.066 13.078 1.14 1 92 108 ALA B C 1
ATOM 2941 O O . ALA B 1 108 ? 0.502 14.133 0.832 1 92 108 ALA B O 1
ATOM 2942 N N . HIS B 1 109 ? -1.151 13.016 1.832 1 92.12 109 HIS B N 1
ATOM 2943 C CA . HIS B 1 109 ? -1.633 14.219 2.508 1 92.12 109 HIS B CA 1
ATOM 2944 C C . HIS B 1 109 ? -0.909 14.43 3.832 1 92.12 109 HIS B C 1
ATOM 2946 O O . HIS B 1 109 ? -0.642 13.477 4.562 1 92.12 109 HIS B O 1
ATOM 2952 N N . ILE B 1 110 ? -0.604 15.664 4.117 1 95.94 110 ILE B N 1
ATOM 2953 C CA . ILE B 1 110 ? -0.013 15.992 5.41 1 95.94 110 ILE B CA 1
ATOM 2954 C C . ILE B 1 110 ? -1.07 15.875 6.508 1 95.94 110 ILE B C 1
ATOM 2956 O O . ILE B 1 110 ? -0.886 15.141 7.48 1 95.94 110 ILE B O 1
ATOM 2960 N N . ILE B 1 111 ? -2.113 16.703 6.359 1 90.06 111 ILE B N 1
ATOM 2961 C CA . ILE B 1 111 ? -3.355 16.438 7.082 1 90.06 111 ILE B CA 1
ATOM 2962 C C . ILE B 1 111 ? -4.203 15.438 6.309 1 90.06 111 ILE B C 1
ATOM 2964 O O . ILE B 1 111 ? -4.531 15.656 5.141 1 90.06 111 ILE B O 1
ATOM 2968 N N . PRO B 1 112 ? -4.523 14.391 6.902 1 83.25 112 PRO B N 1
ATOM 2969 C CA . PRO B 1 112 ? -5.09 13.25 6.172 1 83.25 112 PRO B CA 1
ATOM 2970 C C . PRO B 1 112 ? -6.348 13.609 5.387 1 83.25 112 PRO B C 1
ATOM 2972 O O . PRO B 1 112 ? -7.168 14.406 5.863 1 83.25 112 PRO B O 1
ATOM 2975 N N . PHE B 1 113 ? -6.52 12.93 4.281 1 77.5 113 PHE B N 1
ATOM 2976 C CA . PHE B 1 113 ? -7.652 13.109 3.381 1 77.5 113 PHE B CA 1
ATOM 2977 C C . PHE B 1 113 ? -8.969 12.906 4.121 1 77.5 113 PHE B C 1
ATOM 2979 O O . PHE B 1 113 ? -9.961 13.578 3.826 1 77.5 113 PHE B O 1
ATOM 2986 N N . SER B 1 114 ? -8.938 12.016 5.047 1 70.81 114 SER B N 1
ATOM 2987 C CA . SER B 1 114 ? -10.148 11.664 5.781 1 70.81 114 SER B CA 1
ATOM 2988 C C . SER B 1 114 ? -10.703 12.859 6.539 1 70.81 114 SER B C 1
ATOM 2990 O O . SER B 1 114 ? -11.898 12.906 6.848 1 70.81 114 SER B O 1
ATOM 2992 N N . MET B 1 115 ? -9.891 13.859 6.805 1 80.94 115 MET B N 1
ATOM 2993 C CA . MET B 1 115 ? -10.312 15.055 7.531 1 80.94 115 MET B CA 1
ATOM 2994 C C . MET B 1 115 ? -11.117 15.984 6.629 1 80.94 115 MET B C 1
ATOM 2996 O O . MET B 1 115 ? -11.734 16.938 7.109 1 80.94 115 MET B O 1
ATOM 3000 N N . GLY B 1 116 ? -11.164 15.719 5.383 1 79.31 116 GLY B N 1
ATOM 3001 C CA . GLY B 1 116 ? -11.922 16.531 4.445 1 79.31 116 GLY B CA 1
ATOM 3002 C C . GLY B 1 116 ? -13.031 15.766 3.752 1 79.31 116 GLY B C 1
ATOM 3003 O O . GLY B 1 116 ? -13.688 16.297 2.852 1 79.31 116 GLY B O 1
ATOM 3004 N N . HIS B 1 117 ? -13.125 14.547 4.117 1 74.31 117 HIS B N 1
ATOM 3005 C CA . HIS B 1 117 ? -14.156 13.68 3.555 1 74.31 117 HIS B CA 1
ATOM 3006 C C . HIS B 1 117 ? -15.125 13.203 4.633 1 74.31 117 HIS B C 1
ATOM 3008 O O . HIS B 1 117 ? -14.711 12.594 5.617 1 74.31 117 HIS B O 1
ATOM 3014 N N . TRP B 1 118 ? -16.438 13.602 4.43 1 69.25 118 TRP B N 1
ATOM 3015 C CA . TRP B 1 118 ? -17.406 13.203 5.445 1 69.25 118 TRP B CA 1
ATOM 3016 C C . TRP B 1 118 ? -18.734 12.789 4.801 1 69.25 118 TRP B C 1
ATOM 3018 O O . TRP B 1 118 ? -19.062 13.234 3.697 1 69.25 118 TRP B O 1
ATOM 3028 N N . GLY B 1 119 ? -19.219 11.789 5.469 1 73.12 119 GLY B N 1
ATOM 3029 C CA . GLY B 1 119 ? -20.609 11.422 5.273 1 73.12 119 GLY B CA 1
ATOM 3030 C C . GLY B 1 119 ? -21.469 11.648 6.5 1 73.12 119 GL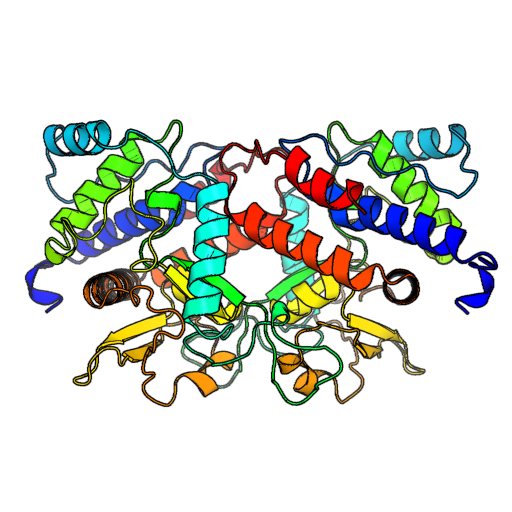Y B C 1
ATOM 3031 O O . GLY B 1 119 ? -21.641 12.789 6.945 1 73.12 119 GLY B O 1
ATOM 3032 N N . ASN B 1 120 ? -21.781 10.477 7.125 1 64.62 120 ASN B N 1
ATOM 3033 C CA . ASN B 1 120 ? -22.594 10.547 8.344 1 64.62 120 ASN B CA 1
ATOM 3034 C C . ASN B 1 120 ? -21.75 10.945 9.547 1 64.62 120 ASN B C 1
ATOM 3036 O O . ASN B 1 120 ? -22.281 11.219 10.625 1 64.62 120 ASN B O 1
ATOM 3040 N N . ASP B 1 121 ? -20.453 11.109 9.336 1 66.12 121 ASP B N 1
ATOM 3041 C CA . ASP B 1 121 ? -19.531 11.398 10.43 1 66.12 121 ASP B CA 1
ATOM 3042 C C . ASP B 1 121 ? -19.094 12.867 10.406 1 66.12 121 ASP B C 1
ATOM 3044 O O . ASP B 1 121 ? -18.016 13.203 10.898 1 66.12 121 ASP B O 1
ATOM 3048 N N . GLN B 1 122 ? -19.906 13.719 9.922 1 76.38 122 GLN B N 1
ATOM 3049 C CA . GLN B 1 122 ? -19.594 15.133 9.773 1 76.38 122 GLN B CA 1
ATOM 3050 C C . GLN B 1 122 ? -19.281 15.773 11.125 1 76.38 122 GLN B C 1
ATOM 3052 O O . GLN B 1 122 ? -18.344 16.562 11.242 1 76.38 122 GLN B O 1
ATOM 3057 N N . LYS B 1 123 ? -20.031 15.453 12.078 1 73.62 123 LYS B N 1
ATOM 3058 C CA . LYS B 1 123 ? -19.844 16.031 13.406 1 73.62 123 LYS B CA 1
ATOM 3059 C C . LYS B 1 123 ? -18.531 15.586 14.031 1 73.62 123 LYS B C 1
ATOM 3061 O O . LYS B 1 123 ? -17.859 16.375 14.695 1 73.62 123 LYS B O 1
ATOM 3066 N N . GLU B 1 124 ? -18.125 14.336 13.789 1 72.12 124 GLU B N 1
ATOM 3067 C CA . GLU B 1 124 ? -16.859 13.812 14.305 1 72.12 124 GLU B CA 1
ATOM 3068 C C . GLU B 1 124 ? -15.672 14.5 13.648 1 72.12 124 GLU B C 1
ATOM 3070 O O . GLU B 1 124 ? -14.688 14.82 14.32 1 72.12 124 GLU B O 1
ATOM 3075 N N . ILE B 1 125 ? -15.852 14.695 12.414 1 76.62 125 ILE B N 1
ATOM 3076 C CA . ILE B 1 125 ? -14.773 15.367 11.68 1 76.62 125 ILE B CA 1
ATOM 3077 C C . ILE B 1 125 ? -14.664 16.812 12.156 1 76.62 125 ILE B C 1
ATOM 3079 O O . ILE B 1 125 ? -13.555 17.328 12.352 1 76.62 125 ILE B O 1
ATOM 3083 N N . ALA B 1 126 ? -15.797 17.438 12.375 1 80.31 126 ALA B N 1
ATOM 3084 C CA . ALA B 1 126 ? -15.805 18.812 12.875 1 80.31 126 ALA B CA 1
ATOM 3085 C C . ALA B 1 126 ? -15.117 18.906 14.234 1 80.31 126 ALA B C 1
ATOM 3087 O O . ALA B 1 126 ? -14.352 19.844 14.484 1 80.31 126 ALA B O 1
ATOM 3088 N N . GLN B 1 127 ? -15.344 17.953 15.039 1 74.81 127 GLN B N 1
ATOM 3089 C CA . GLN B 1 127 ? -14.711 17.922 16.359 1 74.81 127 GLN B CA 1
ATOM 3090 C C . GLN B 1 127 ? -13.203 17.75 16.234 1 74.81 127 GLN B C 1
ATOM 3092 O O . GLN B 1 127 ? -12.445 18.344 17 1 74.81 127 GLN B O 1
ATOM 3097 N N . SER B 1 128 ? -12.82 16.922 15.32 1 77.5 128 SER B N 1
ATOM 3098 C CA . SER B 1 128 ? -11.398 16.719 15.094 1 77.5 128 SER B CA 1
ATOM 3099 C C . SER B 1 128 ? -10.711 18.016 14.656 1 77.5 128 SER B C 1
ATOM 3101 O O . SER B 1 128 ? -9.609 18.312 15.117 1 77.5 128 SER B O 1
ATOM 3103 N N . TRP B 1 129 ? -11.359 18.719 13.859 1 83.56 129 TRP B N 1
ATOM 3104 C CA . TRP B 1 129 ? -10.797 19.984 13.383 1 83.56 129 TRP B CA 1
ATOM 3105 C C . TRP B 1 129 ? -10.734 21.016 14.516 1 83.56 129 TRP B C 1
ATOM 3107 O O . TRP B 1 129 ? -9.766 21.766 14.625 1 83.56 129 TRP B O 1
ATOM 3117 N N . GLU B 1 130 ? -11.734 21 15.266 1 78.62 130 GLU B N 1
ATOM 3118 C CA . GLU B 1 130 ? -11.719 21.891 16.422 1 78.62 130 GLU B CA 1
ATOM 3119 C C . GLU B 1 130 ? -10.5 21.625 17.312 1 78.62 130 GLU B C 1
ATOM 3121 O O . GLU B 1 130 ? -9.805 22.562 17.703 1 78.62 130 GLU B O 1
ATOM 3126 N N . THR B 1 131 ? -10.258 20.422 17.594 1 75.56 131 THR B N 1
ATOM 3127 C CA . THR B 1 131 ? -9.117 20.031 18.422 1 75.56 131 THR B CA 1
ATOM 3128 C C . THR B 1 131 ? -7.805 20.406 17.734 1 75.56 131 THR B C 1
ATOM 3130 O O . THR B 1 131 ? -6.891 20.922 18.375 1 75.56 131 THR B O 1
ATOM 3133 N N . LEU B 1 132 ? -7.785 20.141 16.484 1 83.19 132 LEU B N 1
ATOM 3134 C CA . LEU B 1 132 ? -6.578 20.438 15.719 1 83.19 132 LEU B CA 1
ATOM 3135 C C . LEU B 1 132 ? -6.246 21.922 15.758 1 83.19 132 LEU B C 1
ATOM 3137 O O . LEU B 1 132 ? -5.098 22.297 16 1 83.19 132 LEU B O 1
ATOM 3141 N N . TYR B 1 133 ? -7.262 22.766 15.594 1 83 133 TYR B N 1
ATOM 3142 C CA . TYR B 1 133 ? -7.051 24.219 15.586 1 83 133 TYR B CA 1
ATOM 3143 C C . TYR B 1 133 ? -6.68 24.719 16.969 1 83 133 TYR B C 1
ATOM 3145 O O . TYR B 1 133 ? -5.902 25.672 17.109 1 83 133 TYR B O 1
ATOM 3153 N N . LEU B 1 134 ? -7.211 24.094 17.938 1 77.38 134 LEU B N 1
ATOM 3154 C CA . LEU B 1 134 ? -6.887 24.5 19.312 1 77.38 134 LEU B CA 1
ATOM 3155 C C . LEU B 1 134 ? -5.43 24.188 19.641 1 77.38 134 LEU B C 1
ATOM 3157 O O . LEU B 1 134 ? -4.742 24.984 20.266 1 77.38 134 LEU B O 1
ATOM 3161 N N . LEU B 1 135 ? -4.969 23.062 19.172 1 78.25 135 LEU B N 1
ATOM 3162 C CA . LEU B 1 135 ? -3.613 22.625 19.484 1 78.25 135 LEU B CA 1
ATOM 3163 C C . LEU B 1 135 ? -2.598 23.312 18.578 1 78.25 135 LEU B C 1
ATOM 3165 O O . LEU B 1 135 ? -1.456 23.547 18.984 1 78.25 135 LEU B O 1
ATOM 3169 N N . PHE B 1 136 ? -3.074 23.578 17.406 1 84.56 136 PHE B N 1
ATOM 3170 C CA . PHE B 1 136 ? -2.188 24.156 16.406 1 84.56 136 PHE B CA 1
ATOM 3171 C C . PHE B 1 136 ? -2.859 25.344 15.711 1 84.56 136 PHE B C 1
ATOM 3173 O O . PHE B 1 136 ? -3.211 25.266 14.531 1 84.56 136 PHE B O 1
ATOM 3180 N N . PRO B 1 137 ? -2.9 26.469 16.312 1 86.75 137 PRO B N 1
ATOM 3181 C CA . PRO B 1 137 ? -3.631 27.625 15.781 1 86.75 137 PRO B CA 1
ATOM 3182 C C . PRO B 1 137 ? -3.006 28.172 14.5 1 86.75 137 PRO B C 1
ATOM 3184 O O . PRO B 1 137 ? -3.701 28.781 13.68 1 86.75 137 PRO B O 1
ATOM 3187 N N . ASP B 1 138 ? -1.738 27.906 14.227 1 87.94 138 ASP B N 1
ATOM 3188 C CA . ASP B 1 138 ? -1.018 28.453 13.078 1 87.94 138 ASP B CA 1
ATOM 3189 C C . ASP B 1 138 ? -1.567 27.906 11.766 1 87.94 138 ASP B C 1
ATOM 3191 O O . ASP B 1 138 ? -1.334 28.469 10.703 1 87.94 138 ASP B O 1
ATOM 3195 N N . ILE B 1 139 ? -2.283 26.75 11.891 1 91 139 ILE B N 1
ATOM 3196 C CA . ILE B 1 139 ? -2.742 26.172 10.633 1 91 139 ILE B CA 1
ATOM 3197 C C . ILE B 1 139 ? -4.18 26.609 10.359 1 91 139 ILE B C 1
ATOM 3199 O O . ILE B 1 139 ? -4.738 26.297 9.305 1 91 139 ILE B O 1
ATOM 3203 N N . GLN B 1 140 ? -4.676 27.359 11.383 1 88.62 140 GLN B N 1
ATOM 3204 C CA . GLN B 1 140 ? -5.992 27.938 11.133 1 88.62 140 GLN B CA 1
ATOM 3205 C C . GLN B 1 140 ? -5.945 28.938 9.984 1 88.62 140 GLN B C 1
ATOM 3207 O O . GLN B 1 140 ? -5.078 29.812 9.953 1 88.62 140 GLN B O 1
ATOM 3212 N N . GLY B 1 141 ? -6.812 28.812 8.953 1 90.44 141 GLY B N 1
ATOM 3213 C CA . GLY B 1 141 ? -6.789 29.672 7.777 1 90.44 141 GLY B CA 1
ATOM 3214 C C . GLY B 1 141 ? -5.938 29.109 6.648 1 90.44 141 GLY B C 1
ATOM 3215 O O . GLY B 1 141 ? -6.148 29.438 5.48 1 90.44 141 GLY B O 1
ATOM 3216 N N . LEU B 1 142 ? -4.953 28.328 7.008 1 93.62 142 LEU B N 1
ATOM 3217 C CA . LEU B 1 142 ? -4.074 27.719 6.012 1 93.62 142 LEU B CA 1
ATOM 3218 C C . LEU B 1 142 ? -4.734 26.5 5.379 1 93.62 142 LEU B C 1
ATOM 3220 O O . LEU B 1 142 ? -4.559 26.25 4.188 1 93.62 142 LEU B O 1
ATOM 3224 N N . ILE B 1 143 ? -5.473 25.75 6.234 1 93.69 143 ILE B N 1
ATOM 3225 C CA . ILE B 1 143 ? -6.121 24.531 5.777 1 93.69 143 ILE B CA 1
ATOM 3226 C C . ILE B 1 143 ? -7.48 24.375 6.461 1 93.69 143 ILE B C 1
ATOM 3228 O O . ILE B 1 143 ? -7.633 24.719 7.637 1 93.69 143 ILE B O 1
ATOM 3232 N N . GLU B 1 144 ? -8.43 23.969 5.707 1 90.81 144 GLU B N 1
ATOM 3233 C CA . GLU B 1 144 ? -9.797 23.734 6.156 1 90.81 144 GLU B CA 1
ATOM 3234 C C . GLU B 1 144 ? -10.328 22.406 5.629 1 90.81 144 GLU B C 1
ATOM 3236 O O . GLU B 1 144 ? -9.742 21.812 4.719 1 90.81 144 GLU B O 1
ATOM 3241 N N . PRO B 1 145 ? -11.375 21.922 6.199 1 86.19 145 PRO B N 1
ATOM 3242 C CA . PRO B 1 145 ? -11.93 20.656 5.711 1 86.19 145 PRO B CA 1
ATOM 3243 C C . PRO B 1 145 ? -12.188 20.672 4.207 1 86.19 145 PRO B C 1
ATOM 3245 O O . PRO B 1 145 ? -11.953 19.656 3.531 1 86.19 145 PRO B O 1
ATOM 3248 N N . THR B 1 146 ? -12.531 21.781 3.672 1 88.25 146 THR B N 1
ATO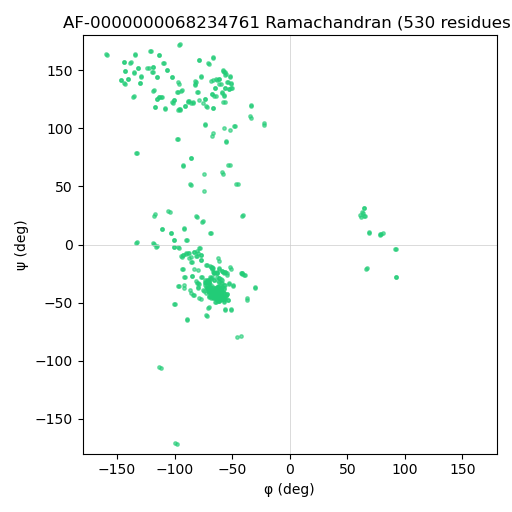M 3249 C CA . THR B 1 146 ? -12.922 21.859 2.27 1 88.25 146 THR B CA 1
ATOM 3250 C C . THR B 1 146 ? -11.703 22.062 1.377 1 88.25 146 THR B C 1
ATOM 3252 O O . THR B 1 146 ? -11.789 21.922 0.155 1 88.25 146 THR B O 1
ATOM 3255 N N . THR B 1 147 ? -10.602 22.359 2.01 1 91.5 147 THR B N 1
ATOM 3256 C CA . THR B 1 147 ? -9.406 22.609 1.209 1 91.5 147 THR B CA 1
ATOM 3257 C C . THR B 1 147 ? -8.32 21.578 1.507 1 91.5 147 THR B C 1
ATOM 3259 O O . THR B 1 147 ? -7.133 21.875 1.366 1 91.5 147 THR B O 1
ATOM 3262 N N . ILE B 1 148 ? -8.742 20.406 1.946 1 89.94 148 ILE B N 1
ATOM 3263 C CA . ILE B 1 148 ? -7.816 19.344 2.297 1 89.94 148 ILE B CA 1
ATOM 3264 C C . ILE B 1 148 ? -7.012 18.922 1.068 1 89.94 148 ILE B C 1
ATOM 3266 O O . ILE B 1 148 ? -5.855 18.516 1.186 1 89.94 148 ILE B O 1
ATOM 3270 N N . ASN B 1 149 ? -7.668 19.047 -0.114 1 90.25 149 ASN B N 1
ATOM 3271 C CA . ASN B 1 149 ? -7.027 18.656 -1.368 1 90.25 149 ASN B CA 1
ATOM 3272 C C . ASN B 1 149 ? -6.328 19.859 -2.021 1 90.25 149 ASN B C 1
ATOM 3274 O O . ASN B 1 149 ? -6.773 20.344 -3.062 1 90.25 149 ASN B O 1
ATOM 3278 N N . SER B 1 150 ? -5.34 20.297 -1.438 1 95.25 150 SER B N 1
ATOM 3279 C CA . SER B 1 150 ? -4.504 21.375 -1.966 1 95.25 150 SER B CA 1
ATOM 3280 C C . SER B 1 150 ? -3.047 20.938 -2.082 1 95.25 150 SER B C 1
ATOM 3282 O O . SER B 1 150 ? -2.584 20.094 -1.312 1 95.25 150 SER B O 1
ATOM 3284 N N . PRO B 1 151 ? -2.277 21.5 -3.012 1 97.12 151 PRO B N 1
ATOM 3285 C CA . PRO B 1 151 ? -0.866 21.141 -3.162 1 97.12 151 PRO B CA 1
ATOM 3286 C C . PRO B 1 151 ? -0.051 21.406 -1.897 1 97.12 151 PRO B C 1
ATOM 3288 O O . PRO B 1 151 ? 0.895 20.656 -1.605 1 97.12 151 PRO B O 1
ATOM 3291 N N . ALA B 1 152 ? -0.455 22.391 -1.124 1 97.81 152 ALA B N 1
ATOM 3292 C CA . ALA B 1 152 ? 0.256 22.734 0.106 1 97.81 152 ALA B CA 1
ATOM 3293 C C . ALA B 1 152 ? 0.094 21.641 1.155 1 97.81 152 ALA B C 1
ATOM 3295 O O . ALA B 1 152 ? 0.869 21.562 2.111 1 97.81 152 ALA B O 1
ATOM 3296 N N . ASN B 1 153 ? -0.937 20.75 1.007 1 96.88 153 ASN B N 1
ATOM 3297 C CA . ASN B 1 153 ? -1.213 19.688 1.97 1 96.88 153 ASN B CA 1
ATOM 3298 C C . ASN B 1 153 ? -0.91 18.312 1.389 1 96.88 153 ASN B C 1
ATOM 3300 O O . ASN B 1 153 ? -1.388 17.297 1.9 1 96.88 153 ASN B O 1
ATOM 3304 N N . ALA B 1 154 ? -0.216 18.266 0.267 1 96.44 154 ALA B N 1
ATOM 3305 C CA . ALA B 1 154 ? 0.001 16.984 -0.373 1 96.44 154 ALA B CA 1
ATOM 3306 C C . ALA B 1 154 ? 1.385 16.906 -1.014 1 96.44 154 ALA B C 1
ATOM 3308 O O . ALA B 1 154 ? 1.979 17.938 -1.336 1 96.44 154 ALA B O 1
ATOM 3309 N N . MET B 1 155 ? 1.85 15.727 -1.197 1 97.31 155 MET B N 1
ATOM 3310 C CA . MET B 1 155 ? 3.143 15.508 -1.84 1 97.31 155 MET B CA 1
ATOM 3311 C C . MET B 1 155 ? 3.244 14.086 -2.393 1 97.31 155 MET B C 1
ATOM 3313 O O . MET B 1 155 ? 2.455 13.219 -2.023 1 97.31 155 MET B O 1
ATOM 3317 N N . THR B 1 156 ? 4.188 13.867 -3.256 1 96.75 156 THR B N 1
ATOM 3318 C CA . THR B 1 156 ? 4.422 12.57 -3.885 1 96.75 156 THR B CA 1
ATOM 3319 C C . THR B 1 156 ? 5.418 11.75 -3.074 1 96.75 156 THR B C 1
ATOM 3321 O O . THR B 1 156 ? 6.574 12.148 -2.916 1 96.75 156 THR B O 1
ATOM 3324 N N . MET B 1 157 ? 4.914 10.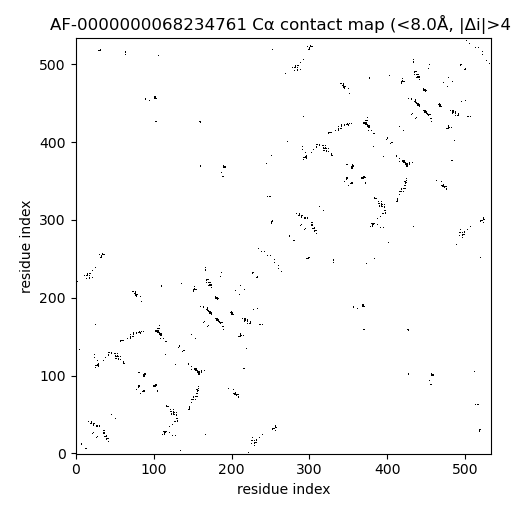57 -2.613 1 96.56 157 MET B N 1
ATOM 3325 C CA . MET B 1 157 ? 5.824 9.789 -1.781 1 96.56 157 MET B CA 1
ATOM 3326 C C . MET B 1 157 ? 5.891 8.344 -2.264 1 96.56 157 MET B C 1
ATOM 3328 O O . MET B 1 157 ? 4.879 7.773 -2.67 1 96.56 157 MET B O 1
ATOM 3332 N N . PHE B 1 158 ? 7.188 7.867 -2.215 1 97.06 158 PHE B N 1
ATOM 3333 C CA . PHE B 1 158 ? 7.383 6.43 -2.363 1 97.06 158 PHE B CA 1
ATOM 3334 C C . PHE B 1 158 ? 6.484 5.66 -1.402 1 97.06 158 PHE B C 1
ATOM 3336 O O . PHE B 1 158 ? 6.316 6.059 -0.247 1 97.06 158 PHE B O 1
ATOM 3343 N N . SER B 1 159 ? 5.875 4.566 -1.839 1 90.44 159 SER B N 1
ATOM 3344 C CA . SER B 1 159 ? 4.805 3.881 -1.124 1 90.44 159 SER B CA 1
ATOM 3345 C C . SER B 1 159 ? 5.219 3.541 0.303 1 90.44 159 SER B C 1
ATOM 3347 O O . SER B 1 159 ? 4.48 3.818 1.252 1 90.44 159 SER B O 1
ATOM 3349 N N . PRO B 1 160 ? 6.434 2.951 0.564 1 92.69 160 PRO B N 1
ATOM 3350 C CA . PRO B 1 160 ? 6.832 2.688 1.949 1 92.69 160 PRO B CA 1
ATOM 3351 C C . PRO B 1 160 ? 6.977 3.965 2.773 1 92.69 160 PRO B C 1
ATOM 3353 O O . PRO B 1 160 ? 6.609 3.988 3.951 1 92.69 160 PRO B O 1
ATOM 3356 N N . VAL B 1 161 ? 7.457 5.008 2.146 1 96.56 161 VAL B N 1
ATOM 3357 C CA . VAL B 1 161 ? 7.605 6.289 2.83 1 96.56 161 VAL B CA 1
ATOM 3358 C C . VAL B 1 161 ? 6.23 6.883 3.129 1 96.56 161 VAL B C 1
ATOM 3360 O O . VAL B 1 161 ? 5.996 7.402 4.223 1 96.56 161 VAL B O 1
ATOM 3363 N N . HIS B 1 162 ? 5.359 6.746 2.178 1 93.31 162 HIS B N 1
ATOM 3364 C CA . HIS B 1 162 ? 3.982 7.191 2.344 1 93.31 162 HIS B CA 1
ATOM 3365 C C . HIS B 1 162 ? 3.322 6.504 3.535 1 93.31 162 HIS B C 1
ATOM 3367 O O . HIS B 1 162 ? 2.664 7.156 4.348 1 93.31 162 HIS B O 1
ATOM 3373 N N . GLN B 1 163 ? 3.541 5.234 3.592 1 87.25 163 GLN B N 1
ATOM 3374 C CA . GLN B 1 163 ? 2.955 4.465 4.684 1 87.25 163 GLN B CA 1
ATOM 3375 C C . GLN B 1 163 ? 3.488 4.93 6.035 1 87.25 163 GLN B C 1
ATOM 3377 O O . GLN B 1 163 ? 2.715 5.145 6.973 1 87.25 163 GLN B O 1
ATOM 3382 N N . ASP B 1 164 ? 4.809 5.078 6.152 1 92 164 ASP B N 1
ATOM 3383 C CA . ASP B 1 164 ? 5.414 5.52 7.402 1 92 164 ASP B CA 1
ATOM 3384 C C . ASP B 1 164 ? 4.973 6.934 7.762 1 92 164 ASP B C 1
ATOM 3386 O O . ASP B 1 164 ? 4.703 7.234 8.93 1 92 164 ASP B O 1
ATOM 3390 N N . PHE B 1 165 ? 4.898 7.812 6.738 1 93.88 165 PHE B N 1
ATOM 3391 C CA . PHE B 1 165 ? 4.477 9.188 6.965 1 93.88 165 PHE B CA 1
ATOM 3392 C C . PHE B 1 165 ? 3.025 9.242 7.434 1 93.88 165 PHE B C 1
ATOM 3394 O O . PHE B 1 165 ? 2.705 9.945 8.398 1 93.88 165 PHE B O 1
ATOM 3401 N N . GLY B 1 166 ? 2.209 8.461 6.77 1 87.12 166 GLY B N 1
ATOM 3402 C CA . GLY B 1 166 ? 0.796 8.422 7.109 1 87.12 166 GLY B CA 1
ATOM 3403 C C . GLY B 1 166 ? 0.531 7.844 8.484 1 87.12 166 GLY B C 1
ATOM 3404 O O . GLY B 1 166 ? -0.479 8.164 9.117 1 87.12 166 GLY B O 1
ATOM 3405 N N . SER B 1 167 ? 1.438 7.062 8.953 1 83.75 167 SER B N 1
ATOM 3406 C CA . SER B 1 167 ? 1.271 6.434 10.258 1 83.75 167 SER B CA 1
ATOM 3407 C C . SER B 1 167 ? 2.121 7.125 11.312 1 83.75 167 SER B C 1
ATOM 3409 O O . SER B 1 167 ? 2.348 6.574 12.398 1 83.75 167 SER B O 1
ATOM 3411 N N . PHE B 1 168 ? 2.684 8.219 10.992 1 89.12 168 PHE B N 1
ATOM 3412 C CA . PHE B 1 168 ? 3.424 9.078 11.906 1 89.12 168 PHE B CA 1
ATOM 3413 C C . PHE B 1 168 ? 4.668 8.367 12.43 1 89.12 168 PHE B C 1
ATOM 3415 O O . PHE B 1 168 ? 5.07 8.578 13.57 1 89.12 168 PHE B O 1
ATOM 3422 N N . LYS B 1 169 ? 5.211 7.516 11.594 1 92 169 LYS B N 1
ATOM 3423 C CA . LYS B 1 169 ? 6.445 6.836 11.969 1 92 169 LYS B CA 1
ATOM 3424 C C . LYS B 1 169 ? 7.668 7.586 11.445 1 92 169 LYS B C 1
ATOM 3426 O O . LYS B 1 169 ? 8.805 7.258 11.797 1 92 169 LYS B O 1
ATOM 3431 N N . ILE B 1 170 ? 7.379 8.531 10.594 1 96 170 ILE B N 1
ATOM 3432 C CA . ILE B 1 170 ? 8.406 9.492 10.203 1 96 170 ILE B CA 1
ATOM 3433 C C . ILE B 1 170 ? 7.805 10.898 10.148 1 96 170 ILE B C 1
ATOM 3435 O O . ILE B 1 170 ? 6.59 11.055 10.039 1 96 170 ILE B O 1
ATOM 3439 N N . ALA B 1 171 ? 8.617 11.859 10.273 1 97.31 171 ALA B N 1
ATOM 3440 C CA . ALA B 1 171 ? 8.211 13.266 10.18 1 97.31 171 ALA B CA 1
ATOM 3441 C C . ALA B 1 171 ? 9.289 14.102 9.492 1 97.31 171 ALA B C 1
ATOM 3443 O O . ALA B 1 171 ? 10.469 13.742 9.508 1 97.31 171 ALA B O 1
ATOM 3444 N N . LEU B 1 172 ? 8.891 15.109 8.82 1 98.62 172 LEU B N 1
ATOM 3445 C CA . LEU B 1 172 ? 9.797 16.078 8.203 1 98.62 172 LEU B CA 1
ATOM 3446 C C . LEU B 1 172 ? 10 17.281 9.109 1 98.62 172 LEU B C 1
ATOM 3448 O O . LEU B 1 172 ? 9.055 18.047 9.359 1 98.62 172 LEU B O 1
ATOM 3452 N N . ILE B 1 173 ? 11.219 17.484 9.547 1 98.25 173 ILE B N 1
ATOM 3453 C CA . ILE B 1 173 ? 11.57 18.578 10.453 1 98.25 173 ILE B CA 1
ATOM 3454 C C . ILE B 1 173 ? 12.234 19.703 9.672 1 98.25 173 ILE B C 1
ATOM 3456 O O . ILE B 1 173 ? 13.266 19.5 9.016 1 98.25 173 ILE B O 1
ATOM 3460 N N . PRO B 1 174 ? 11.633 20.875 9.766 1 97.5 174 PRO B N 1
ATOM 3461 C CA . PRO B 1 174 ? 12.242 21.969 9.023 1 97.5 174 PRO B CA 1
ATOM 3462 C C . PRO B 1 174 ? 13.641 22.312 9.516 1 97.5 174 PRO B C 1
ATOM 3464 O O . PRO B 1 174 ? 13.922 22.219 10.711 1 97.5 174 PRO B O 1
ATOM 3467 N N . THR B 1 175 ? 14.477 22.641 8.57 1 97.81 175 THR B N 1
ATOM 3468 C CA . THR B 1 175 ? 15.805 23.156 8.891 1 97.81 175 THR B CA 1
ATOM 3469 C C . THR B 1 175 ? 15.828 24.672 8.789 1 97.81 175 THR B C 1
ATOM 3471 O O . THR B 1 175 ? 14.781 25.312 8.672 1 97.81 175 THR B O 1
ATOM 3474 N N . ASP B 1 176 ? 17.031 25.281 8.875 1 96.62 176 ASP B N 1
ATOM 3475 C CA . ASP B 1 176 ? 17.203 26.719 8.766 1 96.62 176 ASP B CA 1
ATOM 3476 C C . ASP B 1 176 ? 17.125 27.172 7.305 1 96.62 176 ASP B C 1
ATOM 3478 O O . ASP B 1 176 ? 16.984 28.359 7.023 1 96.62 176 ASP B O 1
ATOM 3482 N N . THR B 1 177 ? 17.203 26.234 6.406 1 97.31 177 THR B N 1
ATOM 3483 C CA . THR B 1 177 ? 17.078 26.531 4.984 1 97.31 177 THR B CA 1
ATOM 3484 C C . THR B 1 177 ? 15.641 26.328 4.516 1 97.31 177 THR B C 1
ATOM 3486 O O . THR B 1 177 ? 15.016 25.312 4.812 1 97.31 177 THR B O 1
ATOM 3489 N N . ASP B 1 178 ? 15.141 27.297 3.795 1 97.06 178 ASP B N 1
ATOM 3490 C CA . ASP B 1 178 ? 13.758 27.266 3.336 1 97.06 178 ASP B CA 1
ATOM 3491 C C . ASP B 1 178 ? 13.469 26 2.541 1 97.06 178 ASP B C 1
ATOM 3493 O O . ASP B 1 178 ? 14.281 25.578 1.706 1 97.06 178 ASP B O 1
ATOM 3497 N N . ASN B 1 179 ? 12.344 25.391 2.848 1 98.12 179 ASN B N 1
ATOM 3498 C CA . ASN B 1 179 ? 11.82 24.234 2.129 1 98.12 179 ASN B CA 1
ATOM 3499 C C . ASN B 1 179 ? 12.773 23.031 2.221 1 98.12 179 ASN B C 1
ATOM 3501 O O . ASN B 1 179 ? 12.805 22.188 1.324 1 98.12 179 ASN B O 1
ATOM 3505 N N . TH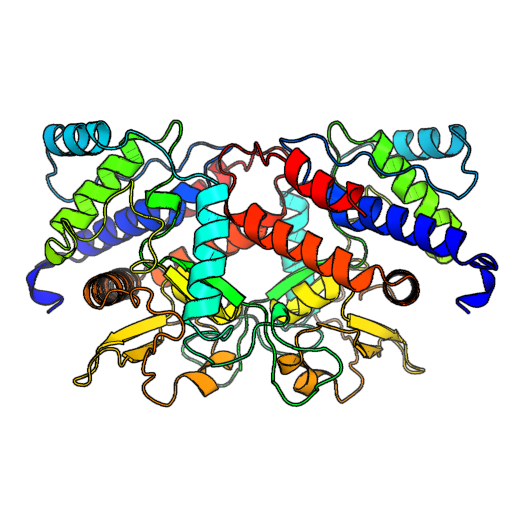R B 1 180 ? 13.578 23.047 3.266 1 98.69 180 THR B N 1
ATOM 3506 C CA . THR B 1 180 ? 14.523 21.953 3.504 1 98.69 180 THR B CA 1
ATOM 3507 C C . THR B 1 180 ? 14.219 21.25 4.828 1 98.69 180 THR B C 1
ATOM 3509 O O . THR B 1 180 ? 14.023 21.906 5.852 1 98.69 180 THR B O 1
ATOM 3512 N N . TYR B 1 181 ? 14.203 19.938 4.77 1 98.69 181 TYR B N 1
ATOM 3513 C CA . TYR B 1 181 ? 13.719 19.172 5.918 1 98.69 181 TYR B CA 1
ATOM 3514 C C . TYR B 1 181 ? 14.641 18 6.223 1 98.69 181 TYR B C 1
ATOM 3516 O O . TYR B 1 181 ? 15.258 17.438 5.312 1 98.69 181 TYR B O 1
ATOM 3524 N N . LYS B 1 182 ? 14.734 17.672 7.457 1 98.56 182 LYS B N 1
ATOM 3525 C CA . LYS B 1 182 ? 15.312 16.406 7.918 1 98.56 182 LYS B CA 1
ATOM 3526 C C . LYS B 1 182 ? 14.227 15.414 8.305 1 98.56 182 LYS B C 1
ATOM 3528 O O . LYS B 1 182 ? 13.188 15.797 8.836 1 98.56 182 LYS B O 1
ATOM 3533 N N . ILE B 1 183 ? 14.555 14.164 8 1 98.62 183 ILE B N 1
ATOM 3534 C CA . ILE B 1 183 ? 13.594 13.133 8.367 1 98.62 183 ILE B CA 1
ATOM 3535 C C . ILE B 1 183 ? 13.867 12.656 9.797 1 98.62 183 ILE B C 1
ATOM 3537 O O . ILE B 1 183 ? 15 12.289 10.133 1 98.62 183 ILE B O 1
ATOM 3541 N N . LYS B 1 184 ? 12.883 12.758 10.641 1 97.75 184 LYS B N 1
ATOM 3542 C CA . LYS B 1 184 ? 12.914 12.109 11.953 1 97.75 184 LYS B CA 1
ATOM 3543 C C . LYS B 1 184 ? 12.164 10.781 11.922 1 97.75 184 LYS B C 1
ATOM 3545 O O . LYS B 1 184 ? 11.055 10.695 11.391 1 97.75 184 LYS B O 1
ATOM 3550 N N . THR B 1 185 ? 12.812 9.773 12.445 1 95.31 185 THR B N 1
ATOM 3551 C CA . THR B 1 185 ? 12.195 8.453 12.469 1 95.31 185 THR B CA 1
ATOM 3552 C C . THR B 1 185 ? 11.742 8.086 13.875 1 95.31 185 THR B C 1
ATOM 3554 O O . THR B 1 185 ? 12.297 8.594 14.859 1 95.31 185 THR B O 1
ATOM 3557 N N . TYR B 1 186 ? 10.688 7.289 14 1 91.31 186 TYR B N 1
ATOM 3558 C CA . TYR B 1 186 ? 10.125 6.766 15.242 1 91.31 186 TYR B CA 1
ATOM 3559 C C . TYR B 1 186 ? 10.133 5.238 15.234 1 91.31 186 TYR B C 1
ATOM 3561 O O . TYR B 1 186 ? 10.391 4.617 14.203 1 91.31 186 TYR B O 1
ATOM 3569 N N . PRO B 1 187 ? 9.922 4.645 16.328 1 87.12 187 PRO B N 1
ATOM 3570 C CA . PRO B 1 187 ? 9.938 3.18 16.375 1 87.12 187 PRO B CA 1
ATOM 3571 C C . PRO B 1 187 ? 8.992 2.537 15.375 1 87.12 187 PRO B C 1
ATOM 3573 O O . PRO B 1 187 ? 7.91 3.07 15.109 1 87.12 187 PRO B O 1
ATOM 3576 N N . TRP B 1 188 ? 9.453 1.42 14.742 1 86.12 188 TRP B N 1
ATOM 3577 C CA . TRP B 1 188 ? 8.695 0.53 13.875 1 86.12 188 TRP B CA 1
ATOM 3578 C C . TRP B 1 188 ? 8.539 1.133 12.477 1 86.12 188 TRP B C 1
ATOM 3580 O O . TRP B 1 188 ? 7.766 0.625 11.664 1 86.12 188 TRP B O 1
ATOM 3590 N N . HIS B 1 189 ? 9.289 2.262 12.266 1 91.44 189 HIS B N 1
ATOM 3591 C CA . HIS B 1 189 ? 9.328 2.674 10.867 1 91.44 189 HIS B CA 1
ATOM 3592 C C . HIS B 1 189 ? 10.078 1.653 10.016 1 91.44 189 HIS B C 1
ATOM 3594 O O . HIS B 1 189 ? 10.781 0.796 10.547 1 91.44 189 HIS B O 1
ATOM 3600 N N . GLN B 1 190 ? 9.883 1.672 8.75 1 93.81 190 GLN B N 1
ATOM 3601 C CA . GLN B 1 190 ? 10.625 0.817 7.824 1 93.81 190 GLN B CA 1
ATOM 3602 C C . GLN B 1 190 ? 12.055 1.305 7.652 1 93.81 190 GLN B C 1
ATOM 3604 O O . GLN B 1 190 ? 12.32 2.221 6.871 1 93.81 190 GLN B O 1
ATOM 3609 N N . ASN B 1 191 ? 13 0.648 8.258 1 93.62 191 ASN B N 1
ATOM 3610 C CA . ASN B 1 191 ? 14.344 1.205 8.305 1 93.62 191 ASN B CA 1
ATOM 3611 C C . ASN B 1 191 ? 15.109 0.93 7.012 1 93.62 191 ASN B C 1
ATOM 3613 O O . ASN B 1 191 ? 16.188 1.481 6.797 1 93.62 191 ASN B O 1
ATOM 3617 N N . PHE B 1 192 ? 14.578 0.099 6.156 1 93.75 192 PHE B N 1
ATOM 3618 C CA . PHE B 1 192 ? 15.164 -0.036 4.832 1 93.75 192 PHE B CA 1
ATOM 3619 C C . PHE B 1 192 ? 15.195 1.308 4.113 1 93.75 192 PHE B C 1
ATOM 3621 O O . PHE B 1 192 ? 16.031 1.532 3.24 1 93.75 192 PHE B O 1
ATOM 3628 N N . CYS B 1 193 ? 14.344 2.213 4.48 1 95.62 193 CYS B N 1
ATOM 3629 C CA . CYS B 1 193 ? 14.266 3.529 3.857 1 95.62 193 CYS B CA 1
ATOM 3630 C C . CYS B 1 193 ? 15.289 4.484 4.461 1 95.62 193 CYS B C 1
ATOM 3632 O O . CYS B 1 193 ? 15.492 5.586 3.949 1 95.62 193 CYS B O 1
ATOM 3634 N N . ASP B 1 194 ? 16.016 4.129 5.492 1 95.5 194 ASP B N 1
ATOM 3635 C CA . ASP B 1 194 ? 16.922 5.023 6.195 1 95.5 194 ASP B CA 1
ATOM 3636 C C . ASP B 1 194 ? 18.031 5.535 5.266 1 95.5 194 ASP B C 1
ATOM 3638 O O . ASP B 1 194 ? 18.531 6.641 5.449 1 95.5 194 ASP B O 1
ATOM 3642 N N . GLN B 1 195 ? 18.312 4.715 4.328 1 94.69 195 GLN B N 1
ATOM 3643 C CA . GLN B 1 195 ? 19.359 5.113 3.381 1 94.69 195 GLN B CA 1
ATOM 3644 C C . GLN B 1 195 ? 18.984 6.418 2.678 1 94.69 195 GLN B C 1
ATOM 3646 O O . GLN B 1 195 ? 19.875 7.148 2.217 1 94.69 195 GLN B O 1
ATOM 3651 N N . PHE B 1 196 ? 17.734 6.727 2.637 1 96.25 196 PHE B N 1
ATOM 3652 C CA . PHE B 1 196 ? 17.266 7.93 1.958 1 96.25 196 PHE B CA 1
ATOM 3653 C C . PHE B 1 196 ? 17.172 9.094 2.932 1 96.25 196 PHE B C 1
ATOM 3655 O O . PHE B 1 196 ? 16.891 10.227 2.525 1 96.25 196 PHE B O 1
ATOM 3662 N N . TYR B 1 197 ? 17.328 8.852 4.23 1 97.12 197 TYR B N 1
ATOM 3663 C CA . TYR B 1 197 ? 17.062 9.859 5.25 1 97.12 197 TYR B CA 1
ATOM 3664 C C . TYR B 1 197 ? 18.344 10.508 5.742 1 97.12 197 TYR B C 1
ATOM 3666 O O . TYR B 1 197 ? 18.328 11.336 6.652 1 97.12 197 TYR B O 1
ATOM 3674 N N . GLU B 1 198 ? 19.453 10.227 5.242 1 95.88 198 GLU B N 1
ATOM 3675 C CA . GLU B 1 198 ? 20.766 10.602 5.777 1 95.88 198 GLU B CA 1
ATOM 3676 C C . GLU B 1 198 ? 21 12.102 5.637 1 95.88 198 GLU B C 1
ATOM 3678 O O . GLU B 1 198 ? 21.625 12.719 6.508 1 95.88 198 GLU B O 1
ATOM 3683 N N . LYS B 1 199 ? 20.531 12.719 4.586 1 96.94 199 LYS B N 1
ATOM 3684 C CA . LYS B 1 199 ? 20.781 14.141 4.324 1 96.94 199 LYS B CA 1
ATOM 3685 C C . LYS B 1 199 ? 19.469 14.922 4.289 1 96.94 199 LYS B C 1
ATOM 3687 O O . LYS B 1 199 ? 18.406 14.359 4 1 96.94 199 LYS B O 1
ATOM 3692 N N . PRO B 1 200 ? 19.594 16.234 4.629 1 98.06 200 PRO B N 1
ATOM 3693 C CA . PRO B 1 200 ? 18.406 17.062 4.477 1 98.06 200 PRO B CA 1
ATOM 3694 C C . PRO B 1 200 ? 17.875 17.062 3.047 1 98.06 200 PRO B C 1
ATOM 3696 O O . PRO B 1 200 ? 18.641 16.922 2.094 1 98.06 200 PRO B O 1
ATOM 3699 N N . ILE B 1 201 ? 16.625 17.219 2.92 1 98.12 201 ILE B N 1
ATOM 3700 C CA . ILE B 1 201 ? 15.945 17.172 1.634 1 98.12 201 ILE B CA 1
ATOM 3701 C C . ILE B 1 201 ? 15.344 18.547 1.331 1 98.12 201 ILE B C 1
ATOM 3703 O O . ILE B 1 201 ? 14.578 19.078 2.135 1 98.12 201 ILE B O 1
ATOM 3707 N N . THR B 1 202 ? 15.648 19.109 0.225 1 98.38 202 THR B N 1
ATOM 3708 C CA . THR B 1 202 ? 15.086 20.375 -0.197 1 98.38 202 THR B CA 1
ATOM 3709 C C . THR B 1 202 ? 13.961 20.172 -1.209 1 98.38 202 THR B C 1
ATOM 3711 O O . THR B 1 202 ? 14.141 19.469 -2.207 1 98.38 202 THR B O 1
ATOM 3714 N N . PHE B 1 203 ? 12.797 20.688 -0.929 1 98.38 203 PHE B N 1
ATOM 3715 C CA . PHE B 1 203 ? 11.656 20.625 -1.834 1 98.38 203 PHE B CA 1
ATOM 3716 C C . PHE B 1 203 ? 11.766 21.688 -2.922 1 98.38 203 PHE B C 1
ATOM 3718 O O . PHE B 1 203 ? 12.062 22.844 -2.633 1 98.38 203 PHE B O 1
ATOM 3725 N N . THR B 1 204 ? 11.57 21.281 -4.125 1 97.38 204 THR B N 1
ATOM 3726 C CA . THR B 1 204 ? 11.578 22.188 -5.266 1 97.38 204 THR B CA 1
ATOM 3727 C C . THR B 1 204 ? 10.328 22 -6.125 1 97.38 204 THR B C 1
ATOM 3729 O O . THR B 1 204 ? 9.797 20.891 -6.207 1 97.38 204 THR B O 1
ATOM 3732 N N . THR B 1 205 ? 9.844 23.078 -6.684 1 97.62 205 THR B N 1
ATOM 3733 C CA . THR B 1 205 ? 8.688 23 -7.574 1 97.62 205 THR B CA 1
ATOM 3734 C C . THR B 1 205 ? 9.133 22.969 -9.031 1 97.62 205 THR B C 1
ATOM 3736 O O . THR B 1 205 ? 10.062 23.688 -9.422 1 97.62 205 THR B O 1
ATOM 3739 N N . HIS B 1 206 ? 8.484 22.141 -9.859 1 97.38 206 HIS B N 1
ATOM 3740 C CA . HIS B 1 206 ? 8.828 22.016 -11.273 1 97.38 206 HIS B CA 1
ATOM 3741 C C . HIS B 1 206 ? 7.672 22.469 -12.156 1 97.38 206 HIS B C 1
ATOM 3743 O O . HIS B 1 206 ? 7.797 22.484 -13.383 1 97.38 206 HIS B O 1
ATOM 3749 N N . ASN B 1 207 ? 6.559 22.859 -11.594 1 96.44 207 ASN B N 1
ATOM 3750 C CA . ASN B 1 207 ? 5.422 23.328 -12.367 1 96.44 207 ASN B CA 1
ATOM 3751 C C . ASN B 1 207 ? 4.848 24.625 -11.789 1 96.44 207 ASN B C 1
ATOM 3753 O O . ASN B 1 207 ? 3.768 25.062 -12.188 1 96.44 207 ASN B O 1
ATOM 3757 N N . GLY B 1 208 ? 5.441 25.109 -10.758 1 96.5 208 GLY B N 1
ATOM 3758 C CA . GLY B 1 208 ? 5.016 26.375 -10.18 1 96.5 208 GLY B CA 1
ATOM 3759 C C . GLY B 1 208 ? 3.986 26.219 -9.078 1 96.5 208 GLY B C 1
ATOM 3760 O O . GLY B 1 208 ? 3.617 27.188 -8.422 1 96.5 208 GLY B O 1
ATOM 3761 N N . SER B 1 209 ? 3.549 25 -8.844 1 96.81 209 SER B N 1
ATOM 3762 C CA . SER B 1 209 ? 2.561 24.766 -7.793 1 96.81 209 SER B CA 1
ATOM 3763 C C . SER B 1 209 ? 3.166 24.969 -6.406 1 96.81 209 SER B C 1
ATOM 3765 O O . SER B 1 209 ? 4.379 24.844 -6.23 1 96.81 209 SER B O 1
ATOM 3767 N N . GLU B 1 210 ? 2.303 25.281 -5.465 1 97.31 210 GLU B N 1
ATOM 3768 C CA . GLU B 1 210 ? 2.721 25.5 -4.082 1 97.31 210 GLU B CA 1
ATOM 3769 C C . GLU B 1 210 ? 3.389 24.266 -3.5 1 97.31 210 GLU B C 1
ATOM 3771 O O . GLU B 1 210 ? 2.934 23.141 -3.73 1 97.31 210 GLU B O 1
ATOM 3776 N N . LEU B 1 211 ? 4.453 24.516 -2.787 1 98.38 211 LEU B N 1
ATOM 3777 C CA . LEU B 1 211 ? 5.117 23.422 -2.074 1 98.38 211 LEU B CA 1
ATOM 3778 C C . LEU B 1 211 ? 4.363 23.078 -0.795 1 98.38 211 LEU B C 1
ATOM 3780 O O . LEU B 1 211 ? 3.553 23.859 -0.311 1 98.38 211 LEU B O 1
ATOM 3784 N N . PRO B 1 212 ? 4.586 21.828 -0.268 1 98.12 212 PRO B N 1
ATOM 3785 C CA . PRO B 1 212 ? 3.998 21.516 1.033 1 98.12 212 PRO B CA 1
ATOM 3786 C C . PRO B 1 212 ? 4.297 22.562 2.096 1 98.12 212 PRO B C 1
ATOM 3788 O O . PRO B 1 212 ? 5.434 23.031 2.203 1 98.12 212 PRO B O 1
ATOM 3791 N N . SER B 1 213 ? 3.252 22.906 2.828 1 97.94 213 SER B N 1
ATOM 3792 C CA . SER B 1 213 ? 3.359 23.984 3.816 1 97.94 213 SER B CA 1
ATOM 3793 C C . SER B 1 213 ? 4.27 23.578 4.973 1 97.94 213 SER B C 1
ATOM 3795 O O . SER B 1 213 ? 4.086 22.516 5.57 1 97.94 213 SER B O 1
ATOM 3797 N N . LYS B 1 214 ? 5.215 24.484 5.258 1 97.38 214 LYS B N 1
ATOM 3798 C CA . LYS B 1 214 ? 6.102 24.297 6.402 1 97.38 214 LYS B CA 1
ATOM 3799 C C . LYS B 1 214 ? 5.301 24.141 7.691 1 97.38 214 LYS B C 1
ATOM 3801 O O . LYS B 1 214 ? 5.613 23.266 8.516 1 97.38 214 LYS B O 1
ATOM 3806 N N . PHE B 1 215 ? 4.273 24.875 7.789 1 96.56 215 PHE B N 1
ATOM 3807 C CA . PHE B 1 215 ? 3.473 24.875 9.008 1 96.56 215 PHE B CA 1
ATOM 3808 C C . PHE B 1 215 ? 2.686 23.578 9.141 1 96.56 215 PHE B C 1
ATOM 3810 O O . PHE B 1 215 ? 2.529 23.062 10.242 1 96.56 215 PHE B O 1
ATOM 3817 N N . LEU B 1 216 ? 2.203 23.062 8.047 1 97.5 216 LEU B N 1
ATOM 3818 C CA . LEU B 1 216 ? 1.496 21.781 8.086 1 97.5 216 LEU B CA 1
ATOM 3819 C C . LEU B 1 216 ? 2.449 20.641 8.422 1 97.5 216 LEU B C 1
ATOM 3821 O O . LEU B 1 216 ? 2.1 19.75 9.188 1 97.5 216 LEU B O 1
ATOM 3825 N N . LEU B 1 217 ? 3.627 20.719 7.855 1 97.81 217 LEU B N 1
ATOM 3826 C CA . LEU B 1 217 ? 4.625 19.688 8.148 1 97.81 217 LEU B CA 1
ATOM 3827 C C . LEU B 1 217 ? 5.035 19.734 9.617 1 97.81 217 LEU B C 1
ATOM 3829 O O . LEU B 1 217 ? 5.203 18.703 10.25 1 97.81 217 LEU B O 1
ATOM 3833 N N . GLU B 1 218 ? 5.125 20.938 10.148 1 95.56 218 GLU B N 1
ATOM 3834 C CA . GLU B 1 218 ? 5.422 21.094 11.57 1 95.56 218 GLU B CA 1
ATOM 3835 C C . GLU B 1 218 ? 4.305 20.531 12.438 1 95.56 218 GLU B C 1
ATOM 3837 O O . GLU B 1 218 ? 4.566 19.922 13.477 1 95.56 218 GLU B O 1
ATOM 3842 N N . THR B 1 219 ? 3.141 20.781 12.016 1 93.25 219 THR B N 1
ATOM 3843 C CA . THR B 1 219 ? 1.988 20.234 12.727 1 93.25 219 THR B CA 1
ATOM 3844 C C . THR B 1 219 ? 2.029 18.703 12.719 1 93.25 219 THR B C 1
ATOM 3846 O O . THR B 1 219 ? 1.855 18.078 13.766 1 93.25 219 THR B O 1
ATOM 3849 N N . HIS B 1 220 ? 2.25 18.109 11.547 1 94.38 220 HIS B N 1
ATOM 3850 C CA . HIS B 1 220 ? 2.381 16.656 11.43 1 94.38 220 HIS B CA 1
ATOM 3851 C C . HIS B 1 220 ? 3.465 16.125 12.359 1 94.38 220 HIS B C 1
ATOM 3853 O O . HIS B 1 220 ? 3.256 15.141 13.062 1 94.38 220 HIS B O 1
ATOM 3859 N N . ALA B 1 221 ? 4.574 16.828 12.375 1 94.62 221 ALA B N 1
ATOM 3860 C CA . ALA B 1 221 ? 5.691 16.438 13.227 1 94.62 221 ALA B CA 1
ATOM 3861 C C . ALA B 1 221 ? 5.312 16.5 14.703 1 94.62 221 ALA B C 1
ATOM 3863 O O . ALA B 1 221 ? 5.656 15.617 15.484 1 94.62 221 ALA B O 1
ATOM 3864 N N . ALA B 1 222 ? 4.629 17.547 15.055 1 90.94 222 ALA B N 1
ATOM 3865 C CA . ALA B 1 222 ? 4.199 17.703 16.438 1 90.94 222 ALA B CA 1
ATOM 3866 C C . ALA B 1 222 ? 3.25 16.578 16.859 1 90.94 222 ALA B C 1
ATOM 3868 O O . ALA B 1 222 ? 3.354 16.062 17.969 1 90.94 222 ALA B O 1
ATOM 3869 N N . ILE B 1 223 ? 2.348 16.25 16 1 87.44 223 ILE B N 1
ATOM 3870 C CA . ILE B 1 223 ? 1.412 15.164 16.281 1 87.44 223 ILE B CA 1
ATOM 3871 C C . ILE B 1 223 ? 2.178 13.852 16.453 1 87.44 223 ILE B C 1
ATOM 3873 O O . ILE B 1 223 ? 1.906 13.086 17.391 1 87.44 223 ILE B O 1
ATOM 3877 N N . ALA B 1 224 ? 3.105 13.562 15.578 1 88.94 224 ALA B N 1
ATOM 3878 C CA . ALA B 1 224 ? 3.936 12.367 15.695 1 88.94 224 ALA B CA 1
ATOM 3879 C C . ALA B 1 224 ? 4.621 12.312 17.062 1 88.94 224 ALA B C 1
ATOM 3881 O O . ALA B 1 224 ? 4.637 11.273 17.719 1 88.94 224 ALA B O 1
ATOM 3882 N N . GLU B 1 225 ? 5.137 13.484 17.516 1 88.44 225 GLU B N 1
ATOM 3883 C CA . GLU B 1 225 ? 5.805 13.562 18.812 1 88.44 225 GLU B CA 1
ATOM 3884 C C . GLU B 1 225 ? 4.848 13.219 19.953 1 88.44 225 GLU B C 1
ATOM 3886 O O . GLU B 1 225 ? 5.207 12.477 20.875 1 88.44 225 GLU B O 1
ATOM 3891 N N . ILE B 1 226 ? 3.674 13.734 19.891 1 81.94 226 ILE B N 1
ATOM 3892 C CA . ILE B 1 226 ? 2.668 13.5 20.922 1 81.94 226 ILE B CA 1
ATOM 3893 C C . ILE B 1 226 ? 2.303 12.016 20.953 1 81.94 226 ILE B C 1
ATOM 3895 O O . ILE B 1 226 ? 2.254 11.414 22.031 1 81.94 226 ILE B O 1
ATOM 3899 N N . LEU B 1 227 ? 2.076 11.422 19.797 1 81.62 227 LEU B N 1
ATOM 3900 C CA . LEU B 1 227 ? 1.652 10.031 19.719 1 81.62 227 LEU B CA 1
ATOM 3901 C C . LEU B 1 227 ? 2.729 9.094 20.266 1 81.62 227 LEU B C 1
ATOM 3903 O O . LEU B 1 227 ? 2.42 8.117 20.953 1 81.62 227 LEU B O 1
ATOM 3907 N N . HIS B 1 228 ? 3.953 9.383 20 1 82.94 228 HIS B N 1
ATOM 3908 C CA . HIS B 1 228 ? 5.031 8.484 20.391 1 82.94 228 HIS B CA 1
ATOM 3909 C C . HIS B 1 228 ? 5.461 8.742 21.828 1 82.94 228 HIS B C 1
ATOM 3911 O O . HIS B 1 228 ? 5.918 7.828 22.531 1 82.94 228 HIS B O 1
ATOM 3917 N N . ALA B 1 229 ? 5.266 9.953 22.281 1 79.25 229 ALA B N 1
ATOM 3918 C CA . ALA B 1 229 ? 5.57 10.258 23.688 1 79.25 229 ALA B CA 1
ATOM 3919 C C . ALA B 1 229 ? 4.555 9.617 24.625 1 79.25 229 ALA B C 1
ATOM 3921 O O . ALA B 1 229 ? 4.891 9.242 25.75 1 79.25 229 ALA B O 1
ATOM 3922 N N . SER B 1 230 ? 3.34 9.469 24.141 1 74.69 230 SER B N 1
ATOM 3923 C CA . SER B 1 230 ? 2.26 8.93 24.969 1 74.69 230 SER B CA 1
ATOM 3924 C C . SER B 1 230 ? 2.336 7.406 25.031 1 74.69 230 SER B C 1
ATOM 3926 O O . SER B 1 230 ? 1.602 6.777 25.797 1 74.69 230 SER B O 1
ATOM 3928 N N . GLY B 1 231 ? 3.23 6.777 24.281 1 72.56 231 GLY B N 1
ATOM 3929 C CA . GLY B 1 231 ? 3.326 5.328 24.219 1 72.56 231 GLY B CA 1
ATOM 3930 C C . GLY B 1 231 ? 2.283 4.695 23.328 1 72.56 231 GLY B C 1
ATOM 3931 O O . GLY B 1 231 ? 2.1 3.475 23.344 1 72.56 231 GLY B O 1
ATOM 3932 N N . GLN B 1 232 ? 1.557 5.434 22.594 1 65.31 232 GLN B N 1
ATOM 3933 C CA . GLN B 1 232 ? 0.501 4.906 21.734 1 65.31 232 GLN B CA 1
ATOM 3934 C C . GLN B 1 232 ? 1.044 4.543 20.344 1 65.31 232 GLN B C 1
ATOM 3936 O O . GLN B 1 232 ? 0.294 4.098 19.484 1 65.31 232 GLN B O 1
ATOM 3941 N N . GLY B 1 233 ? 2.309 4.672 20.172 1 65.19 233 GLY B N 1
ATOM 3942 C CA . GLY B 1 233 ? 2.891 4.379 18.875 1 65.19 233 GLY B CA 1
ATOM 3943 C C . GLY B 1 233 ? 2.598 2.971 18.391 1 65.19 233 GLY B C 1
ATOM 3944 O O . GLY B 1 233 ? 2.201 2.773 17.25 1 65.19 233 GLY B O 1
ATOM 3945 N N . GLU B 1 234 ? 2.779 2.031 19.344 1 67.25 234 GLU B N 1
ATOM 3946 C CA . GLU B 1 234 ? 2.541 0.636 18.984 1 67.25 234 GLU B CA 1
ATOM 3947 C C . GLU B 1 234 ? 1.075 0.398 18.625 1 67.25 234 GLU B C 1
ATOM 3949 O O . GLU B 1 234 ? 0.766 -0.349 17.703 1 67.25 234 GLU B O 1
ATOM 3954 N N . LYS B 1 235 ? 0.229 0.998 19.344 1 65 235 LYS B N 1
ATOM 3955 C CA . LYS B 1 235 ? -1.204 0.847 19.109 1 65 235 LYS B CA 1
ATOM 3956 C C . LYS B 1 235 ? -1.605 1.464 17.766 1 65 235 LYS B C 1
ATOM 3958 O O . LYS B 1 235 ? -2.428 0.903 17.047 1 65 235 LYS B O 1
ATOM 3963 N N . ILE B 1 236 ? -1.016 2.52 17.516 1 62.62 236 ILE B N 1
ATOM 3964 C CA . ILE B 1 236 ? -1.283 3.193 16.25 1 62.62 236 ILE B CA 1
ATOM 3965 C C . ILE B 1 236 ? -0.84 2.305 15.086 1 62.62 236 ILE B C 1
ATOM 3967 O O . ILE B 1 236 ? -1.569 2.148 14.102 1 62.62 236 ILE B O 1
ATOM 3971 N N . ASP B 1 237 ? 0.323 1.718 15.328 1 65.12 237 ASP B N 1
ATOM 3972 C CA . ASP B 1 237 ? 0.856 0.845 14.289 1 65.12 237 ASP B CA 1
ATOM 3973 C C . ASP B 1 237 ? -0.077 -0.336 14.031 1 65.12 237 ASP B C 1
ATOM 3975 O O . ASP B 1 237 ? -0.331 -0.693 12.883 1 65.12 237 ASP B O 1
ATOM 3979 N N . GLU B 1 238 ? -0.48 -0.89 15.062 1 66.38 238 GLU B N 1
ATOM 3980 C CA . GLU B 1 238 ? -1.384 -2.031 14.953 1 66.38 238 GLU B CA 1
ATOM 3981 C C . GLU B 1 238 ? -2.676 -1.646 14.234 1 66.38 238 GLU B C 1
ATOM 3983 O O . GLU B 1 238 ? -3.16 -2.387 13.375 1 66.38 238 GLU B O 1
ATOM 3988 N N . LEU B 1 239 ? -3.162 -0.534 14.539 1 61.62 239 LEU B N 1
ATOM 3989 C CA . LEU B 1 239 ? -4.406 -0.058 13.945 1 61.62 239 LEU B CA 1
ATOM 3990 C C . LEU B 1 239 ? -4.23 0.211 12.453 1 61.62 239 LEU B C 1
ATOM 3992 O O . LEU B 1 239 ? -5.078 -0.166 11.641 1 61.62 239 LEU B O 1
ATOM 3996 N N . LEU B 1 240 ? -3.197 0.79 12.203 1 61.31 240 LEU B N 1
ATOM 3997 C CA . LEU B 1 240 ? -2.953 1.15 10.805 1 61.31 240 LEU B CA 1
ATOM 3998 C C . LEU B 1 240 ? -2.682 -0.091 9.969 1 61.31 240 LEU B C 1
ATOM 4000 O O . LEU B 1 240 ? -3.115 -0.172 8.812 1 61.31 240 LEU B O 1
ATOM 4004 N N . ARG B 1 241 ? -1.93 -0.994 10.539 1 62.78 241 ARG B N 1
ATOM 4005 C CA . ARG B 1 241 ? -1.683 -2.256 9.844 1 62.78 241 ARG B CA 1
ATOM 4006 C C . ARG B 1 241 ? -2.988 -2.99 9.562 1 62.78 241 ARG B C 1
ATOM 4008 O O . ARG B 1 241 ? -3.18 -3.531 8.477 1 62.78 241 ARG B O 1
ATOM 4015 N N . GLU B 1 242 ? -3.76 -2.975 10.57 1 56.84 242 GLU B N 1
ATOM 4016 C CA . GLU B 1 242 ? -5.059 -3.627 10.422 1 56.84 242 GLU B CA 1
ATOM 4017 C C . GLU B 1 242 ? -5.895 -2.947 9.336 1 56.84 242 GLU B C 1
ATOM 4019 O O . GLU B 1 242 ? -6.578 -3.617 8.562 1 56.84 242 GLU B O 1
ATOM 4024 N N . TRP B 1 243 ? -5.762 -1.728 9.367 1 53.84 243 TRP B N 1
ATOM 4025 C CA . TRP B 1 243 ? -6.477 -0.95 8.359 1 53.84 243 TRP B CA 1
ATOM 4026 C C . TRP B 1 243 ? -5.973 -1.273 6.957 1 53.84 243 TRP B C 1
ATOM 4028 O O . TRP B 1 243 ? -6.766 -1.448 6.031 1 53.84 243 TRP B O 1
ATOM 4038 N N . GLU B 1 244 ? -4.695 -1.232 6.82 1 55.25 244 GLU B N 1
ATOM 4039 C CA . GLU B 1 244 ? -4.09 -1.521 5.523 1 55.25 244 GLU B CA 1
ATOM 4040 C C . GLU B 1 244 ? -4.441 -2.93 5.051 1 55.25 244 GLU B C 1
ATOM 4042 O O . GLU B 1 244 ? -4.66 -3.154 3.859 1 55.25 244 GLU B O 1
ATOM 4047 N N . ASP B 1 245 ? -4.449 -3.771 6.098 1 51.25 245 ASP B N 1
ATOM 4048 C CA . ASP B 1 245 ? -4.773 -5.16 5.781 1 51.25 245 ASP B CA 1
ATOM 4049 C C . ASP B 1 245 ? -6.234 -5.301 5.359 1 51.25 245 ASP B C 1
ATOM 4051 O O . ASP B 1 245 ? -6.555 -6.086 4.465 1 51.25 245 ASP B O 1
ATOM 4055 N N . ILE B 1 246 ? -7.035 -4.633 6.141 1 45.12 246 ILE B N 1
ATOM 4056 C CA . ILE B 1 246 ? -8.477 -4.691 5.906 1 45.12 246 ILE B CA 1
ATOM 4057 C C . ILE B 1 246 ? -8.82 -3.941 4.621 1 45.12 246 ILE B C 1
ATOM 4059 O O . ILE B 1 246 ? -9.711 -4.348 3.875 1 45.12 246 ILE B O 1
ATOM 4063 N N . GLY B 1 247 ? -8.398 -2.771 4.586 1 43.06 247 GLY B N 1
ATOM 4064 C CA . GLY B 1 247 ? -8.734 -1.999 3.398 1 43.06 247 GLY B CA 1
ATOM 4065 C C . GLY B 1 247 ? -8.656 -2.811 2.119 1 43.06 247 GLY B C 1
ATOM 4066 O O . GLY B 1 247 ? -9.305 -2.477 1.127 1 43.06 247 GLY B O 1
ATOM 4067 N N . CYS B 1 248 ? -7.805 -3.895 2.129 1 38.5 248 CYS B N 1
ATOM 4068 C CA . CYS B 1 248 ? -7.793 -4.746 0.943 1 38.5 248 CYS B CA 1
ATOM 4069 C C . CYS B 1 248 ? -9.016 -5.656 0.915 1 38.5 248 CYS B C 1
ATOM 4071 O O . CYS B 1 248 ? -9.305 -6.281 -0.108 1 38.5 248 CYS B O 1
ATOM 4073 N N . LEU B 1 249 ? -9.594 -6.027 2.08 1 35.94 249 LEU B N 1
ATOM 4074 C CA . LEU B 1 249 ? -10.547 -7.129 2.092 1 35.94 249 LEU B CA 1
ATOM 4075 C C . LEU B 1 249 ? -11.969 -6.629 1.844 1 35.94 249 LEU B C 1
ATOM 4077 O O . LEU B 1 249 ? -12.82 -7.375 1.362 1 35.94 249 LEU B O 1
ATOM 4081 N N . ALA B 1 250 ? -12.562 -5.777 2.822 1 33.06 250 ALA B N 1
ATOM 4082 C CA . ALA B 1 250 ? -14.008 -5.914 2.941 1 33.06 250 ALA B CA 1
ATOM 4083 C C . ALA B 1 250 ? -14.711 -5.41 1.685 1 33.06 250 ALA B C 1
ATOM 4085 O O . ALA B 1 250 ? -14.633 -4.227 1.353 1 33.06 250 ALA B O 1
ATOM 4086 N N . SER B 1 251 ? -14.906 -6.285 0.926 1 30.69 251 SER B N 1
ATOM 4087 C CA . SER B 1 251 ? -15.711 -5.98 -0.254 1 30.69 251 SER B CA 1
ATOM 4088 C C . SER B 1 251 ? -17.016 -5.297 0.129 1 30.69 251 SER B C 1
ATOM 4090 O O . SER B 1 251 ? -17.547 -4.484 -0.632 1 30.69 251 SER B O 1
ATOM 4092 N N . ASP B 1 252 ? -17.766 -6.098 1.081 1 31.08 252 ASP B N 1
ATOM 4093 C CA . ASP B 1 252 ? -19.125 -5.652 1.382 1 31.08 252 ASP B CA 1
ATOM 4094 C C . ASP B 1 252 ? -19.109 -4.438 2.305 1 31.08 252 ASP B C 1
ATOM 4096 O O . ASP B 1 252 ? -20.156 -3.992 2.77 1 31.08 252 ASP B O 1
ATOM 4100 N N . GLY B 1 253 ? -18.141 -3.77 2.395 1 31.7 253 GLY B N 1
ATOM 4101 C CA . GLY B 1 253 ? -18.094 -2.57 3.215 1 31.7 253 GLY B CA 1
ATOM 4102 C C . GLY B 1 253 ? -18.219 -2.859 4.699 1 31.7 253 GLY B C 1
ATOM 4103 O O . GLY B 1 253 ? -18.219 -1.937 5.52 1 31.7 253 GLY B O 1
ATOM 4104 N N . SER B 1 254 ? -18.812 -4.102 5.07 1 30.05 254 SER B N 1
ATOM 4105 C CA . SER B 1 254 ? -19.125 -4.324 6.484 1 30.05 254 SER B CA 1
ATOM 4106 C C . SER B 1 254 ? -17.844 -4.609 7.281 1 30.05 254 SER B C 1
ATOM 4108 O O . SER B 1 254 ? -17.25 -5.676 7.141 1 30.05 254 SER B O 1
ATOM 4110 N N . THR B 1 255 ? -16.828 -3.955 7.168 1 34.28 255 THR B N 1
ATOM 4111 C CA . THR B 1 255 ? -15.75 -4.195 8.133 1 34.28 255 THR B CA 1
ATOM 4112 C C . THR B 1 255 ? -16.281 -4.109 9.562 1 34.28 255 THR B C 1
ATOM 4114 O O . THR B 1 255 ? -16.891 -3.109 9.945 1 34.28 255 THR B O 1
ATOM 4117 N N . ASP B 1 256 ? -16.562 -5.215 10.172 1 31.89 256 ASP B N 1
ATOM 4118 C CA . ASP B 1 256 ? -16.938 -5.223 11.586 1 31.89 256 ASP B CA 1
ATOM 4119 C C . ASP B 1 256 ? -15.906 -4.465 12.422 1 31.89 256 ASP B C 1
ATOM 4121 O O . ASP B 1 256 ? -14.945 -5.055 12.922 1 31.89 256 ASP B O 1
ATOM 4125 N N . LEU B 1 257 ? -15.836 -3.24 12.273 1 33.5 257 LEU B N 1
ATOM 4126 C CA . LEU B 1 257 ? -15.102 -2.279 13.086 1 33.5 257 LEU B CA 1
ATOM 4127 C C . LEU B 1 257 ? -15.242 -2.604 14.57 1 33.5 257 LEU B C 1
ATOM 4129 O O . LEU B 1 257 ? -14.312 -2.363 15.352 1 33.5 257 LEU B O 1
ATOM 4133 N N . GLU B 1 258 ? -16.312 -3.287 14.891 1 33.16 258 GLU B N 1
ATOM 4134 C CA . GLU B 1 258 ? -16.469 -3.592 16.312 1 33.16 258 GLU B CA 1
ATOM 4135 C C . GLU B 1 258 ? -15.281 -4.41 16.828 1 33.16 258 GLU B C 1
ATOM 4137 O O . GLU B 1 258 ? -14.773 -4.156 17.922 1 33.16 258 GLU B O 1
ATOM 4142 N N . SER B 1 259 ? -14.984 -5.191 16.031 1 36 259 SER B N 1
ATOM 4143 C CA . SER B 1 259 ? -13.914 -6.031 16.562 1 36 259 SER B CA 1
ATOM 4144 C C . SER B 1 259 ? -12.586 -5.277 16.594 1 36 259 SER B C 1
ATOM 4146 O O . SER B 1 259 ? -11.75 -5.516 17.469 1 36 259 SER B O 1
ATOM 4148 N N . LEU B 1 260 ? -12.336 -4.41 15.641 1 35.41 260 LEU B N 1
ATOM 4149 C CA . LEU B 1 260 ? -11.109 -3.615 15.68 1 35.41 260 LEU B CA 1
ATOM 4150 C C . LEU B 1 260 ? -11.117 -2.668 16.875 1 35.41 260 LEU B C 1
ATOM 4152 O O . LEU B 1 260 ? -10.094 -2.506 17.547 1 35.41 260 LEU B O 1
ATOM 4156 N N . LEU B 1 261 ? -12.25 -2.068 17.141 1 36.59 261 LEU B N 1
ATOM 4157 C CA . LEU B 1 261 ? -12.398 -1.211 18.312 1 36.59 261 LEU B CA 1
ATOM 4158 C C . LEU B 1 261 ? -12.18 -2.002 19.594 1 36.59 261 LEU B C 1
ATOM 4160 O O . LEU B 1 261 ? -11.719 -1.453 20.609 1 36.59 261 LEU B O 1
ATOM 4164 N N . LEU B 1 262 ? -12.602 -3.191 19.594 1 34.34 262 LEU B N 1
ATOM 4165 C CA . LEU B 1 262 ? -12.367 -3.992 20.781 1 34.34 262 LEU B CA 1
ATOM 4166 C C . LEU B 1 262 ? -10.883 -4.102 21.094 1 34.34 262 LEU B C 1
ATOM 4168 O O . LEU B 1 262 ? -10.484 -4.215 22.25 1 34.34 262 LEU B O 1
ATOM 4172 N N . LEU B 1 263 ? -10.211 -4.109 20.094 1 34.72 263 LEU B N 1
ATOM 4173 C CA . LEU B 1 263 ? -8.781 -4.137 20.375 1 34.72 263 LEU B CA 1
ATOM 4174 C C . LEU B 1 263 ? -8.336 -2.85 21.062 1 34.72 263 LEU B C 1
ATOM 4176 O O . LEU B 1 263 ? -7.367 -2.848 21.812 1 34.72 263 LEU B O 1
ATOM 4180 N N . LEU B 1 264 ? -9.008 -1.812 20.75 1 35.56 264 LEU B N 1
ATOM 4181 C CA . LEU B 1 264 ? -8.703 -0.539 21.391 1 35.56 264 LEU B CA 1
ATOM 4182 C C . LEU B 1 264 ? -9.227 -0.516 22.828 1 35.56 264 LEU B C 1
ATOM 4184 O O . LEU B 1 264 ? -8.648 0.155 23.688 1 35.56 264 LEU B O 1
ATOM 4188 N N . SER B 1 265 ? -10.438 -1.071 23.078 1 30.88 265 SER B N 1
ATOM 4189 C CA . SER B 1 265 ? -11.055 -0.998 24.406 1 30.88 265 SER B CA 1
ATOM 4190 C C . SER B 1 265 ? -10.328 -1.896 25.391 1 30.88 265 SER B C 1
ATOM 4192 O O . SER B 1 265 ? -10.664 -1.908 26.578 1 30.88 265 SER B O 1
ATOM 4194 N N . VAL B 1 266 ? -9.812 -2.926 25.047 1 29.97 266 VAL B N 1
ATOM 4195 C CA . VAL B 1 266 ? -9.375 -3.852 26.094 1 29.97 266 VAL B CA 1
ATOM 4196 C C . VAL B 1 266 ? -8.188 -3.252 26.844 1 29.97 266 VAL B C 1
ATOM 4198 O O . VAL B 1 266 ? -7.73 -3.814 27.844 1 29.97 266 VAL B O 1
ATOM 4201 N N . HIS B 1 267 ? -7.281 -2.42 26.375 1 29.95 267 HIS B N 1
ATOM 4202 C CA . HIS B 1 267 ? -6.406 -2.084 27.5 1 29.95 267 HIS B CA 1
ATOM 4203 C C . HIS B 1 267 ? -6.926 -0.87 28.25 1 29.95 267 HIS B C 1
ATOM 4205 O O . HIS B 1 267 ? -7.41 0.088 27.641 1 29.95 267 HIS B O 1
#

Nearest PDB structures (foldseek):
  8co5-assembly1_A-2  TM=2.572E-01  e=2.459E+00  Agrobacterium fabrum str. C58
  6r27-assembly2_D  TM=2.565E-01  e=3.052E+00  Agrobacterium fabrum str. C58
  6r27-assembly1_B  TM=2.510E-01  e=2.740E+00  Agrobacterium fabrum str. C58
  6r26-assembly1_A-2  TM=2.521E-01  e=2.892E+00  Agrobacterium fabrum str. C58
  8co5-assembly1_A-2  TM=2.573E-01  e=1.915E+00  Agrobacterium fabrum str. C58

Sequence (534 aa):
MLTKYINVSNDDNLFDLAHHLQTTILIPCTAQGGKTPQVTASPLSATDITRDNMASGMTQSSTRNLLEWLKNICLERDNYQCIVTKLWDPVAVNPQEQCKMTGNTQLAHIIPFSMGHWGNDQKEIAQSWETLYLLFPDIQGLIEPTTINSPANAMTMFSPVHQDFGSFKIALIPTDTDNTYKIKTYPWHQNFCDQFYEKPITFTTHNGSELPSKFLLETHAAIAEILHASGQGEKIDELLREWEDIGCLASDGSTDLESLLLLLSVHMLTKYINVSNDDNLFDLAHHLQTTILIPCTAQGGKTPQVTASPLSATDITRDNMASGMTQSSTRNLLEWLKNICLERDNYQCIVTKLWDPVAVNPQEQCKMTGNTQLAHIIPFSMGHWGNDQKEIAQSWETLYLLFPDIQGLIEPTTINSPANAMTMFSPVHQDFGSFKIALIPTDTDNTYKIKTYPWHQNFCDQFYEKPITFTTHNGSELPSKFLLETHAAIAEILHASGQGEKIDELLREWEDIGCLASDGSTDLESLLLLLSVH

Secondary structure (DSSP, 8-state):
-HHHH----SHHHHHHHHHHHIIIIISGGG-SSS-----PPPSS---HHHHHHHHHT--S---HHHHHHHHHHHHHHTTTB-TTT-PBPGGGS-TT-TTS-B--EEEEESS-GGGG--STTHHHHHHHHHHHHHH-GGGBTTB-GGG-SSGGGEEEEEHHHHHHHHTTSEEEEE-SSTTEEEEEE-TT--GGGGGGSSS-EE---SSSPPPPPHHHHHHHHHHHHHHHHTT-HHHHHHHHHHHHHHTTT-SSS---HHHHHHHHH--/-HHHH----SHHHHHHHHHHHIIIIISGGG-SSS-----PPPSS---HHHHHHHHHT--S---HHHHHHHHHHHHHHTTTB-TTT-PBPGGGS-TT-TTS-B--EEEEESS-GGGG--STTHHHHHHHHHHHHHH-GGGBTTB-GGG-SSGGGEEEEEHHHHHHHHTTSEEEEE-SSTTEEEEEE-TT--GGGGGGSSS-EE---SSSPPPPPHHHHHHHHHHHHHHH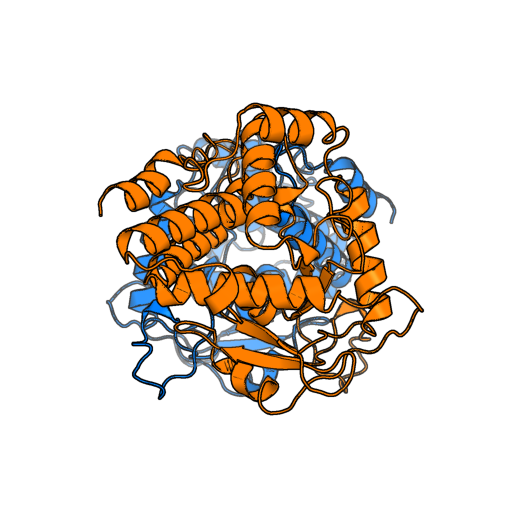HTT-HHHHHHHHHHHHHHHTT-SSS---HHHHHHHHH--

Foldseek 3Di:
DLCPQCPVVDLVLLLQQLQLLLLQQQQLVQPPQHDSPQRPQHPPPDDPVQLVVQLVPLPDADDPVLQVVLFVQQCQFCVQAAQQQRQHDPVPDDPVPPPGHHAHKDKAFLRDSSLLGDDPCSSSSSSSVVNLCSSQVVCVVVDGSPVSSFQQGIHIHGPLVSLCLSLLQWAWDDDPDPQKTAIDGHPPRDCVCVVRRPDIGHRGTNPPGDHHHPSSRVSSNSSSVSNVVSVCSVVSVVLSVVCVVPVVDDPVSNPVCVVVVVVVPPD/DLCPQCPVVDLVLLLLQLQLLLLQQQQLVQPPPHDSPQRPQHPPPDDPVQLVVQLVPLPDADDPVLQVVLFVQQCQFCVQAAQQQRQHDPVPDDPVPPPGHHAHKDKAFLRDSSLLGDDPCSSSSSSSVVNLCSRQVVCVVVDGSPVSSFQQGIHIHGPLVRLCLSLLQWAWDDDPDPQKTAIDGHPPRDCVCVVRRPDIGHRGTNPPGDHHHPSSRVSSNSSSVSNVVSVCSVVSVVLSVVSVVCVVDDPVSPPVCVVVVVVVPPD

Solvent-accessible surface area (backbone atoms only — not comparable to full-atom values): 28646 Å² total; per-residue (Å²): 113,72,59,70,72,53,70,55,79,50,73,68,50,41,37,46,42,32,50,20,48,47,36,36,60,68,40,52,53,68,29,46,59,24,75,43,74,70,46,50,74,62,80,60,89,68,56,72,62,57,29,50,54,43,38,69,65,59,78,56,54,67,51,68,68,53,49,54,52,47,41,53,52,30,29,47,19,38,69,36,16,14,68,71,69,60,32,27,24,41,89,74,46,53,69,86,56,77,84,64,53,18,33,58,55,38,76,34,46,62,60,46,63,40,59,18,45,56,70,95,49,39,66,48,44,16,43,38,50,47,52,46,37,72,72,39,55,84,45,55,89,75,55,46,46,72,48,40,84,34,50,41,30,33,40,30,19,35,48,73,55,33,52,26,46,72,66,45,18,35,32,51,40,78,54,95,49,85,62,21,27,36,63,45,79,43,79,67,35,48,53,63,55,48,82,52,43,77,55,72,40,68,68,65,64,65,67,75,52,62,60,59,36,67,66,53,37,46,48,46,32,50,51,29,51,46,30,51,72,50,64,44,44,65,58,50,48,52,51,50,50,48,42,61,58,39,69,72,56,52,41,83,38,57,43,70,40,63,62,59,49,46,65,62,64,69,108,112,71,59,70,71,53,71,55,77,51,73,70,50,41,38,47,42,33,50,19,46,46,36,37,60,68,39,51,51,70,27,43,57,26,75,44,70,72,45,50,75,62,80,58,90,67,54,72,61,57,28,49,55,42,37,69,66,60,79,55,55,66,52,67,67,54,48,55,52,48,42,52,52,31,29,48,18,38,69,36,16,12,66,71,69,62,32,27,24,41,87,73,48,55,70,84,56,77,82,65,54,17,33,59,56,37,77,34,46,60,59,44,63,39,59,18,44,57,69,94,49,40,66,46,44,18,44,39,49,48,50,47,36,70,70,38,55,85,45,55,89,74,56,47,48,70,48,41,83,35,50,41,31,34,40,32,18,34,48,73,57,34,52,26,45,74,65,43,17,34,32,51,40,77,54,95,49,86,62,21,28,35,61,45,79,43,80,67,36,49,53,62,54,48,81,52,42,77,55,71,43,67,69,65,64,66,67,76,52,61,61,60,35,68,65,52,38,45,48,45,32,51,51,30,50,46,30,51,71,50,62,43,44,65,57,50,49,53,50,49,49,49,42,61,56,39,68,72,55,54,45,82,34,60,44,69,41,64,62,60,48,46,65,62,64,69,109

Organism: Aspergillus fumigatus (strain ATCC MYA-4609 / CBS 101355 / FGSC A1100 / Af293) (NCBI:txid330879)